Protein AF-A0A838DS81-F1 (afdb_monomer)

Structure (mmCIF, N/CA/C/O backbone):
data_AF-A0A838DS81-F1
#
_entry.id   AF-A0A838DS81-F1
#
loop_
_atom_site.group_PDB
_atom_site.id
_atom_site.type_symbol
_atom_site.label_atom_id
_atom_site.label_alt_id
_atom_site.label_comp_id
_atom_site.label_asym_id
_atom_site.label_entity_id
_atom_site.label_seq_id
_atom_site.pdbx_PDB_ins_code
_atom_site.Cartn_x
_atom_site.Cartn_y
_atom_site.Cartn_z
_atom_site.occupancy
_atom_site.B_iso_or_equiv
_atom_site.auth_seq_id
_atom_site.auth_comp_id
_atom_site.auth_asym_id
_atom_site.auth_atom_id
_atom_site.pdbx_PDB_model_num
ATOM 1 N N . MET A 1 1 ? -32.830 43.573 18.892 1.00 40.72 1 MET A N 1
ATOM 2 C CA . MET A 1 1 ? -33.236 42.566 17.889 1.00 40.72 1 MET A CA 1
ATOM 3 C C . MET A 1 1 ? -32.388 42.782 16.643 1.00 40.72 1 MET A C 1
ATOM 5 O O . MET A 1 1 ? -32.443 43.866 16.084 1.00 40.72 1 MET A O 1
ATOM 9 N N . ARG A 1 2 ? -31.500 41.835 16.303 1.00 40.22 2 ARG A N 1
ATOM 10 C CA . ARG A 1 2 ? -30.587 41.917 15.147 1.00 40.22 2 ARG A CA 1
ATOM 11 C C . ARG A 1 2 ? -31.180 41.103 13.990 1.00 40.22 2 ARG A C 1
ATOM 13 O O . ARG A 1 2 ? -30.907 39.916 13.894 1.00 40.22 2 ARG A O 1
ATOM 20 N N . GLU A 1 3 ? -31.958 41.736 13.116 1.00 47.03 3 GLU A N 1
ATOM 21 C CA . GLU A 1 3 ? -32.409 41.146 11.835 1.00 47.03 3 GLU A CA 1
ATOM 22 C C . GLU A 1 3 ? -31.311 41.146 10.746 1.00 47.03 3 GLU A C 1
ATOM 24 O O . GLU A 1 3 ? -31.515 40.664 9.640 1.00 47.03 3 GLU A O 1
ATOM 29 N N . VAL A 1 4 ? -30.107 41.641 11.057 1.00 51.47 4 VAL A N 1
ATOM 30 C CA . VAL A 1 4 ? -29.049 41.944 10.068 1.00 51.47 4 VAL A CA 1
ATOM 31 C C . VAL A 1 4 ? -28.175 40.723 9.694 1.00 51.47 4 VAL A C 1
ATOM 33 O O . VAL A 1 4 ? -27.291 40.820 8.848 1.00 51.47 4 VAL A O 1
ATOM 36 N N . GLY A 1 5 ? -28.391 39.553 10.305 1.00 53.50 5 GLY A N 1
ATOM 37 C CA . GLY A 1 5 ? -27.560 38.359 10.067 1.00 53.50 5 GLY A CA 1
ATOM 38 C C . GLY A 1 5 ? -28.121 37.347 9.062 1.00 53.50 5 GLY A C 1
ATOM 39 O O . GLY A 1 5 ? -27.351 36.658 8.402 1.00 53.50 5 GLY A O 1
ATOM 40 N N . ALA A 1 6 ? -29.446 37.261 8.927 1.00 55.38 6 ALA A N 1
ATOM 41 C CA . ALA A 1 6 ? -30.113 36.070 8.396 1.00 55.38 6 ALA A CA 1
ATOM 42 C C . ALA A 1 6 ? -30.211 35.987 6.862 1.00 55.38 6 ALA A C 1
ATOM 44 O O . ALA A 1 6 ? -30.893 35.108 6.371 1.00 55.38 6 ALA A O 1
ATOM 45 N N . TYR A 1 7 ? -29.558 36.869 6.095 1.00 72.81 7 TYR A N 1
ATOM 46 C CA . TYR A 1 7 ? -29.678 36.886 4.624 1.00 72.81 7 TYR A CA 1
ATOM 47 C C . TYR A 1 7 ? -28.337 36.958 3.881 1.00 72.81 7 TYR A C 1
ATOM 49 O O . TYR A 1 7 ? -28.311 37.227 2.682 1.00 72.81 7 TYR A O 1
ATOM 57 N N . ARG A 1 8 ? -27.207 36.730 4.565 1.00 90.50 8 ARG A N 1
ATOM 58 C CA . ARG A 1 8 ? -25.873 36.891 3.961 1.00 90.50 8 ARG A CA 1
ATOM 59 C C . ARG A 1 8 ? -25.578 35.849 2.882 1.00 90.50 8 ARG A C 1
ATOM 61 O O . ARG A 1 8 ? -25.161 36.235 1.797 1.00 90.50 8 ARG A O 1
ATOM 68 N N . LEU A 1 9 ? -25.885 34.574 3.128 1.00 95.88 9 LEU A N 1
ATOM 69 C CA . LEU A 1 9 ? -25.752 33.516 2.121 1.00 95.88 9 LEU A CA 1
ATOM 70 C C . LEU A 1 9 ? -26.647 33.766 0.902 1.00 95.88 9 LEU A C 1
ATOM 72 O O . LEU A 1 9 ? -26.195 33.640 -0.231 1.00 95.88 9 LEU A O 1
ATOM 76 N N . ARG A 1 10 ? -27.906 34.154 1.138 1.00 96.62 10 ARG A N 1
ATOM 77 C CA . ARG A 1 10 ? -28.857 34.462 0.066 1.00 96.62 10 ARG A CA 1
ATOM 78 C C . ARG A 1 10 ? -28.346 35.601 -0.811 1.00 96.62 10 ARG A C 1
ATOM 80 O O . ARG A 1 10 ? -28.373 35.478 -2.028 1.00 96.62 10 ARG A O 1
ATOM 87 N N . LYS A 1 11 ? -27.850 36.672 -0.186 1.00 95.56 11 LYS A N 1
ATOM 88 C CA . LYS A 1 11 ? -27.263 37.803 -0.901 1.00 95.56 11 LYS A CA 1
ATOM 89 C C . LYS A 1 11 ? -26.035 37.378 -1.705 1.00 95.56 11 LYS A C 1
ATOM 91 O O . LYS A 1 11 ? -25.983 37.673 -2.885 1.00 95.56 11 LYS A O 1
ATOM 96 N N . ALA A 1 12 ? -25.097 36.645 -1.099 1.00 96.00 12 ALA A N 1
ATOM 97 C CA . ALA A 1 12 ? -23.915 36.152 -1.806 1.00 96.00 12 ALA A CA 1
ATOM 98 C C . ALA A 1 12 ? -24.306 35.315 -3.032 1.00 96.00 12 ALA A C 1
ATOM 100 O O . ALA A 1 12 ? -23.730 35.474 -4.097 1.00 96.00 12 ALA A O 1
ATOM 101 N N . ARG A 1 13 ? -25.329 34.464 -2.909 1.00 96.88 13 ARG A N 1
ATOM 102 C CA . ARG A 1 13 ? -25.854 33.682 -4.030 1.00 96.88 13 ARG A CA 1
ATOM 103 C C . ARG A 1 13 ? -26.467 34.565 -5.130 1.00 96.88 13 ARG A C 1
ATOM 105 O O . ARG A 1 13 ? -26.199 34.338 -6.305 1.00 96.88 13 ARG A O 1
ATOM 112 N N . GLU A 1 14 ? -27.289 35.543 -4.751 1.00 96.31 14 GLU A N 1
ATOM 113 C CA . GLU A 1 14 ? -27.925 36.486 -5.682 1.00 96.31 14 GLU A CA 1
ATOM 114 C C . GLU A 1 14 ? -26.896 37.401 -6.373 1.00 96.31 14 GLU A C 1
ATOM 116 O O . GLU A 1 14 ? -27.053 37.679 -7.555 1.00 96.31 14 GLU A O 1
ATOM 121 N N . ASP A 1 15 ? -25.807 37.784 -5.696 1.00 96.38 15 ASP A N 1
ATOM 122 C CA . ASP A 1 15 ? -24.717 38.600 -6.260 1.00 96.38 15 ASP A CA 1
ATOM 123 C C . ASP A 1 15 ? -23.969 37.892 -7.418 1.00 96.38 15 ASP A C 1
ATOM 125 O O . ASP A 1 15 ? -23.289 38.556 -8.200 1.00 96.38 15 ASP A O 1
ATOM 129 N N . PHE A 1 16 ? -24.095 36.564 -7.544 1.00 96.62 16 PHE A N 1
ATOM 130 C CA . PHE A 1 16 ? -23.499 35.758 -8.621 1.00 96.62 16 PHE A CA 1
ATOM 131 C C . PHE A 1 16 ? -24.537 35.103 -9.555 1.00 96.62 16 PHE A C 1
ATOM 133 O O . PHE A 1 16 ? -24.168 34.224 -10.330 1.00 96.62 16 PHE A O 1
ATOM 140 N N . ASP A 1 17 ? -25.818 35.490 -9.490 1.00 96.75 17 ASP A N 1
ATOM 141 C CA . ASP A 1 17 ? -26.908 34.916 -10.305 1.00 96.75 17 ASP A CA 1
ATOM 142 C C . ASP A 1 17 ? -27.076 33.382 -10.172 1.00 96.75 17 ASP A C 1
ATOM 144 O O . ASP A 1 17 ? -27.480 32.687 -11.103 1.00 96.75 17 ASP A O 1
ATOM 148 N N . ILE A 1 18 ? -26.793 32.830 -8.988 1.00 96.69 18 ILE A N 1
ATOM 149 C CA . ILE A 1 18 ? -26.854 31.382 -8.719 1.00 96.69 18 ILE A CA 1
ATOM 150 C C . ILE A 1 18 ? -28.235 31.017 -8.157 1.00 96.69 18 ILE A C 1
ATOM 152 O O . ILE A 1 18 ? -28.768 31.721 -7.298 1.00 96.69 18 ILE A O 1
ATOM 156 N N . THR A 1 19 ? -28.850 29.902 -8.562 1.00 97.50 19 THR A N 1
ATOM 157 C CA . THR A 1 19 ? -30.097 29.426 -7.927 1.00 97.50 19 THR A CA 1
ATOM 158 C C . THR A 1 19 ? -29.818 28.568 -6.684 1.00 97.50 19 THR A C 1
ATOM 160 O O . THR A 1 19 ? -28.709 28.084 -6.465 1.00 97.50 19 THR A O 1
ATOM 163 N N . GLN A 1 20 ? -30.815 28.363 -5.810 1.00 97.81 20 GLN A N 1
ATOM 164 C CA . GLN A 1 20 ? -30.647 27.442 -4.669 1.00 97.81 20 GLN A CA 1
ATOM 165 C C . GLN A 1 20 ? -30.314 26.012 -5.124 1.00 97.81 20 GLN A C 1
ATOM 167 O O . GLN A 1 20 ? -29.637 25.292 -4.394 1.00 97.81 20 GLN A O 1
ATOM 172 N N . GLU A 1 21 ? -30.805 25.609 -6.298 1.00 97.44 21 GLU A N 1
ATOM 173 C CA . GLU A 1 21 ? -30.564 24.293 -6.888 1.00 97.44 21 GLU A CA 1
ATOM 174 C C . GLU A 1 21 ? -29.129 24.171 -7.405 1.00 97.44 21 GLU A C 1
ATOM 176 O O . GLU A 1 21 ? -28.455 23.199 -7.074 1.00 97.44 21 GLU A O 1
ATOM 181 N N . ASP A 1 22 ? -28.610 25.203 -8.074 1.00 96.12 22 ASP A N 1
ATOM 182 C CA . ASP A 1 22 ? -27.208 25.245 -8.513 1.00 96.12 22 ASP A CA 1
ATOM 183 C C . ASP A 1 22 ? -26.244 25.139 -7.325 1.00 96.12 22 ASP A C 1
ATOM 185 O O . ASP A 1 22 ? -25.303 24.344 -7.339 1.00 96.12 22 ASP A O 1
ATOM 189 N N . LEU A 1 23 ? -26.508 25.899 -6.254 1.00 97.38 23 LEU A N 1
ATOM 190 C CA . LEU A 1 23 ? -25.691 25.849 -5.042 1.00 97.38 23 LEU A CA 1
ATOM 191 C C . LEU A 1 23 ? -25.803 24.489 -4.339 1.00 97.38 23 LEU A C 1
ATOM 193 O O . LEU A 1 23 ? -24.817 23.992 -3.793 1.00 97.38 23 LEU A O 1
ATOM 197 N N . ALA A 1 24 ? -26.986 23.871 -4.351 1.00 96.69 24 ALA A N 1
ATOM 198 C CA . ALA A 1 24 ? -27.194 22.541 -3.792 1.00 96.69 24 ALA A CA 1
ATOM 199 C C . ALA A 1 24 ? -26.370 21.486 -4.545 1.00 96.69 24 ALA A C 1
ATOM 201 O O . ALA A 1 24 ? -25.639 20.728 -3.909 1.00 96.69 24 ALA A O 1
ATOM 202 N N . VAL A 1 25 ? -26.406 21.499 -5.882 1.00 93.62 25 VAL A N 1
ATOM 203 C CA . VAL A 1 25 ? -25.599 20.612 -6.733 1.00 93.62 25 VAL A CA 1
ATOM 204 C C . VAL A 1 25 ? -24.106 20.835 -6.491 1.00 93.62 25 VAL A C 1
ATOM 206 O O . VAL A 1 25 ? -23.379 19.878 -6.233 1.00 93.62 25 VAL A O 1
ATOM 209 N N . ALA A 1 26 ? -23.651 22.090 -6.492 1.00 92.94 26 ALA A N 1
ATOM 210 C CA . ALA A 1 26 ? -22.234 22.418 -6.342 1.00 92.94 26 ALA A CA 1
ATOM 211 C C . ALA A 1 26 ? -21.644 22.036 -4.973 1.00 92.94 26 ALA A C 1
ATOM 213 O O . ALA A 1 26 ? -20.444 21.793 -4.869 1.00 92.94 26 ALA A O 1
ATOM 214 N N . THR A 1 27 ? -22.473 21.979 -3.928 1.00 94.12 27 THR A N 1
ATOM 215 C CA . THR A 1 27 ? -22.046 21.681 -2.548 1.00 94.12 27 THR A CA 1
ATOM 216 C C . THR A 1 27 ? -22.442 20.278 -2.084 1.00 94.12 27 THR A C 1
ATOM 218 O O . THR A 1 27 ? -22.351 19.982 -0.891 1.00 94.12 27 THR A O 1
ATOM 221 N N . GLY A 1 28 ? -22.939 19.420 -2.985 1.00 90.38 28 GLY A N 1
ATOM 222 C CA . GLY A 1 28 ? -23.402 18.070 -2.637 1.00 90.38 28 GLY A CA 1
ATOM 223 C C . GLY A 1 28 ? -24.534 18.059 -1.598 1.00 90.38 28 GLY A C 1
ATOM 224 O O . GLY A 1 28 ? -24.622 17.156 -0.768 1.00 90.38 28 GLY A O 1
ATOM 225 N N . SER A 1 29 ? -25.375 19.094 -1.597 1.00 94.62 29 SER A N 1
ATOM 226 C CA . SER A 1 29 ? -26.446 19.334 -0.626 1.00 94.62 29 SER A CA 1
ATOM 227 C C . SER A 1 29 ? -27.828 19.234 -1.278 1.00 94.62 29 SER A C 1
ATOM 229 O O . SER A 1 29 ? -27.962 19.193 -2.493 1.00 94.62 29 SER A O 1
ATOM 231 N N . SER A 1 30 ? -28.900 19.233 -0.478 1.00 96.75 30 SER A N 1
ATOM 232 C CA . SER A 1 30 ? -30.264 19.388 -1.011 1.00 96.75 30 SER A CA 1
ATOM 233 C C . SER A 1 30 ? -30.673 20.863 -1.065 1.00 96.75 30 SER A C 1
ATOM 235 O O . SER A 1 30 ? -30.303 21.631 -0.172 1.00 96.75 30 SER A O 1
ATOM 237 N N . SER A 1 31 ? -31.528 21.256 -2.014 1.00 96.31 31 SER A N 1
ATOM 238 C CA . SER A 1 31 ? -32.084 22.624 -2.075 1.00 96.31 31 SER A CA 1
ATOM 239 C C . SER A 1 31 ? -32.818 23.005 -0.783 1.00 96.31 31 SER A C 1
ATOM 241 O O . SER A 1 31 ? -32.794 24.157 -0.353 1.00 96.31 31 SER A O 1
ATOM 243 N N . LYS A 1 32 ? -33.403 22.020 -0.081 1.00 96.81 32 LYS A N 1
ATOM 244 C CA . LYS A 1 32 ? -33.995 22.210 1.252 1.00 96.81 32 LYS A CA 1
ATOM 245 C C . LYS A 1 32 ? -32.938 22.570 2.300 1.00 96.81 32 LYS A C 1
ATOM 247 O O . LYS A 1 32 ? -33.192 23.432 3.135 1.00 96.81 32 LYS A O 1
ATOM 252 N N . THR A 1 33 ? -31.765 21.936 2.267 1.00 95.69 33 THR A N 1
ATOM 253 C CA . THR A 1 33 ? -30.630 22.264 3.146 1.00 95.69 33 THR A CA 1
ATOM 254 C C . THR A 1 33 ? -30.123 23.680 2.877 1.00 95.69 33 THR A C 1
ATOM 256 O O . THR A 1 33 ? -29.938 24.434 3.828 1.00 95.69 33 THR A O 1
ATOM 259 N N . ILE A 1 34 ? -29.984 24.069 1.605 1.00 97.38 34 ILE A N 1
ATOM 260 C CA . ILE A 1 34 ? -29.584 25.431 1.218 1.00 97.38 34 ILE A CA 1
ATOM 261 C C . ILE A 1 34 ? -30.615 26.462 1.687 1.00 97.38 34 ILE A C 1
ATOM 263 O O . ILE A 1 34 ? -30.256 27.435 2.341 1.00 97.38 34 ILE A O 1
ATOM 267 N N . SER A 1 35 ? -31.908 26.212 1.461 1.00 96.56 35 SER A N 1
ATOM 268 C CA . SER A 1 35 ? -32.983 27.093 1.938 1.00 96.56 35 SER A CA 1
ATOM 269 C C . SER A 1 35 ? -32.983 27.261 3.463 1.00 96.56 35 SER A C 1
ATOM 271 O O . SER A 1 35 ? -33.269 28.346 3.964 1.00 96.56 35 SER A O 1
ATOM 273 N N . ARG A 1 36 ? -32.653 26.205 4.219 1.00 95.19 36 ARG A N 1
ATOM 274 C CA . ARG A 1 36 ? -32.490 26.273 5.681 1.00 95.19 36 ARG A CA 1
ATOM 275 C C . ARG A 1 36 ? -31.278 27.123 6.069 1.00 95.19 36 ARG A C 1
ATOM 277 O O . ARG A 1 36 ? -31.412 28.005 6.913 1.00 95.19 36 ARG A O 1
ATOM 284 N N . ALA A 1 37 ? -30.135 26.911 5.416 1.00 95.25 37 ALA A N 1
ATOM 285 C CA . ALA A 1 37 ? -28.923 27.699 5.638 1.00 95.25 37 ALA A CA 1
ATOM 286 C C . ALA A 1 37 ? -29.159 29.195 5.365 1.00 95.25 37 ALA A C 1
ATOM 288 O O . ALA A 1 37 ? -28.785 30.040 6.173 1.00 95.25 37 ALA A O 1
ATOM 289 N N . GLU A 1 38 ? -29.863 29.523 4.276 1.00 96.25 38 GLU A N 1
ATOM 290 C CA . GLU A 1 38 ? -30.246 30.897 3.934 1.00 96.25 38 GLU A CA 1
ATOM 291 C C . GLU A 1 38 ? -31.186 31.546 4.949 1.00 96.25 38 GLU A C 1
ATOM 293 O O . GLU A 1 38 ? -31.234 32.764 5.009 1.00 96.25 38 GLU A O 1
ATOM 298 N N . LYS A 1 39 ? -31.932 30.764 5.737 1.00 94.88 39 LYS A N 1
ATOM 299 C CA . LYS A 1 39 ? -32.769 31.264 6.842 1.00 94.88 39 LYS A CA 1
ATOM 300 C C . LYS A 1 39 ? -31.987 31.404 8.153 1.00 94.88 39 LYS A C 1
ATOM 302 O O . LYS A 1 39 ? -32.576 31.725 9.184 1.00 94.88 39 LYS A O 1
ATOM 307 N N . GLY A 1 40 ? -30.680 31.135 8.132 1.00 92.69 40 GLY A N 1
ATOM 308 C CA . GLY A 1 40 ? -29.823 31.102 9.315 1.00 92.69 40 GLY A CA 1
ATOM 309 C C . GLY A 1 40 ? -30.038 29.868 10.194 1.00 92.69 40 GLY A C 1
ATOM 310 O O . GLY A 1 40 ? -29.603 29.861 11.347 1.00 92.69 40 GLY A O 1
ATOM 311 N N . GLU A 1 41 ? -30.715 28.828 9.694 1.00 93.38 41 GLU A N 1
ATOM 312 C CA . GLU A 1 41 ? -30.853 27.586 10.448 1.00 93.38 41 GLU A CA 1
ATOM 313 C C . GLU A 1 41 ? -29.517 26.828 10.511 1.00 93.38 41 GLU A C 1
ATOM 315 O O . GLU A 1 41 ? -28.755 26.833 9.539 1.00 93.38 41 GLU A O 1
ATOM 320 N N . PRO A 1 42 ? -29.245 26.110 11.616 1.00 92.69 42 PRO A N 1
ATOM 321 C CA . PRO A 1 42 ? -28.032 25.321 11.735 1.00 92.69 42 PRO A CA 1
ATOM 322 C C . PRO A 1 42 ? -27.906 24.226 10.662 1.00 92.69 42 PRO A C 1
ATOM 324 O O . PRO A 1 42 ? -28.811 23.398 10.498 1.00 92.69 42 PRO A O 1
ATOM 327 N N . VAL A 1 43 ? -26.753 24.177 9.993 1.00 94.81 43 VAL A N 1
ATOM 328 C CA . VAL A 1 43 ? -26.341 23.109 9.061 1.00 94.81 43 VAL A CA 1
ATOM 329 C C . VAL A 1 43 ? -25.128 22.349 9.595 1.00 94.81 43 VAL A C 1
ATOM 331 O O . VAL A 1 43 ? -24.429 22.839 10.476 1.00 94.81 43 VAL A O 1
ATOM 334 N N . SER A 1 44 ? -24.860 21.134 9.115 1.00 92.69 44 SER A N 1
ATOM 335 C CA . SER A 1 44 ? -23.674 20.393 9.570 1.00 92.69 44 SER A CA 1
ATOM 336 C C . SER A 1 44 ? -22.378 21.119 9.183 1.00 92.69 44 SER A C 1
ATOM 338 O O . SER A 1 44 ? -22.349 21.883 8.218 1.00 92.69 44 SER A O 1
ATOM 340 N N . LEU A 1 45 ? -21.295 20.859 9.927 1.00 91.88 45 LEU A N 1
ATOM 341 C CA . LEU A 1 45 ? -19.981 21.456 9.655 1.00 91.88 45 LEU A CA 1
ATOM 342 C C . LEU A 1 45 ? -19.525 21.190 8.216 1.00 91.88 45 LEU A C 1
ATOM 344 O O . LEU A 1 45 ? -19.123 22.118 7.533 1.00 91.88 45 LEU A O 1
ATOM 348 N N . PHE A 1 46 ? -19.683 19.951 7.743 1.00 90.19 46 PHE A N 1
ATOM 349 C CA . PHE A 1 46 ? -19.354 19.563 6.371 1.00 90.19 46 PHE A CA 1
ATOM 350 C C . PHE A 1 46 ? -20.052 20.448 5.326 1.00 90.19 46 PHE A C 1
ATOM 352 O O . PHE A 1 46 ? -19.403 20.973 4.429 1.00 90.19 46 PHE A O 1
ATOM 359 N N . ILE A 1 47 ? -21.362 20.674 5.476 1.00 94.75 47 ILE A N 1
ATOM 360 C CA . ILE A 1 47 ? -22.149 21.482 4.533 1.00 94.75 47 ILE A CA 1
ATOM 361 C C . ILE A 1 47 ? -21.713 22.949 4.585 1.00 94.75 47 ILE A C 1
ATOM 363 O O . ILE A 1 47 ? -21.597 23.592 3.547 1.00 94.75 47 ILE A O 1
ATOM 367 N N . ALA A 1 48 ? -21.430 23.476 5.781 1.00 96.06 48 ALA A N 1
ATOM 368 C CA . ALA A 1 48 ? -20.913 24.833 5.923 1.00 96.06 48 ALA A CA 1
ATOM 369 C C . ALA A 1 48 ? -19.550 25.000 5.233 1.00 96.06 48 ALA A C 1
ATOM 371 O O . ALA A 1 48 ? -19.371 25.960 4.490 1.00 96.06 48 ALA A O 1
ATOM 372 N N . THR A 1 49 ? -18.631 24.044 5.412 1.00 94.19 49 THR A N 1
ATOM 373 C CA . THR A 1 49 ? -17.322 24.034 4.744 1.00 94.19 49 THR A CA 1
ATOM 374 C C . THR A 1 49 ? -17.469 24.007 3.225 1.00 94.19 49 THR A C 1
ATOM 376 O O . THR A 1 49 ? -16.871 24.841 2.556 1.00 94.19 49 THR A O 1
ATOM 379 N N . GLN A 1 50 ? -18.318 23.131 2.678 1.00 95.62 50 GLN A N 1
ATOM 380 C CA . GLN A 1 50 ? -18.546 23.053 1.229 1.00 95.62 50 GLN A CA 1
ATOM 381 C C . GLN A 1 50 ? -19.115 24.359 0.651 1.00 95.62 50 GLN A C 1
ATOM 383 O O . GLN A 1 50 ? -18.667 24.826 -0.396 1.00 95.62 50 GLN A O 1
ATOM 388 N N . ILE A 1 51 ? -20.061 24.998 1.350 1.00 97.12 51 ILE A N 1
ATOM 389 C CA . ILE A 1 51 ? -20.597 26.306 0.946 1.00 97.12 51 ILE A CA 1
ATOM 390 C C . ILE A 1 51 ? -19.496 27.383 0.983 1.00 97.12 51 ILE A C 1
ATOM 392 O O . ILE A 1 51 ? -19.368 28.160 0.035 1.00 97.12 51 ILE A O 1
ATOM 396 N N . CYS A 1 52 ? -18.684 27.427 2.042 1.00 96.50 52 CYS A N 1
ATOM 397 C CA . CYS A 1 52 ? -17.575 28.376 2.161 1.00 96.50 52 CYS A CA 1
ATOM 398 C C . CYS A 1 52 ? -16.512 28.177 1.074 1.00 96.50 52 CYS A C 1
ATOM 400 O O . CYS A 1 52 ? -16.067 29.154 0.475 1.00 96.50 52 CYS A O 1
ATOM 402 N N . GLU A 1 53 ? -16.127 26.936 0.777 1.00 95.19 53 GLU A N 1
ATOM 403 C CA . GLU A 1 53 ? -15.181 26.602 -0.295 1.00 95.19 53 GLU A CA 1
ATOM 404 C C . GLU A 1 53 ? -15.704 27.045 -1.663 1.00 95.19 53 GLU A C 1
ATOM 406 O O . GLU A 1 53 ? -14.961 27.627 -2.457 1.00 95.19 53 GLU A O 1
ATOM 411 N N . TYR A 1 54 ? -16.993 26.818 -1.926 1.00 97.19 54 TYR A N 1
ATOM 412 C CA . TYR A 1 54 ? -17.638 27.236 -3.165 1.00 97.19 54 TYR A CA 1
ATOM 413 C C . TYR A 1 54 ? -17.577 28.760 -3.352 1.00 97.19 54 TYR A C 1
ATOM 415 O O . TYR A 1 54 ? -17.075 29.240 -4.371 1.00 97.19 54 TYR A O 1
ATOM 423 N N . PHE A 1 55 ? -17.989 29.537 -2.346 1.00 97.00 55 PHE A N 1
ATOM 424 C CA . PHE A 1 55 ? -17.907 30.999 -2.424 1.00 97.00 55 PHE A CA 1
ATOM 425 C C . PHE A 1 55 ? -16.468 31.522 -2.374 1.00 97.00 55 PHE A C 1
ATOM 427 O O . PHE A 1 55 ? -16.183 32.548 -2.986 1.00 97.00 55 PHE A O 1
ATOM 434 N N . SER A 1 56 ? -15.539 30.813 -1.730 1.00 95.94 56 SER A N 1
ATOM 435 C CA . SER A 1 56 ? -14.122 31.197 -1.734 1.00 95.94 56 SER A CA 1
ATOM 436 C C . SER A 1 56 ? -13.530 31.189 -3.144 1.00 95.94 56 SER A C 1
ATOM 438 O O . SER A 1 56 ? -12.753 32.074 -3.506 1.00 95.94 56 SER A O 1
ATOM 440 N N . LYS A 1 57 ? -13.951 30.225 -3.975 1.00 94.19 57 LYS A N 1
ATOM 441 C CA . LYS A 1 57 ? -13.572 30.162 -5.393 1.00 94.19 57 LYS A CA 1
ATOM 442 C C . LYS A 1 57 ? -14.162 31.326 -6.190 1.00 94.19 57 LYS A C 1
ATOM 444 O O . LYS A 1 57 ? -13.440 31.923 -6.979 1.00 94.19 57 LYS A O 1
ATOM 449 N N . LEU A 1 58 ? -15.430 31.673 -5.953 1.00 93.62 58 LEU A N 1
ATOM 450 C CA . LEU A 1 58 ? -16.111 32.773 -6.651 1.00 93.62 58 LEU A CA 1
ATOM 451 C C . LEU A 1 58 ? -15.559 34.157 -6.281 1.00 93.62 58 LEU A C 1
ATOM 453 O O . LEU A 1 58 ? -15.418 35.016 -7.145 1.00 93.62 58 LEU A O 1
ATOM 457 N N . TYR A 1 59 ? -15.216 34.377 -5.010 1.00 93.19 59 TYR A N 1
ATOM 458 C CA . TYR A 1 59 ? -14.641 35.642 -4.540 1.00 93.19 59 TYR A CA 1
ATOM 459 C C . TYR A 1 59 ? -13.113 35.725 -4.693 1.00 93.19 59 TYR A C 1
ATOM 461 O O . TYR A 1 59 ? -12.536 36.763 -4.367 1.00 93.19 59 TYR A O 1
ATOM 469 N N . HIS A 1 60 ? -12.448 34.654 -5.143 1.00 93.94 60 HIS A N 1
ATOM 470 C CA . HIS A 1 60 ? -10.984 34.540 -5.211 1.00 93.94 60 HIS A CA 1
ATOM 471 C C . HIS A 1 60 ? -10.266 34.875 -3.888 1.00 93.94 60 HIS A C 1
ATOM 473 O O . HIS A 1 60 ? -9.163 35.424 -3.878 1.00 93.94 60 HIS A O 1
ATOM 479 N N . ARG A 1 61 ? -10.894 34.550 -2.753 1.00 96.88 61 ARG A N 1
ATOM 480 C CA . ARG A 1 61 ? -10.330 34.692 -1.403 1.00 96.88 61 ARG A CA 1
ATOM 481 C C . ARG A 1 61 ? -10.988 33.701 -0.456 1.00 96.88 61 ARG A C 1
ATOM 483 O O . ARG A 1 61 ? -12.085 33.238 -0.731 1.00 96.88 61 ARG A O 1
ATOM 490 N N . GLN A 1 62 ? -10.365 33.436 0.684 1.00 93.19 62 GLN A N 1
ATOM 491 C CA . GLN A 1 62 ? -10.984 32.633 1.734 1.00 93.19 62 GLN A CA 1
ATOM 492 C C . GLN A 1 62 ? -12.234 33.337 2.294 1.00 93.19 62 GLN A C 1
ATOM 494 O O . GLN A 1 62 ? -12.200 34.538 2.585 1.00 93.19 62 GLN A O 1
ATOM 499 N N . ILE A 1 63 ? -13.331 32.584 2.392 1.00 95.94 63 ILE A N 1
ATOM 500 C CA . ILE A 1 63 ? -14.625 33.004 2.938 1.00 95.94 63 ILE A CA 1
ATOM 501 C C . ILE A 1 63 ? -14.928 32.151 4.165 1.00 95.94 63 ILE A C 1
ATOM 503 O O . ILE A 1 63 ? -15.038 30.930 4.065 1.00 95.94 63 ILE A O 1
ATOM 507 N N . GLU A 1 64 ? -15.105 32.798 5.312 1.00 94.44 64 GLU A N 1
ATOM 508 C CA . GLU A 1 64 ? -15.464 32.119 6.560 1.00 94.44 64 GLU A CA 1
ATOM 509 C C . GLU A 1 64 ? -16.986 31.961 6.724 1.00 94.44 64 GLU A C 1
ATOM 511 O O . GLU A 1 64 ? -17.786 32.712 6.153 1.00 94.44 64 GLU A O 1
ATOM 516 N N . SER A 1 65 ? -17.414 31.004 7.558 1.00 94.19 65 SER A N 1
ATOM 517 C CA . SER A 1 65 ? -18.842 30.716 7.797 1.00 94.19 65 SER A CA 1
ATOM 518 C C . SER A 1 65 ? -19.646 31.943 8.234 1.00 94.19 65 SER A C 1
ATOM 520 O O . SER A 1 65 ? -20.803 32.133 7.853 1.00 94.19 65 SER A O 1
ATOM 522 N N . ASP A 1 66 ? -19.013 32.803 9.018 1.00 93.31 66 ASP A N 1
ATOM 523 C CA . ASP A 1 66 ? -19.587 33.964 9.685 1.00 93.31 66 ASP A CA 1
ATOM 524 C C . ASP A 1 66 ? -19.887 35.079 8.672 1.00 93.31 66 ASP A C 1
ATOM 526 O O . ASP A 1 66 ? -20.849 35.848 8.817 1.00 93.31 66 ASP A O 1
ATOM 530 N N . GLU A 1 67 ? -19.073 35.150 7.614 1.00 93.81 67 GLU A N 1
ATOM 531 C CA . GLU A 1 67 ? -19.256 36.070 6.495 1.00 93.81 67 GLU A CA 1
ATOM 532 C C . GLU A 1 67 ? -20.519 35.721 5.711 1.00 93.81 67 GLU A C 1
ATOM 534 O O . GLU A 1 67 ? -21.285 36.616 5.357 1.00 93.81 67 GLU A O 1
ATOM 539 N N . LEU A 1 68 ? -20.796 34.428 5.532 1.00 95.31 68 LEU A N 1
ATOM 540 C CA . LEU A 1 68 ? -22.010 33.932 4.880 1.00 95.31 68 LEU A CA 1
ATOM 541 C C . LEU A 1 68 ? -23.213 33.833 5.831 1.00 95.31 68 LEU A C 1
ATOM 543 O O . LEU A 1 68 ? -24.321 33.516 5.399 1.00 95.31 68 LEU A O 1
ATOM 547 N N . GLY A 1 69 ? -23.036 34.137 7.120 1.00 94.25 69 GLY A N 1
ATOM 548 C CA . GLY A 1 69 ? -24.098 34.020 8.123 1.00 94.25 69 GLY A CA 1
ATOM 549 C C . GLY A 1 69 ? -24.525 32.572 8.386 1.00 94.25 69 GLY A C 1
ATOM 550 O O . GLY A 1 69 ? -25.652 32.336 8.822 1.00 94.25 69 GLY A O 1
ATOM 551 N N . LEU A 1 70 ? -23.646 31.604 8.115 1.00 94.19 70 LEU A N 1
ATOM 552 C CA . LEU A 1 70 ? -23.907 30.188 8.335 1.00 94.19 70 LEU A CA 1
ATOM 553 C C . LEU A 1 70 ? -23.861 29.873 9.829 1.00 94.19 70 LEU A C 1
ATOM 555 O O . LEU A 1 70 ? -22.852 30.077 10.504 1.00 94.19 70 LEU A O 1
ATOM 559 N N . SER A 1 71 ? -24.952 29.316 10.351 1.00 92.19 71 SER A N 1
ATOM 560 C CA . SER A 1 71 ? -24.945 28.704 11.674 1.00 92.19 71 SER A CA 1
ATOM 561 C C . SER A 1 71 ? -24.512 27.249 11.529 1.00 92.19 71 SER A C 1
ATOM 563 O O . SER A 1 71 ? -25.160 26.465 10.839 1.00 92.19 71 SER A O 1
ATOM 565 N N . VAL A 1 72 ? -23.408 26.862 12.165 1.00 88.94 72 VAL A N 1
ATOM 566 C CA . VAL A 1 72 ? -23.012 25.453 12.210 1.00 88.94 72 VAL A CA 1
ATOM 567 C C . VAL A 1 72 ? -23.755 24.784 13.357 1.00 88.94 72 VAL A C 1
ATOM 569 O O . VAL A 1 72 ? -23.646 25.198 14.515 1.00 88.94 72 VAL A O 1
ATOM 572 N N . GLN A 1 73 ? -24.485 23.715 13.049 1.00 84.69 73 GLN A N 1
ATOM 573 C CA . GLN A 1 73 ? -25.030 22.784 14.019 1.00 84.69 73 GLN A CA 1
ATOM 574 C C . GLN A 1 73 ? -23.856 22.125 14.737 1.00 84.69 73 GLN A C 1
ATOM 576 O O . GLN A 1 73 ? -23.394 21.037 14.392 1.00 84.69 73 GLN A O 1
ATOM 581 N N . ARG A 1 74 ? -23.379 22.788 15.791 1.00 70.25 74 ARG A N 1
ATOM 582 C CA . ARG A 1 74 ? -22.657 22.110 16.856 1.00 70.25 74 ARG A CA 1
ATOM 583 C C . ARG A 1 74 ? -23.641 21.074 17.354 1.00 70.25 74 ARG A C 1
ATOM 585 O O . ARG A 1 74 ? -24.660 21.453 17.931 1.00 70.25 74 ARG A O 1
ATOM 592 N N . LYS A 1 75 ? -23.396 19.790 17.059 1.00 62.25 75 LYS A N 1
ATOM 593 C CA . LYS A 1 75 ? -24.123 18.697 17.709 1.00 62.25 75 LYS A CA 1
ATOM 594 C C . LYS A 1 75 ? -24.1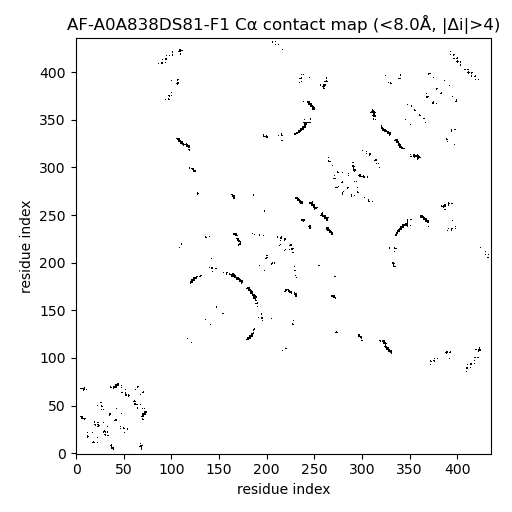48 19.072 19.180 1.00 62.25 75 LYS A C 1
ATOM 596 O O . LYS A 1 75 ? -23.092 19.139 19.808 1.00 62.25 75 LYS A O 1
ATOM 601 N N . SER A 1 76 ? -25.324 19.421 19.694 1.00 44.56 76 SER A N 1
ATOM 602 C CA . SER A 1 76 ? -25.487 19.644 21.112 1.00 44.56 76 SER A CA 1
ATOM 603 C C . SER A 1 76 ? -25.210 18.285 21.728 1.00 44.56 76 SER A C 1
ATOM 605 O O . SER A 1 76 ? -26.098 17.434 21.775 1.00 44.56 76 SER A O 1
ATOM 607 N N . ARG A 1 77 ? -23.953 18.055 22.135 1.00 48.72 77 ARG A N 1
ATOM 608 C CA . ARG A 1 77 ? -23.633 17.130 23.212 1.00 48.72 77 ARG A CA 1
ATOM 609 C C . ARG A 1 77 ? -24.644 17.510 24.278 1.00 48.72 77 ARG A C 1
ATOM 611 O O . ARG A 1 77 ? -24.590 18.624 24.808 1.00 48.72 77 ARG A O 1
ATOM 618 N N . ALA A 1 78 ? -25.650 16.656 24.462 1.00 43.12 78 ALA A N 1
ATOM 619 C CA . ALA A 1 78 ? -26.557 16.762 25.583 1.00 43.12 78 ALA A CA 1
ATOM 620 C C . ALA A 1 78 ? -25.679 17.066 26.796 1.00 43.12 78 ALA A C 1
ATOM 622 O O . ALA A 1 78 ? -24.651 16.413 26.967 1.00 43.12 78 ALA A O 1
ATOM 623 N N . ARG A 1 79 ? -26.008 18.147 27.507 1.00 41.62 79 ARG A N 1
ATOM 624 C CA . ARG A 1 79 ? -25.204 18.748 28.574 1.00 41.62 79 ARG A CA 1
ATOM 625 C C . ARG A 1 79 ? -24.653 17.676 29.527 1.00 41.62 79 ARG A C 1
ATOM 627 O O . ARG A 1 79 ? -25.291 17.339 30.514 1.00 41.62 79 ARG A O 1
ATOM 634 N N . LEU A 1 80 ? -23.450 17.194 29.245 1.00 42.44 80 LEU A N 1
ATOM 635 C CA . LEU A 1 80 ? -22.525 16.603 30.195 1.00 42.44 80 LEU A CA 1
ATOM 636 C C . LEU A 1 80 ? -21.450 17.665 30.366 1.00 42.44 80 LEU A C 1
ATOM 638 O O . LEU A 1 80 ? -20.474 17.728 29.619 1.00 42.44 80 LEU A O 1
ATOM 642 N N . GLY A 1 81 ? -21.694 18.588 31.292 1.00 41.12 81 GLY A N 1
ATOM 643 C CA . GLY A 1 81 ? -20.653 19.497 31.737 1.00 41.12 81 GLY A CA 1
ATOM 644 C C . GLY A 1 81 ? -19.593 18.682 32.466 1.00 41.12 81 GLY A C 1
ATOM 645 O O . GLY A 1 81 ? -19.782 18.456 33.648 1.00 41.12 81 GLY A O 1
ATOM 646 N N . HIS A 1 82 ? -18.567 18.196 31.747 1.00 44.00 82 HIS A N 1
ATOM 647 C CA . HIS A 1 82 ? -17.234 17.814 32.267 1.00 44.00 82 HIS A CA 1
ATOM 648 C C . HIS A 1 82 ? -16.265 17.139 31.259 1.00 44.00 82 HIS A C 1
ATOM 650 O O . HIS A 1 82 ? -15.296 16.525 31.683 1.00 44.00 82 HIS A O 1
ATOM 656 N N . THR A 1 83 ? -16.444 17.228 29.932 1.00 45.62 83 THR A N 1
ATOM 657 C CA . THR A 1 83 ? -15.601 16.435 28.999 1.00 45.62 83 THR A CA 1
ATOM 658 C C . THR A 1 83 ? -14.489 17.185 28.251 1.00 45.62 83 THR A C 1
ATOM 660 O O . THR A 1 83 ? -13.836 16.549 27.429 1.00 45.62 83 THR A O 1
ATOM 663 N N . SER A 1 84 ? -14.238 18.486 28.475 1.00 49.91 84 SER A N 1
ATOM 664 C CA . SER A 1 84 ? -13.102 19.151 27.795 1.00 49.91 84 SER A CA 1
ATOM 665 C C . SER A 1 84 ? -11.756 18.601 28.270 1.00 49.91 84 SER A C 1
ATOM 667 O O . SER A 1 84 ? -10.891 18.335 27.446 1.00 49.91 84 SER A O 1
ATOM 669 N N . ASP A 1 85 ? -11.623 18.294 29.562 1.00 55.66 85 ASP A N 1
ATOM 670 C CA . ASP A 1 85 ? -10.378 17.735 30.101 1.00 55.66 85 ASP A CA 1
ATOM 671 C C . ASP A 1 85 ? -10.149 16.269 29.684 1.00 55.66 85 ASP A C 1
ATOM 673 O O . ASP A 1 85 ? -9.009 15.814 29.599 1.00 55.66 85 ASP A O 1
ATOM 677 N N . ILE A 1 86 ? -11.212 15.513 29.375 1.00 58.38 86 ILE A N 1
ATOM 678 C CA . ILE A 1 86 ? -11.119 14.085 29.003 1.00 58.38 86 ILE A CA 1
ATOM 679 C C . ILE A 1 86 ? -10.681 13.899 27.536 1.00 58.38 86 ILE A C 1
ATOM 681 O O . ILE A 1 86 ? -9.947 12.963 27.210 1.00 58.38 86 ILE A O 1
ATOM 685 N N . SER A 1 87 ? -11.098 14.805 26.645 1.00 62.34 87 SER A N 1
ATOM 686 C CA . SER A 1 87 ? -10.682 14.792 25.234 1.00 62.34 87 SER A CA 1
ATOM 687 C C . SER A 1 87 ? -9.182 15.059 25.103 1.00 62.34 87 SER A C 1
ATOM 689 O O . SER A 1 87 ? -8.456 14.263 24.507 1.00 62.34 87 SER A O 1
ATOM 691 N N . ASP A 1 88 ? -8.699 16.121 25.753 1.00 72.25 88 ASP A N 1
ATOM 692 C CA . ASP A 1 88 ? -7.292 16.523 25.692 1.00 72.25 88 ASP A CA 1
ATOM 693 C C . ASP A 1 88 ? -6.359 15.519 26.377 1.00 72.25 88 ASP A C 1
ATOM 695 O O . ASP A 1 88 ? -5.178 15.437 26.035 1.00 72.25 88 ASP A O 1
ATOM 699 N N . THR A 1 89 ? -6.852 14.772 27.368 1.00 81.56 89 THR A N 1
ATOM 700 C CA . THR A 1 89 ? -6.070 13.724 28.042 1.00 81.56 89 THR A CA 1
ATOM 701 C C . THR A 1 89 ? -5.977 12.458 27.204 1.00 81.56 89 THR A C 1
ATOM 703 O O . THR A 1 89 ? -4.896 11.881 27.118 1.00 81.56 89 THR A O 1
ATOM 706 N N . THR A 1 90 ? -7.061 12.060 26.532 1.00 84.50 90 THR A N 1
ATOM 707 C CA . THR A 1 90 ? -7.060 10.899 25.628 1.00 84.50 90 THR A CA 1
ATOM 708 C C . THR A 1 90 ? -6.131 11.130 24.439 1.00 84.50 90 THR A C 1
ATOM 710 O O . THR A 1 90 ? -5.296 10.282 24.130 1.00 84.50 90 THR A O 1
ATOM 713 N N . GLU A 1 91 ? -6.230 12.298 23.803 1.00 87.12 91 GLU A N 1
ATOM 714 C CA . GLU A 1 91 ? -5.360 12.686 22.692 1.00 87.12 91 GLU A CA 1
ATOM 715 C C . GLU A 1 91 ? -3.884 12.708 23.105 1.00 87.12 91 GLU A C 1
ATOM 717 O O . GLU A 1 91 ? -3.050 12.076 22.454 1.00 87.12 91 GLU A O 1
ATOM 722 N N . ARG A 1 92 ? -3.555 13.394 24.210 1.00 88.50 92 ARG A N 1
ATOM 723 C CA . ARG A 1 92 ? -2.175 13.460 24.708 1.00 88.50 92 ARG A CA 1
ATOM 724 C C . ARG A 1 92 ? -1.624 12.084 25.060 1.00 88.50 92 ARG A C 1
ATOM 726 O O . ARG A 1 92 ? -0.464 11.823 24.759 1.00 88.50 92 ARG A O 1
ATOM 733 N N . ALA A 1 93 ? -2.435 11.212 25.658 1.00 91.31 93 ALA A N 1
ATOM 734 C CA . ALA A 1 93 ? -2.022 9.854 25.988 1.00 91.31 93 ALA A CA 1
ATOM 735 C C . ALA A 1 93 ? -1.712 9.027 24.732 1.00 91.31 93 ALA A C 1
ATOM 737 O O . ALA A 1 93 ? -0.677 8.367 24.691 1.00 91.31 93 ALA A O 1
ATOM 738 N N . ILE A 1 94 ? -2.564 9.093 23.701 1.00 93.00 94 ILE A N 1
ATOM 739 C CA . ILE A 1 94 ? -2.340 8.396 22.425 1.00 93.00 94 ILE A CA 1
ATOM 740 C C . ILE A 1 94 ? -1.072 8.909 21.746 1.00 93.00 94 ILE A C 1
ATOM 742 O O . ILE A 1 94 ? -0.216 8.101 21.392 1.00 93.00 94 ILE A O 1
ATOM 746 N N . ASN A 1 95 ? -0.937 10.231 21.600 1.00 91.25 95 ASN A N 1
ATOM 747 C CA . ASN A 1 95 ? 0.232 10.828 20.960 1.00 91.25 95 ASN A CA 1
ATOM 748 C C . ASN A 1 95 ? 1.502 10.438 21.716 1.00 91.25 95 ASN A C 1
ATOM 750 O O . ASN A 1 95 ? 2.399 9.872 21.119 1.00 91.25 95 ASN A O 1
ATOM 754 N N . HIS A 1 96 ? 1.557 10.632 23.035 1.00 92.75 96 HIS A N 1
ATOM 755 C CA . HIS A 1 96 ? 2.729 10.261 23.833 1.00 92.75 96 HIS A CA 1
ATOM 756 C C . HIS A 1 96 ? 3.110 8.779 23.680 1.00 92.75 96 HIS A C 1
ATOM 758 O O . HIS A 1 96 ? 4.286 8.437 23.623 1.00 92.75 96 HIS A O 1
ATOM 764 N N . LEU A 1 97 ? 2.119 7.890 23.635 1.00 94.06 97 LEU A N 1
ATOM 765 C CA . LEU A 1 97 ? 2.335 6.449 23.565 1.00 94.06 97 LEU A CA 1
ATOM 766 C C . LEU A 1 97 ? 2.799 5.975 22.181 1.00 94.06 97 LEU A C 1
ATOM 768 O O . LEU A 1 97 ? 3.614 5.061 22.096 1.00 94.06 97 LEU A O 1
ATOM 772 N N . LEU A 1 98 ? 2.274 6.576 21.111 1.00 93.56 98 LEU A N 1
ATOM 773 C CA . LEU A 1 98 ? 2.509 6.131 19.736 1.00 93.56 98 LEU A CA 1
ATOM 774 C C . LEU A 1 98 ? 3.486 7.013 18.949 1.00 93.56 98 LEU A C 1
ATOM 776 O O . LEU A 1 98 ? 3.934 6.590 17.887 1.00 93.56 98 LEU A O 1
ATOM 780 N N . GLN A 1 99 ? 3.870 8.187 19.455 1.00 90.75 99 GLN A N 1
ATOM 781 C CA . GLN A 1 99 ? 4.851 9.070 18.814 1.00 90.75 99 GLN A CA 1
ATOM 782 C C . GLN A 1 99 ? 6.153 8.345 18.420 1.00 90.75 99 GLN A C 1
ATOM 784 O O . GLN A 1 99 ? 6.601 8.553 17.292 1.00 90.75 99 GLN A O 1
ATOM 789 N N . PRO A 1 100 ? 6.724 7.427 19.232 1.00 89.12 100 PRO A N 1
ATOM 790 C CA . PRO A 1 100 ? 7.948 6.719 18.848 1.00 89.12 100 PRO A CA 1
ATOM 791 C C . PRO A 1 100 ? 7.829 5.891 17.557 1.00 89.12 100 PRO A C 1
ATOM 793 O O . PRO A 1 100 ? 8.841 5.606 16.912 1.00 89.12 100 PRO A O 1
ATOM 796 N N . LEU A 1 101 ? 6.609 5.498 17.160 1.00 85.38 101 LEU A N 1
ATOM 797 C CA . LEU A 1 101 ? 6.366 4.802 15.892 1.00 85.38 101 LEU A CA 1
ATOM 798 C C . LEU A 1 101 ? 6.514 5.737 14.688 1.00 85.38 101 LEU A C 1
ATOM 800 O O . LEU A 1 101 ? 6.886 5.262 13.619 1.00 85.38 101 LEU A O 1
ATOM 804 N N . ALA A 1 102 ? 6.231 7.028 14.872 1.00 82.25 102 ALA A N 1
ATOM 805 C CA . ALA A 1 102 ? 6.380 8.077 13.868 1.00 82.25 102 ALA A CA 1
ATOM 806 C C . ALA A 1 102 ? 7.779 8.730 13.882 1.00 82.25 102 ALA A C 1
ATOM 808 O O . ALA A 1 102 ? 8.098 9.489 12.975 1.00 82.25 102 ALA A O 1
ATOM 809 N N . GLU A 1 103 ? 8.603 8.458 14.902 1.00 76.88 103 GLU A N 1
ATOM 810 C CA . GLU A 1 103 ? 9.979 8.974 15.025 1.00 76.88 103 GLU A CA 1
ATOM 811 C C . GLU A 1 103 ? 11.041 7.985 14.519 1.00 76.88 103 GLU A C 1
ATOM 813 O O . GLU A 1 103 ? 12.067 8.397 13.981 1.00 76.88 103 GLU A O 1
ATOM 818 N N . ASN A 1 104 ? 10.809 6.675 14.662 1.00 64.94 104 ASN A N 1
ATOM 819 C CA . ASN A 1 104 ? 11.719 5.635 14.167 1.00 64.94 104 ASN A CA 1
ATOM 820 C C . ASN A 1 104 ? 11.350 5.236 12.733 1.00 64.94 104 ASN A C 1
ATOM 822 O O . ASN A 1 104 ? 10.812 4.145 12.501 1.00 64.94 104 ASN A O 1
ATOM 826 N N . CYS A 1 105 ? 11.618 6.160 11.807 1.00 52.28 105 CYS A N 1
ATOM 827 C CA . CYS A 1 105 ? 11.234 6.135 10.395 1.00 52.28 105 CYS A CA 1
ATOM 828 C C . CYS A 1 105 ? 12.110 5.214 9.532 1.00 52.28 105 CYS A C 1
ATOM 830 O O . CYS A 1 105 ? 12.607 5.624 8.488 1.00 52.28 105 CYS A O 1
ATOM 832 N N . GLU A 1 106 ? 12.229 3.935 9.875 1.00 59.03 106 GLU A N 1
ATOM 833 C CA . GLU A 1 106 ? 12.650 2.900 8.905 1.00 59.03 106 GLU A CA 1
ATOM 834 C C . GLU A 1 106 ? 11.643 2.744 7.731 1.00 59.03 106 GLU A C 1
ATOM 836 O O . GLU A 1 106 ? 11.599 1.727 7.047 1.00 59.03 106 GLU A O 1
ATOM 841 N N . CYS A 1 107 ? 10.723 3.693 7.558 1.00 71.75 107 CYS A N 1
ATOM 842 C CA . CYS A 1 107 ? 9.334 3.430 7.229 1.00 71.75 107 CYS A CA 1
ATOM 843 C C . CYS A 1 107 ? 8.906 4.262 6.025 1.00 71.75 107 CYS A C 1
ATOM 845 O O . CYS A 1 107 ? 9.440 5.332 5.771 1.00 71.75 107 CYS A O 1
ATOM 847 N N . ALA A 1 108 ? 7.938 3.783 5.271 1.00 85.44 108 ALA A N 1
ATOM 848 C CA . ALA A 1 108 ? 7.503 4.425 4.040 1.00 85.44 108 ALA A CA 1
ATOM 849 C C . ALA A 1 108 ? 6.950 5.856 4.203 1.00 85.44 108 ALA A C 1
ATOM 851 O O . ALA A 1 108 ? 6.441 6.209 5.262 1.00 85.44 108 ALA A O 1
ATOM 852 N N . TRP A 1 109 ? 6.942 6.637 3.123 1.00 89.88 109 TRP A N 1
ATOM 853 C CA . TRP A 1 109 ? 6.187 7.891 3.049 1.00 89.88 109 TRP A CA 1
ATOM 854 C C . TRP A 1 109 ? 4.775 7.665 2.543 1.00 89.88 109 TRP A C 1
ATOM 856 O O . TRP A 1 109 ? 4.597 6.884 1.617 1.00 89.88 109 TRP A O 1
ATOM 866 N N . SER A 1 110 ? 3.781 8.353 3.097 1.00 90.56 110 SER A N 1
ATOM 867 C CA . SER A 1 110 ? 2.384 8.210 2.690 1.00 90.56 110 SER A CA 1
ATOM 868 C C . SER A 1 110 ? 1.956 9.262 1.660 1.00 90.56 110 SER A C 1
ATOM 870 O O . SER A 1 110 ? 2.282 10.445 1.752 1.00 90.56 110 SER A O 1
ATOM 872 N N . TYR A 1 111 ? 1.151 8.815 0.699 1.00 88.88 111 TYR A N 1
ATOM 873 C CA . TYR A 1 111 ? 0.233 9.620 -0.098 1.00 88.88 111 TYR A CA 1
ATOM 874 C C . TYR A 1 111 ? -1.197 9.227 0.317 1.00 88.88 111 TYR A C 1
ATOM 876 O O . TYR A 1 111 ? -1.789 8.324 -0.291 1.00 88.88 111 TYR A O 1
ATOM 884 N N . PRO A 1 112 ? -1.721 9.814 1.411 1.00 85.94 112 PRO A N 1
ATOM 885 C CA . PRO A 1 112 ? -2.956 9.351 2.021 1.00 85.94 112 PRO A CA 1
ATOM 886 C C . PRO A 1 112 ? -4.201 9.821 1.263 1.00 85.94 112 PRO A C 1
ATOM 888 O O . PRO A 1 112 ? -4.302 10.962 0.812 1.00 85.94 112 PRO A O 1
ATOM 891 N N . TRP A 1 113 ? -5.207 8.951 1.201 1.00 91.94 113 TRP A N 1
ATOM 892 C CA . TRP A 1 113 ? -6.576 9.310 0.833 1.00 91.94 113 TRP A CA 1
ATOM 893 C C . TRP A 1 113 ? -7.391 9.463 2.116 1.00 91.94 113 TRP A C 1
ATOM 895 O O . TRP A 1 113 ? -7.677 8.491 2.817 1.00 91.94 113 TRP A O 1
ATOM 905 N N . ASN A 1 114 ? -7.694 10.717 2.458 1.00 76.12 114 ASN A N 1
ATOM 906 C CA . ASN A 1 114 ? -8.026 11.181 3.811 1.00 76.12 114 ASN A CA 1
ATOM 907 C C . ASN A 1 114 ? -9.020 10.327 4.611 1.00 76.12 114 ASN A C 1
ATOM 909 O O . ASN A 1 114 ? -8.919 10.271 5.835 1.00 76.12 114 ASN A O 1
ATOM 913 N N . LEU A 1 115 ? -10.011 9.691 3.989 1.00 78.12 115 LEU A N 1
ATOM 914 C CA . LEU A 1 115 ? -11.081 9.002 4.720 1.00 78.12 115 LEU A CA 1
ATOM 915 C C . LEU A 1 115 ? -11.015 7.475 4.652 1.00 78.12 115 LEU A C 1
ATOM 917 O O . LEU A 1 115 ? -11.743 6.823 5.399 1.00 78.12 115 LEU A O 1
ATOM 921 N N . GLY A 1 116 ? -10.091 6.910 3.875 1.00 91.12 116 GLY A N 1
ATOM 922 C CA . GLY A 1 116 ? -10.176 5.512 3.473 1.00 91.12 116 GLY A CA 1
ATOM 923 C C . GLY A 1 116 ? -11.305 5.345 2.459 1.00 91.12 116 GLY A C 1
ATOM 924 O O . GLY A 1 116 ? -12.483 5.388 2.807 1.00 91.12 116 GLY A O 1
ATOM 925 N N . GLU A 1 117 ? -10.935 5.172 1.201 1.00 96.19 117 GLU A N 1
ATOM 926 C CA . GLU A 1 117 ? -11.864 5.055 0.088 1.00 96.19 117 GLU A CA 1
ATOM 927 C C . GLU A 1 117 ? -12.506 3.673 0.032 1.00 96.19 117 GLU A C 1
ATOM 929 O O . GLU A 1 117 ? -11.903 2.647 0.371 1.00 96.19 117 GLU A O 1
ATOM 934 N N . GLU A 1 118 ? -13.754 3.654 -0.423 1.00 97.00 118 GLU A N 1
ATOM 935 C CA . GLU A 1 118 ? -14.437 2.421 -0.786 1.00 97.00 118 GLU A CA 1
ATOM 936 C C . GLU A 1 118 ? -13.836 1.867 -2.077 1.00 97.00 118 GLU A C 1
ATOM 938 O O . GLU A 1 118 ? -13.494 2.614 -2.995 1.00 97.00 118 GLU A O 1
ATOM 943 N N . VAL A 1 119 ? -13.752 0.541 -2.185 1.00 97.56 119 VAL A N 1
ATOM 944 C CA . VAL A 1 119 ? -13.189 -0.121 -3.373 1.00 97.56 119 VAL A CA 1
ATOM 945 C C . VAL A 1 119 ? -13.933 0.283 -4.653 1.00 97.56 119 VAL A C 1
ATOM 947 O O . VAL A 1 119 ? -13.311 0.471 -5.693 1.00 97.56 119 VAL A O 1
ATOM 950 N N . SER A 1 120 ? -15.247 0.519 -4.573 1.00 96.25 120 SER A N 1
ATOM 951 C CA . SER A 1 120 ? -16.079 1.004 -5.686 1.00 96.25 120 SER A CA 1
ATOM 952 C C . SER A 1 120 ? -15.714 2.401 -6.199 1.00 96.25 120 SER A C 1
ATOM 954 O O . SER A 1 120 ? -16.102 2.755 -7.317 1.00 96.25 120 SER A O 1
ATOM 956 N N . ASN A 1 121 ? -14.979 3.193 -5.413 1.00 97.06 121 ASN A N 1
ATOM 957 C CA . ASN A 1 121 ? -14.511 4.524 -5.802 1.00 97.06 121 ASN A CA 1
ATOM 958 C C . ASN A 1 121 ? -13.145 4.488 -6.500 1.00 97.06 121 ASN A C 1
ATOM 960 O O . ASN A 1 121 ? -12.611 5.538 -6.853 1.00 97.06 121 ASN A O 1
ATOM 964 N N . ILE A 1 122 ? -12.573 3.303 -6.720 1.00 97.81 122 ILE A N 1
ATOM 965 C CA . ILE A 1 122 ? -11.260 3.138 -7.337 1.00 97.81 122 ILE A CA 1
ATOM 966 C C . ILE A 1 122 ? -11.419 2.322 -8.609 1.00 97.81 122 ILE A C 1
ATOM 968 O O . ILE A 1 122 ? -11.944 1.211 -8.602 1.00 97.81 122 ILE A O 1
ATOM 972 N N . LYS A 1 123 ? -10.952 2.879 -9.722 1.00 97.81 123 LYS A N 1
ATOM 973 C CA . LYS A 1 123 ? -10.928 2.208 -11.015 1.00 97.81 123 LYS A CA 1
ATOM 974 C C . LYS A 1 123 ? -9.491 1.900 -11.405 1.00 97.81 123 LYS A C 1
ATOM 976 O O . LYS A 1 123 ? -8.653 2.796 -11.454 1.00 97.81 123 LYS A O 1
ATOM 981 N N . LEU A 1 124 ? -9.235 0.643 -11.738 1.00 98.31 124 LEU A N 1
ATOM 982 C CA . LEU A 1 124 ? -7.984 0.227 -12.357 1.00 98.31 124 LEU A CA 1
ATOM 983 C C . LEU A 1 124 ? -8.106 0.393 -13.881 1.00 98.31 124 LEU A C 1
ATOM 985 O O . LEU A 1 124 ? -9.117 0.013 -14.476 1.00 98.31 124 LEU A O 1
ATOM 989 N N . ILE A 1 125 ? -7.102 0.997 -14.510 1.00 97.25 125 ILE A N 1
ATOM 990 C CA . ILE A 1 125 ? -6.969 1.116 -15.965 1.00 97.25 125 ILE A CA 1
ATOM 991 C C . ILE A 1 125 ? -5.752 0.294 -16.365 1.00 97.25 125 ILE A C 1
ATOM 993 O O . ILE A 1 125 ? -4.680 0.507 -15.816 1.00 97.25 125 ILE A O 1
ATOM 997 N N . TYR A 1 126 ? -5.907 -0.617 -17.322 1.00 95.62 126 TYR A N 1
ATOM 998 C CA . TYR A 1 126 ? -4.808 -1.436 -17.828 1.00 95.62 126 TYR A CA 1
ATOM 999 C C . TYR A 1 126 ? -4.526 -1.118 -19.290 1.00 95.62 126 TYR A C 1
ATOM 1001 O O . TYR A 1 126 ? -5.426 -1.245 -20.122 1.00 95.62 126 TYR A O 1
ATOM 1009 N N . ASP A 1 127 ? -3.291 -0.734 -19.601 1.00 94.62 127 ASP A N 1
ATOM 1010 C CA . ASP A 1 127 ? -2.822 -0.571 -20.975 1.00 94.62 127 ASP A CA 1
ATOM 1011 C C . ASP A 1 127 ? -1.763 -1.630 -21.301 1.00 94.62 127 ASP A C 1
ATOM 1013 O O . ASP A 1 127 ? -0.585 -1.485 -20.977 1.00 94.62 127 ASP A O 1
ATOM 1017 N N . SER A 1 128 ? -2.191 -2.706 -21.967 1.00 91.38 128 SER A N 1
ATOM 1018 C CA . SER A 1 128 ? -1.311 -3.790 -22.424 1.00 91.38 128 SER A CA 1
ATOM 1019 C C . SER A 1 128 ? -0.339 -3.368 -23.531 1.00 91.38 128 SER A C 1
ATOM 1021 O O . SER A 1 128 ? 0.624 -4.079 -23.817 1.00 91.38 128 SER A O 1
ATOM 1023 N N . ARG A 1 129 ? -0.568 -2.215 -24.175 1.00 90.81 129 ARG A N 1
ATOM 1024 C CA . ARG A 1 129 ? 0.284 -1.717 -25.264 1.00 90.81 129 ARG A CA 1
ATOM 1025 C C . ARG A 1 129 ? 1.494 -0.961 -24.740 1.00 90.81 129 ARG A C 1
ATOM 1027 O O . ARG A 1 129 ? 2.482 -0.828 -25.462 1.00 90.81 129 ARG A O 1
ATOM 1034 N N . LEU A 1 130 ? 1.415 -0.458 -23.512 1.00 91.25 130 LEU A N 1
ATOM 1035 C CA . LEU A 1 130 ? 2.506 0.263 -22.887 1.00 91.25 130 LEU A CA 1
ATOM 1036 C C . LEU A 1 130 ? 3.557 -0.733 -22.390 1.00 91.25 130 LEU A C 1
ATOM 1038 O O . LEU A 1 130 ? 3.280 -1.594 -21.560 1.00 91.25 130 LEU A O 1
ATOM 1042 N N . GLN A 1 131 ? 4.776 -0.609 -22.911 1.00 90.50 131 GLN A N 1
ATOM 1043 C CA . GLN A 1 131 ? 5.917 -1.421 -22.493 1.00 90.50 131 GLN A CA 1
ATOM 1044 C C . GLN A 1 131 ? 6.953 -0.516 -21.848 1.00 90.50 131 GLN A C 1
ATOM 1046 O O . GLN A 1 131 ? 7.534 0.338 -22.525 1.00 90.50 131 GLN A O 1
ATOM 1051 N N . TYR A 1 132 ? 7.201 -0.710 -20.554 1.00 93.88 132 TYR A N 1
ATOM 1052 C CA . TYR A 1 132 ? 8.137 0.123 -19.805 1.00 93.88 132 TYR A CA 1
ATOM 1053 C C . TYR A 1 132 ? 9.536 0.136 -20.433 1.00 93.88 132 TYR A C 1
ATOM 1055 O O . TYR A 1 132 ? 10.169 1.182 -20.489 1.00 93.88 132 TYR A O 1
ATOM 1063 N N . GLU A 1 133 ? 9.999 -0.980 -21.000 1.00 93.25 133 GLU A N 1
ATOM 1064 C CA . GLU A 1 133 ? 11.298 -1.062 -21.674 1.00 93.25 133 GLU A CA 1
ATOM 1065 C C . GLU A 1 133 ? 11.460 -0.065 -22.834 1.00 93.25 133 GLU A C 1
ATOM 1067 O O . GLU A 1 133 ? 12.581 0.323 -23.152 1.00 93.25 133 GLU A O 1
ATOM 1072 N N . SER A 1 134 ? 10.363 0.390 -23.449 1.00 93.50 134 SER A N 1
ATOM 1073 C CA . SER A 1 134 ? 10.405 1.397 -24.520 1.00 93.50 134 SER A CA 1
ATOM 1074 C C . SER A 1 134 ? 10.575 2.836 -24.016 1.00 93.50 134 SER A C 1
ATOM 1076 O O . SER A 1 134 ? 10.991 3.705 -24.781 1.00 93.50 134 SER A O 1
ATOM 1078 N N . ILE A 1 135 ? 10.274 3.077 -22.737 1.00 94.06 135 ILE A N 1
ATOM 1079 C CA . ILE A 1 135 ? 10.332 4.386 -22.066 1.00 94.06 135 ILE A CA 1
ATOM 1080 C C . ILE A 1 135 ? 11.311 4.395 -20.881 1.00 94.06 135 ILE A C 1
ATOM 1082 O O . ILE A 1 135 ? 11.369 5.368 -20.133 1.00 94.06 135 ILE A O 1
ATOM 1086 N N . MET A 1 136 ? 12.069 3.312 -20.695 1.00 96.50 136 MET A N 1
ATOM 1087 C CA . MET A 1 136 ? 12.992 3.137 -19.580 1.00 96.50 136 MET A CA 1
ATOM 1088 C C . MET A 1 136 ? 14.098 4.194 -19.631 1.00 96.50 136 MET A C 1
ATOM 1090 O O . MET A 1 136 ? 14.728 4.415 -20.670 1.00 96.50 136 MET A O 1
ATOM 1094 N N . GLN A 1 137 ? 14.358 4.823 -18.487 1.00 97.12 137 GLN A N 1
ATOM 1095 C CA . GLN A 1 137 ? 15.429 5.804 -18.355 1.00 97.12 137 GLN A CA 1
ATOM 1096 C C . GLN A 1 137 ? 16.803 5.133 -18.517 1.00 97.12 137 GLN A C 1
ATOM 1098 O O . GLN A 1 137 ? 16.989 3.949 -18.219 1.00 97.12 137 GLN A O 1
ATOM 1103 N N . ARG A 1 138 ? 17.784 5.874 -19.049 1.00 97.50 138 ARG A N 1
ATOM 1104 C CA . ARG A 1 138 ? 19.097 5.307 -19.423 1.00 97.50 138 ARG A CA 1
ATOM 1105 C C . ARG A 1 138 ? 19.874 4.760 -18.227 1.00 97.50 138 ARG A C 1
ATOM 1107 O O . ARG A 1 138 ? 20.568 3.758 -18.351 1.00 97.50 138 ARG A O 1
ATOM 1114 N N . ASP A 1 139 ? 19.781 5.437 -17.098 1.00 97.12 139 ASP A N 1
ATOM 1115 C CA . ASP A 1 139 ? 20.362 5.051 -15.815 1.00 97.12 139 ASP A CA 1
ATOM 1116 C C . ASP A 1 139 ? 19.685 3.807 -15.218 1.00 97.12 139 ASP A C 1
ATOM 1118 O O . ASP A 1 139 ? 20.383 2.904 -14.752 1.00 97.12 139 ASP A O 1
ATOM 1122 N N . VAL A 1 140 ? 18.358 3.684 -15.320 1.00 97.19 140 VAL A N 1
ATOM 1123 C CA . VAL A 1 140 ? 17.637 2.448 -14.960 1.00 97.19 140 VAL A CA 1
ATOM 1124 C C . VAL A 1 140 ? 18.090 1.277 -15.840 1.00 97.19 140 VAL A C 1
ATOM 1126 O O . VAL A 1 140 ? 18.383 0.193 -15.328 1.00 97.19 140 VAL A O 1
ATOM 1129 N N . GLN A 1 141 ? 18.210 1.493 -17.156 1.00 97.56 141 GLN A N 1
ATOM 1130 C CA . GLN A 1 141 ? 18.706 0.480 -18.095 1.00 97.56 141 GLN A CA 1
ATOM 1131 C C . GLN A 1 141 ? 20.136 0.045 -17.751 1.00 97.56 141 GLN A C 1
ATOM 1133 O O . GLN A 1 141 ? 20.440 -1.149 -17.758 1.00 97.56 141 GLN A O 1
ATOM 1138 N N . GLN A 1 142 ? 21.002 0.995 -17.391 1.00 97.44 142 GLN A N 1
ATOM 1139 C CA . GLN A 1 142 ? 22.366 0.706 -16.956 1.00 97.44 142 GLN A CA 1
ATOM 1140 C C . GLN A 1 142 ? 22.385 -0.163 -15.687 1.00 97.44 142 GLN A C 1
ATOM 1142 O O . GLN A 1 142 ? 23.114 -1.156 -15.640 1.00 97.44 142 GLN A O 1
ATOM 1147 N N . ALA A 1 143 ? 21.550 0.149 -14.690 1.00 96.88 143 ALA A N 1
ATOM 1148 C CA . ALA A 1 143 ? 21.442 -0.652 -13.470 1.00 96.88 143 ALA A CA 1
ATOM 1149 C C . ALA A 1 143 ? 20.961 -2.087 -13.750 1.00 96.88 143 ALA A C 1
ATOM 1151 O O . ALA A 1 143 ? 21.508 -3.047 -13.199 1.00 96.88 143 ALA A O 1
ATOM 1152 N N . LEU A 1 144 ? 19.994 -2.254 -14.660 1.00 97.44 144 LEU A N 1
ATOM 1153 C CA . LEU A 1 144 ? 19.549 -3.569 -15.125 1.00 97.44 144 LEU A CA 1
ATOM 1154 C C . LEU A 1 144 ? 20.686 -4.352 -15.801 1.00 97.44 144 LEU A C 1
ATOM 1156 O O . LEU A 1 144 ? 20.883 -5.538 -15.513 1.00 97.44 144 LEU A O 1
ATOM 1160 N N . ASP A 1 145 ? 21.443 -3.708 -16.688 1.00 97.56 145 ASP A N 1
ATOM 1161 C CA . ASP A 1 145 ? 22.544 -4.344 -17.412 1.00 97.56 145 ASP A CA 1
ATOM 1162 C C . ASP A 1 145 ? 23.677 -4.775 -16.474 1.00 97.56 145 ASP A C 1
ATOM 1164 O O . ASP A 1 145 ? 24.209 -5.885 -16.607 1.00 97.56 145 ASP A O 1
ATOM 1168 N N . ASP A 1 146 ? 24.021 -3.939 -15.494 1.00 96.94 146 ASP A N 1
ATOM 1169 C CA . ASP A 1 146 ? 25.028 -4.260 -14.486 1.00 96.94 146 ASP A CA 1
ATOM 1170 C C . ASP A 1 146 ? 24.566 -5.402 -13.572 1.00 96.94 146 ASP A C 1
ATOM 1172 O O . ASP A 1 146 ? 25.318 -6.364 -13.363 1.00 96.94 146 ASP A O 1
ATOM 1176 N N . TRP A 1 147 ? 23.304 -5.391 -13.127 1.00 97.12 147 TRP A N 1
ATOM 1177 C CA . TRP A 1 147 ? 22.731 -6.505 -12.373 1.00 97.12 147 TRP A CA 1
ATOM 1178 C C . TRP A 1 147 ? 22.768 -7.810 -13.174 1.00 97.12 147 TRP A C 1
ATOM 1180 O O . TRP A 1 147 ? 23.199 -8.847 -12.661 1.00 97.12 147 TRP A O 1
ATOM 1190 N N . CYS A 1 148 ? 22.382 -7.774 -14.451 1.00 97.44 148 CYS A N 1
ATOM 1191 C CA . CYS A 1 148 ? 22.416 -8.938 -15.334 1.00 97.44 148 CYS A CA 1
ATOM 1192 C C . CYS A 1 148 ? 23.840 -9.457 -15.573 1.00 97.44 148 CYS A C 1
ATOM 1194 O O . CYS A 1 148 ? 24.037 -10.673 -15.665 1.00 97.44 148 CYS A O 1
ATOM 1196 N N . ARG A 1 149 ? 24.841 -8.570 -15.638 1.00 97.56 149 ARG A N 1
ATOM 1197 C CA . ARG A 1 149 ? 26.256 -8.954 -15.753 1.00 97.56 149 ARG A CA 1
ATOM 1198 C C . ARG A 1 149 ? 26.732 -9.709 -14.513 1.00 97.56 149 ARG A C 1
ATOM 1200 O O . ARG A 1 149 ? 27.443 -10.702 -14.656 1.00 97.56 149 ARG A O 1
ATOM 1207 N N . MET A 1 150 ? 26.315 -9.273 -13.324 1.00 96.81 150 MET A N 1
ATOM 1208 C CA . MET A 1 150 ? 26.659 -9.913 -12.049 1.00 96.81 150 MET A CA 1
ATOM 1209 C C . MET A 1 150 ? 25.856 -11.196 -11.785 1.00 96.81 150 MET A C 1
ATOM 1211 O O . MET A 1 150 ? 26.359 -12.119 -11.150 1.00 96.81 150 MET A O 1
ATOM 1215 N N . ASN A 1 151 ? 24.633 -11.289 -12.315 1.00 96.75 151 ASN A N 1
ATOM 1216 C CA . ASN A 1 151 ? 23.675 -12.358 -12.024 1.00 96.75 151 ASN A CA 1
ATOM 1217 C C . ASN A 1 151 ? 23.259 -13.147 -13.276 1.00 96.75 151 ASN A C 1
ATOM 1219 O O . ASN A 1 151 ? 22.093 -13.517 -13.421 1.00 96.75 151 ASN A O 1
ATOM 1223 N N . GLN A 1 152 ? 24.199 -13.446 -14.182 1.00 97.06 152 GLN A N 1
ATOM 1224 C CA . GLN A 1 152 ? 23.913 -14.011 -15.514 1.00 97.06 152 GLN A CA 1
ATOM 1225 C C . GLN A 1 152 ? 22.914 -15.177 -15.508 1.00 97.06 152 GLN A C 1
ATOM 1227 O O . GLN A 1 152 ? 21.976 -15.197 -16.304 1.00 97.06 152 GLN A O 1
ATOM 1232 N N . ARG A 1 153 ? 23.079 -16.147 -14.596 1.00 96.75 153 ARG A N 1
ATOM 1233 C CA . ARG A 1 153 ? 22.170 -17.300 -14.500 1.00 96.75 153 ARG A CA 1
ATOM 1234 C C . ARG A 1 153 ? 20.743 -16.870 -14.153 1.00 96.75 153 ARG A C 1
ATOM 1236 O O . ARG A 1 153 ? 19.812 -17.324 -14.810 1.00 96.75 153 ARG A O 1
ATOM 1243 N N . GLN A 1 154 ? 20.572 -16.018 -13.142 1.00 94.81 154 GLN A N 1
ATOM 1244 C CA . GLN A 1 154 ? 19.252 -15.552 -12.706 1.00 94.81 154 GLN A CA 1
ATOM 1245 C C . GLN A 1 154 ? 18.618 -14.643 -13.762 1.00 94.81 154 GLN A C 1
ATOM 1247 O O . GLN A 1 154 ? 17.454 -14.827 -14.100 1.00 94.81 154 GLN A O 1
ATOM 1252 N N . CYS A 1 155 ? 19.404 -13.741 -14.354 1.00 95.81 155 CYS A N 1
ATOM 1253 C CA . CYS A 1 155 ? 18.974 -12.894 -15.461 1.00 95.81 155 CYS A CA 1
ATOM 1254 C C . CYS A 1 155 ? 18.465 -13.731 -16.647 1.00 95.81 155 CYS A C 1
ATOM 1256 O O . CYS A 1 155 ? 17.378 -13.474 -17.154 1.00 95.81 155 CYS A O 1
ATOM 1258 N N . ASN A 1 156 ? 19.178 -14.790 -17.047 1.00 94.81 156 ASN A N 1
ATOM 1259 C CA . ASN A 1 156 ? 18.743 -15.668 -18.139 1.00 94.81 156 ASN A CA 1
ATOM 1260 C C . ASN A 1 156 ? 17.444 -16.426 -17.835 1.00 94.81 156 ASN A C 1
ATOM 1262 O O . ASN A 1 156 ? 16.664 -16.667 -18.753 1.00 94.81 156 ASN A O 1
ATOM 1266 N N . VAL A 1 157 ? 17.217 -16.816 -16.577 1.00 93.56 157 VAL A N 1
ATOM 1267 C CA . VAL A 1 157 ? 15.950 -17.434 -16.152 1.00 93.56 157 VAL A CA 1
ATOM 1268 C C . VAL A 1 157 ? 14.824 -16.403 -16.226 1.00 93.56 157 VAL A C 1
ATOM 1270 O O . VAL A 1 157 ? 13.843 -16.632 -16.925 1.00 93.56 157 VAL A O 1
ATOM 1273 N N . LYS A 1 158 ? 15.008 -15.235 -15.606 1.00 92.62 158 LYS A N 1
ATOM 1274 C CA . LYS A 1 158 ? 13.985 -14.183 -15.521 1.00 92.62 158 LYS A CA 1
ATOM 1275 C C . LYS A 1 158 ? 13.657 -13.531 -16.866 1.00 92.62 158 LYS A C 1
ATOM 1277 O O . LYS A 1 158 ? 12.519 -13.159 -17.110 1.00 92.62 158 LYS A O 1
ATOM 1282 N N . LYS A 1 159 ? 14.613 -13.449 -17.798 1.00 91.50 159 LYS A N 1
ATOM 1283 C CA . LYS A 1 159 ? 14.360 -12.992 -19.181 1.00 91.50 159 LYS A CA 1
ATOM 1284 C C . LYS A 1 159 ? 13.403 -13.907 -19.954 1.00 91.50 159 LYS A C 1
ATOM 1286 O O . LYS A 1 159 ? 12.785 -13.452 -20.911 1.00 91.50 159 LYS A O 1
ATOM 1291 N N . ARG A 1 160 ? 13.305 -15.185 -19.573 1.00 88.75 160 ARG A N 1
ATOM 1292 C CA . ARG A 1 160 ? 12.396 -16.162 -20.195 1.00 88.75 160 ARG A CA 1
ATOM 1293 C C . ARG A 1 160 ? 11.010 -16.171 -19.562 1.00 88.75 160 ARG A C 1
ATOM 1295 O O . ARG A 1 160 ? 10.120 -16.797 -20.127 1.00 88.75 160 ARG A O 1
ATOM 1302 N N . GLU A 1 161 ? 10.834 -15.521 -18.412 1.00 85.81 161 GLU A N 1
ATOM 1303 C CA . GLU A 1 161 ? 9.509 -15.357 -17.819 1.00 85.81 161 GLU A CA 1
ATOM 1304 C C . GLU A 1 161 ? 8.619 -14.549 -18.786 1.00 85.81 161 GLU A C 1
ATOM 1306 O O . GLU A 1 161 ? 9.120 -13.646 -19.477 1.00 85.81 161 GLU A O 1
ATOM 1311 N N . PRO A 1 162 ? 7.318 -14.873 -18.885 1.00 82.38 162 PRO A N 1
ATOM 1312 C CA . PRO A 1 162 ? 6.395 -14.128 -19.729 1.00 82.38 162 PRO A CA 1
ATOM 1313 C C . PRO A 1 162 ? 6.318 -12.657 -19.307 1.00 82.38 162 PRO A C 1
ATOM 1315 O O . PRO A 1 162 ? 6.449 -12.316 -18.126 1.00 82.38 162 PRO A O 1
ATOM 1318 N N . LEU A 1 163 ? 6.065 -11.772 -20.272 1.00 81.44 163 LEU A N 1
ATOM 1319 C CA . LEU A 1 163 ? 5.626 -10.414 -19.953 1.00 81.44 163 LEU A CA 1
ATOM 1320 C C . LEU A 1 163 ? 4.290 -10.494 -19.189 1.00 81.44 163 LEU A C 1
ATOM 1322 O O . LEU A 1 163 ? 3.501 -11.401 -19.440 1.00 81.44 163 LEU A O 1
ATOM 1326 N N . GLY A 1 164 ? 4.061 -9.599 -18.227 1.00 73.00 164 GLY A N 1
ATOM 1327 C CA . GLY A 1 164 ? 2.855 -9.638 -17.394 1.00 73.00 164 GLY A CA 1
ATOM 1328 C C . GLY A 1 164 ? 2.968 -10.551 -16.165 1.00 73.00 164 GLY A C 1
ATOM 1329 O O . GLY A 1 164 ? 2.090 -10.561 -15.306 1.00 73.00 164 GLY A O 1
ATOM 1330 N N . THR A 1 165 ? 4.108 -11.228 -15.968 1.00 80.94 165 THR A N 1
ATOM 1331 C CA . THR A 1 165 ? 4.398 -11.867 -14.667 1.00 80.94 165 THR A CA 1
ATOM 1332 C C . THR A 1 165 ? 4.212 -10.876 -13.514 1.00 80.94 165 THR A C 1
ATOM 1334 O O . THR A 1 165 ? 3.838 -11.285 -12.430 1.00 80.94 165 THR A O 1
ATOM 1337 N N . LEU A 1 166 ? 4.396 -9.573 -13.748 1.00 91.12 166 LEU A N 1
ATOM 1338 C CA . LEU A 1 166 ? 3.951 -8.528 -12.836 1.00 91.12 166 LEU A CA 1
ATOM 1339 C C . LEU A 1 166 ? 3.190 -7.427 -13.570 1.00 91.12 166 LEU A C 1
ATOM 1341 O O . LEU A 1 166 ? 3.326 -7.252 -14.781 1.00 91.12 166 LEU A O 1
ATOM 1345 N N . VAL A 1 167 ? 2.439 -6.643 -12.807 1.00 95.38 167 VAL A N 1
ATOM 1346 C CA . VAL A 1 167 ? 1.828 -5.393 -13.252 1.00 95.38 167 VAL A CA 1
ATOM 1347 C C . VAL A 1 167 ? 2.630 -4.220 -12.707 1.00 95.38 167 VAL A C 1
ATOM 1349 O O . VAL A 1 167 ? 2.982 -4.179 -11.529 1.00 95.38 167 VAL A O 1
ATOM 1352 N N . ARG A 1 168 ? 2.925 -3.250 -13.564 1.00 97.00 168 ARG A N 1
ATOM 1353 C CA . ARG A 1 168 ? 3.549 -1.983 -13.197 1.00 97.00 168 ARG A CA 1
ATOM 1354 C C . ARG A 1 168 ? 2.485 -0.945 -12.862 1.00 97.00 168 ARG A C 1
ATOM 1356 O O . ARG A 1 168 ? 1.456 -0.870 -13.524 1.00 97.00 168 ARG A O 1
ATOM 1363 N N . LEU A 1 169 ? 2.765 -0.154 -11.833 1.00 98.12 169 LEU A N 1
ATOM 1364 C CA . LEU A 1 169 ? 2.045 1.063 -11.494 1.00 98.12 169 LEU A CA 1
ATOM 1365 C C . LEU A 1 169 ? 2.594 2.215 -12.339 1.00 98.12 169 LEU A C 1
ATOM 1367 O O . LEU A 1 169 ? 3.767 2.564 -12.219 1.00 98.12 169 LEU A O 1
ATOM 1371 N N . GLU A 1 170 ? 1.738 2.788 -13.178 1.00 97.94 170 GLU A N 1
ATOM 1372 C CA . GLU A 1 170 ? 2.067 3.936 -14.023 1.00 97.94 170 GLU A CA 1
ATOM 1373 C C . GLU A 1 170 ? 1.866 5.239 -13.257 1.00 97.94 170 GLU A C 1
ATOM 1375 O O . GLU A 1 170 ? 2.821 5.963 -13.001 1.00 97.94 170 GLU A O 1
ATOM 1380 N N . SER A 1 171 ? 0.619 5.516 -12.877 1.00 97.56 171 SER A N 1
ATOM 1381 C CA . SER A 1 171 ? 0.191 6.751 -12.224 1.00 97.56 171 SER A CA 1
ATOM 1382 C C . SER A 1 171 ? -1.059 6.504 -11.375 1.00 97.56 171 SER A C 1
ATOM 1384 O O . SER A 1 171 ? -1.710 5.456 -11.472 1.00 97.56 171 SER A O 1
ATOM 1386 N N . ALA A 1 172 ? -1.405 7.478 -10.536 1.00 97.38 172 ALA A N 1
ATOM 1387 C CA . ALA A 1 172 ? -2.673 7.522 -9.824 1.00 97.38 172 ALA A CA 1
ATOM 1388 C C . ALA A 1 172 ? -3.254 8.938 -9.905 1.00 97.38 172 ALA A C 1
ATOM 1390 O O . ALA A 1 172 ? -2.549 9.912 -9.668 1.00 97.38 172 ALA A O 1
ATOM 1391 N N . GLU A 1 173 ? -4.537 9.059 -10.230 1.00 96.06 173 GLU A N 1
ATOM 1392 C CA . GLU A 1 173 ? -5.200 10.348 -10.439 1.00 96.06 173 GLU A CA 1
ATOM 1393 C C . GLU A 1 173 ? -6.570 10.382 -9.759 1.00 96.06 173 GLU A C 1
ATOM 1395 O O . GLU A 1 173 ? -7.255 9.365 -9.647 1.00 96.06 173 GLU A O 1
ATOM 1400 N N . TRP A 1 174 ? -7.000 11.565 -9.322 1.00 94.75 174 TRP A N 1
ATOM 1401 C CA . TRP A 1 174 ? -8.353 11.793 -8.818 1.00 94.75 174 TRP A CA 1
ATOM 1402 C C . TRP A 1 174 ? -9.188 12.545 -9.853 1.00 94.75 174 TRP A C 1
ATOM 1404 O O . TRP A 1 174 ? -8.846 13.656 -10.258 1.00 94.75 174 TRP A O 1
ATOM 1414 N N . SER A 1 175 ? -10.329 11.976 -10.238 1.00 94.31 175 SER A N 1
ATOM 1415 C CA . SER A 1 175 ? -11.292 12.659 -11.100 1.00 94.31 175 SER A CA 1
ATOM 1416 C C . SER A 1 175 ? -12.407 13.286 -10.278 1.00 94.31 175 SER A C 1
ATOM 1418 O O . SER A 1 175 ? -13.249 12.590 -9.700 1.00 94.31 175 SER A O 1
ATOM 1420 N N . HIS A 1 176 ? -12.480 14.615 -10.312 1.00 89.75 176 HIS A N 1
ATOM 1421 C CA . HIS A 1 176 ? -13.575 15.364 -9.697 1.00 89.75 176 HIS A CA 1
ATOM 1422 C C . HIS A 1 176 ? -14.936 15.108 -10.356 1.00 89.75 176 HIS 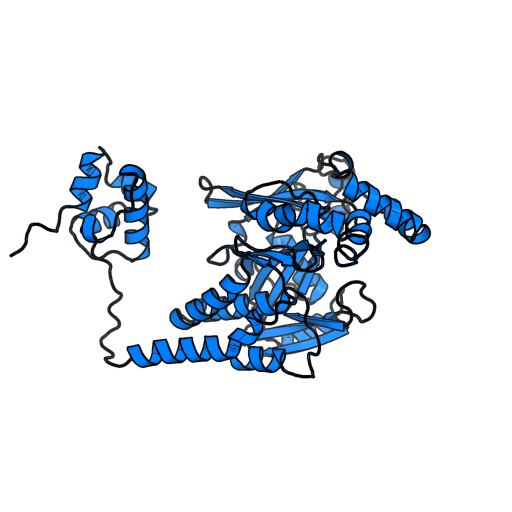A C 1
ATOM 1424 O O . HIS A 1 176 ? -15.953 15.237 -9.686 1.00 89.75 176 HIS A O 1
ATOM 1430 N N . SER A 1 177 ? -14.983 14.758 -11.647 1.00 88.31 177 SER A N 1
ATOM 1431 C CA . SER A 1 177 ? -16.254 14.573 -12.364 1.00 88.31 177 SER A CA 1
ATOM 1432 C C . SER A 1 177 ? -16.940 13.257 -12.009 1.00 88.31 177 SER A C 1
ATOM 1434 O O . SER A 1 177 ? -18.166 13.193 -11.955 1.00 88.31 177 SER A O 1
ATOM 1436 N N . THR A 1 178 ? -16.158 12.208 -11.753 1.00 89.69 178 THR A N 1
ATOM 1437 C CA . THR A 1 178 ? -16.680 10.888 -11.382 1.00 89.69 178 THR A CA 1
ATOM 1438 C C . THR A 1 178 ? -16.571 10.599 -9.892 1.00 89.69 178 THR A C 1
ATOM 1440 O O . THR A 1 178 ? -17.104 9.582 -9.464 1.00 89.69 178 THR A O 1
ATOM 1443 N N . TYR A 1 179 ? -15.881 11.453 -9.127 1.00 91.81 179 TYR A N 1
ATOM 1444 C CA . TYR A 1 179 ? -15.525 11.231 -7.722 1.00 91.81 179 TYR A CA 1
ATOM 1445 C C . TYR A 1 179 ? -14.849 9.869 -7.517 1.00 91.81 179 TYR A C 1
ATOM 1447 O O . TYR A 1 179 ? -15.275 9.060 -6.696 1.00 91.81 179 TYR A O 1
ATOM 1455 N N . ARG A 1 180 ? -13.833 9.586 -8.344 1.00 95.62 180 ARG A N 1
ATOM 1456 C CA . ARG A 1 180 ? -13.106 8.310 -8.327 1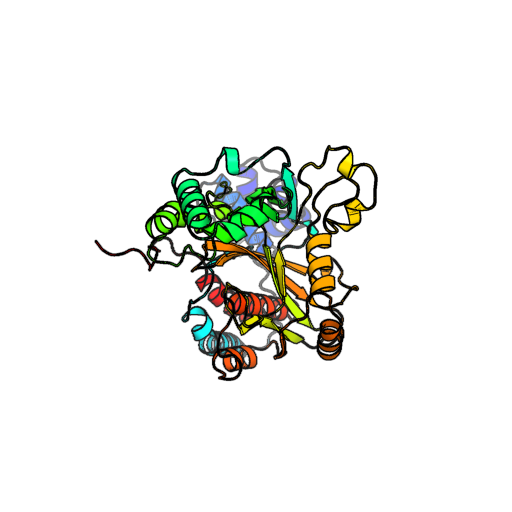.00 95.62 180 ARG A CA 1
ATOM 1457 C C . ARG A 1 180 ? -11.610 8.506 -8.473 1.00 95.62 180 ARG A C 1
ATOM 1459 O O . ARG A 1 180 ? -11.171 9.397 -9.205 1.00 95.62 180 ARG A O 1
ATOM 1466 N N . HIS A 1 181 ? -10.862 7.604 -7.851 1.00 96.62 181 HIS A N 1
ATOM 1467 C CA . HIS A 1 181 ? -9.451 7.402 -8.136 1.00 96.62 181 HIS A CA 1
ATOM 1468 C C . HIS A 1 181 ? -9.289 6.506 -9.362 1.00 96.62 181 HIS A C 1
ATOM 1470 O O . HIS A 1 181 ? -9.984 5.500 -9.506 1.00 96.62 181 HIS A O 1
ATOM 1476 N N . PHE A 1 182 ? -8.352 6.860 -10.229 1.00 97.81 182 PHE A N 1
ATOM 1477 C CA . PHE A 1 182 ? -7.939 6.069 -11.378 1.00 97.81 182 PHE A CA 1
ATOM 1478 C C . PHE A 1 182 ? -6.491 5.660 -11.162 1.00 97.81 182 PHE A C 1
ATOM 1480 O O . PHE A 1 182 ? -5.636 6.516 -10.964 1.00 97.81 182 PHE A O 1
ATOM 1487 N N . ILE A 1 183 ? -6.230 4.357 -11.157 1.00 98.44 183 ILE A N 1
ATOM 1488 C CA . ILE A 1 183 ? -4.880 3.803 -11.060 1.00 98.44 183 ILE A CA 1
ATOM 1489 C C . ILE A 1 183 ? -4.541 3.223 -12.425 1.00 98.44 183 ILE A C 1
ATOM 1491 O O . ILE A 1 183 ? -5.191 2.275 -12.873 1.00 98.44 183 ILE A O 1
ATOM 1495 N N . SER A 1 184 ? -3.539 3.800 -13.075 1.00 98.25 184 SER A N 1
ATOM 1496 C CA . SER A 1 184 ? -3.070 3.363 -14.385 1.00 98.25 184 SER A CA 1
ATOM 1497 C C . SER A 1 184 ? -2.009 2.283 -14.219 1.00 98.25 184 SER A C 1
ATOM 1499 O O . SER A 1 184 ? -1.096 2.406 -13.400 1.00 98.25 184 SER A O 1
ATOM 1501 N N . LEU A 1 185 ? -2.148 1.209 -14.987 1.00 97.94 185 LEU A N 1
ATOM 1502 C CA . LEU A 1 185 ? -1.377 -0.017 -14.873 1.00 97.94 185 LEU A CA 1
ATOM 1503 C C . LEU A 1 185 ? -0.917 -0.489 -16.256 1.00 97.94 185 LEU A C 1
ATOM 1505 O O . LEU A 1 185 ? -1.616 -0.295 -17.252 1.00 97.94 185 LEU A O 1
ATOM 1509 N N . SER A 1 186 ? 0.221 -1.173 -16.304 1.00 96.12 186 SER A N 1
ATOM 1510 C CA . SER A 1 186 ? 0.763 -1.777 -17.528 1.00 96.12 186 SER A CA 1
ATOM 1511 C C . SER A 1 186 ? 1.425 -3.132 -17.235 1.00 96.12 186 SER A C 1
ATOM 1513 O O . SER A 1 186 ? 1.723 -3.446 -16.075 1.00 96.12 186 SER A O 1
ATOM 1515 N N . PRO A 1 187 ? 1.630 -4.001 -18.238 1.00 94.81 187 PRO A N 1
ATOM 1516 C CA . PRO A 1 187 ? 2.386 -5.234 -18.058 1.00 94.81 187 PRO A CA 1
ATOM 1517 C C . PRO A 1 187 ? 3.856 -4.949 -17.741 1.00 94.81 187 PRO A C 1
ATOM 1519 O O . PRO A 1 187 ? 4.477 -4.040 -18.284 1.00 94.81 187 PRO A O 1
ATOM 1522 N N . SER A 1 188 ? 4.449 -5.788 -16.896 1.00 94.19 188 SER A N 1
ATOM 1523 C CA . SER A 1 188 ? 5.859 -5.696 -16.528 1.00 94.19 188 SER A CA 1
ATOM 1524 C C . SER A 1 188 ? 6.490 -7.069 -16.324 1.00 94.19 188 SER A C 1
ATOM 1526 O O . SER A 1 188 ? 5.825 -8.110 -16.266 1.00 94.19 188 SER A O 1
ATOM 1528 N N . ARG A 1 189 ? 7.819 -7.080 -16.246 1.00 92.62 189 ARG A N 1
ATOM 1529 C CA . ARG A 1 189 ? 8.623 -8.267 -15.961 1.00 92.62 189 ARG A CA 1
ATOM 1530 C C . ARG A 1 189 ? 9.143 -8.205 -14.538 1.00 92.62 189 ARG A C 1
ATOM 1532 O O . ARG A 1 189 ? 9.695 -7.190 -14.117 1.00 92.62 189 ARG A O 1
ATOM 1539 N N . TYR A 1 190 ? 9.121 -9.343 -13.849 1.00 91.94 190 TYR A N 1
ATOM 1540 C CA . TYR A 1 190 ? 9.715 -9.444 -12.516 1.00 91.94 190 TYR A CA 1
ATOM 1541 C C . TYR A 1 190 ? 11.221 -9.163 -12.490 1.00 91.94 190 TYR A C 1
ATOM 1543 O O . TYR A 1 190 ? 11.749 -8.673 -11.493 1.00 91.94 190 TYR A O 1
ATOM 1551 N N . LEU A 1 191 ? 11.910 -9.394 -13.613 1.00 94.88 191 LEU A N 1
ATOM 1552 C CA . LEU A 1 191 ? 13.307 -9.008 -13.796 1.00 94.88 191 LEU A CA 1
ATOM 1553 C C . LEU A 1 191 ? 13.569 -7.533 -13.459 1.00 94.88 191 LEU A C 1
ATOM 1555 O O . LEU A 1 191 ? 14.559 -7.243 -12.797 1.00 94.88 191 LEU A O 1
ATOM 1559 N N . LEU A 1 192 ? 12.701 -6.624 -13.909 1.00 95.06 192 LEU A N 1
ATOM 1560 C CA . LEU A 1 192 ? 12.904 -5.186 -13.727 1.00 95.06 192 LEU A CA 1
ATOM 1561 C C . LEU A 1 192 ? 12.823 -4.808 -12.250 1.00 95.06 192 LEU A C 1
ATOM 1563 O O . LEU A 1 192 ? 13.677 -4.090 -11.742 1.00 95.06 192 LEU A O 1
ATOM 1567 N N . TYR A 1 193 ? 11.841 -5.369 -11.543 1.00 94.31 193 TYR A N 1
ATOM 1568 C CA . TYR A 1 193 ? 11.714 -5.170 -10.107 1.00 94.31 193 TYR A CA 1
ATOM 1569 C C . TYR A 1 193 ? 12.956 -5.669 -9.362 1.00 94.31 193 TYR A C 1
ATOM 1571 O O . TYR A 1 193 ? 13.561 -4.904 -8.615 1.00 94.31 193 TYR A O 1
ATOM 1579 N N . VAL A 1 194 ? 13.361 -6.926 -9.589 1.00 93.81 194 VAL A N 1
ATOM 1580 C CA . VAL A 1 194 ? 14.447 -7.559 -8.820 1.00 93.81 194 VAL A CA 1
ATOM 1581 C C . VAL A 1 194 ? 15.808 -6.907 -9.075 1.00 93.81 194 VAL A C 1
ATOM 1583 O O . VAL A 1 194 ? 16.652 -6.885 -8.187 1.00 93.81 194 VAL A O 1
ATOM 1586 N N . ALA A 1 195 ? 16.029 -6.383 -10.284 1.00 95.06 195 ALA A N 1
ATOM 1587 C CA . ALA A 1 195 ? 17.290 -5.752 -10.653 1.00 95.06 195 ALA A CA 1
ATOM 1588 C C . ALA A 1 195 ? 17.436 -4.334 -10.080 1.00 95.06 195 ALA A C 1
ATOM 1590 O O . ALA A 1 195 ? 18.561 -3.861 -9.924 1.00 95.06 195 ALA A O 1
ATOM 1591 N N . THR A 1 196 ? 16.322 -3.666 -9.766 1.00 95.31 196 THR A N 1
ATOM 1592 C CA . THR A 1 196 ? 16.313 -2.253 -9.370 1.00 95.31 196 THR A CA 1
ATOM 1593 C C . THR A 1 196 ? 15.932 -2.073 -7.900 1.00 95.31 196 THR A C 1
ATOM 1595 O O . THR A 1 196 ? 16.791 -1.744 -7.082 1.00 95.31 196 THR A O 1
ATOM 1598 N N . HIS A 1 197 ? 14.671 -2.310 -7.524 1.00 95.38 197 HIS A N 1
ATOM 1599 C CA . HIS A 1 197 ? 14.128 -1.878 -6.227 1.00 95.38 197 HIS A CA 1
ATOM 1600 C C . HIS A 1 197 ? 14.859 -2.457 -5.002 1.00 95.38 197 HIS A C 1
ATOM 1602 O O . HIS A 1 197 ? 15.216 -1.671 -4.122 1.00 95.38 197 HIS A O 1
ATOM 1608 N N . PRO A 1 198 ? 15.174 -3.770 -4.925 1.00 94.25 198 PRO A N 1
ATOM 1609 C CA . PRO A 1 198 ? 15.908 -4.336 -3.790 1.00 94.25 198 PRO A CA 1
ATOM 1610 C C . PRO A 1 198 ? 17.341 -3.825 -3.618 1.00 94.25 198 PRO A C 1
ATOM 1612 O O . PRO A 1 198 ? 18.060 -4.241 -2.706 1.00 94.25 198 PRO A O 1
ATOM 1615 N N . HIS A 1 199 ? 17.825 -3.013 -4.552 1.00 94.06 199 HIS A N 1
ATOM 1616 C CA . HIS A 1 199 ? 19.207 -2.566 -4.600 1.00 94.06 199 HIS A CA 1
ATOM 1617 C C . HIS A 1 199 ? 19.346 -1.048 -4.515 1.00 94.06 199 HIS A C 1
ATOM 1619 O O . HIS A 1 199 ? 20.465 -0.589 -4.308 1.00 94.06 199 HIS A O 1
ATOM 1625 N N . LEU A 1 200 ? 18.253 -0.281 -4.613 1.00 93.62 200 LEU A N 1
ATOM 1626 C CA . LEU A 1 200 ? 18.299 1.186 -4.588 1.00 93.62 200 LEU A CA 1
ATOM 1627 C C . LEU A 1 200 ? 18.882 1.759 -3.289 1.00 93.62 200 LEU A C 1
ATOM 1629 O O . LEU A 1 200 ? 19.483 2.823 -3.328 1.00 93.62 200 LEU A O 1
ATOM 1633 N N . GLY A 1 201 ? 18.777 1.049 -2.163 1.00 89.62 201 GLY A N 1
ATOM 1634 C CA . GLY A 1 201 ? 19.426 1.434 -0.902 1.00 89.62 201 GLY A CA 1
ATOM 1635 C C . GLY A 1 201 ? 20.935 1.146 -0.834 1.00 89.62 201 GLY A C 1
ATOM 1636 O O . GLY A 1 201 ? 21.565 1.397 0.191 1.00 89.62 201 GLY A O 1
ATOM 1637 N N . LYS A 1 202 ? 21.543 0.569 -1.881 1.00 91.31 202 LYS A N 1
ATOM 1638 C CA . LYS A 1 202 ? 22.977 0.245 -1.907 1.00 91.31 202 LYS A CA 1
ATOM 1639 C C . LYS A 1 202 ? 23.772 1.407 -2.495 1.00 91.31 202 LYS A C 1
ATOM 1641 O O . LYS A 1 202 ? 23.447 1.888 -3.572 1.00 91.31 202 LYS A O 1
ATOM 1646 N N . ALA A 1 203 ? 24.918 1.712 -1.880 1.00 91.12 203 ALA A N 1
ATOM 1647 C CA . ALA A 1 203 ? 25.781 2.848 -2.232 1.00 91.12 203 ALA A CA 1
ATOM 1648 C C . ALA A 1 203 ? 26.078 3.027 -3.737 1.00 91.12 203 ALA A C 1
ATOM 1650 O O . ALA A 1 203 ? 26.137 4.147 -4.232 1.00 91.12 203 ALA A O 1
ATOM 1651 N N . HIS A 1 204 ? 26.261 1.936 -4.488 1.00 91.56 204 HIS A N 1
ATOM 1652 C CA . HIS A 1 204 ? 26.566 2.003 -5.924 1.00 91.56 204 HIS A CA 1
ATOM 1653 C C . HIS A 1 204 ? 25.373 2.422 -6.803 1.00 91.56 204 HIS A C 1
ATOM 1655 O O . HIS A 1 204 ? 25.586 2.760 -7.963 1.00 91.56 204 HIS A O 1
ATOM 1661 N N . LEU A 1 205 ? 24.145 2.402 -6.273 1.00 94.00 205 LEU A N 1
ATOM 1662 C CA . LEU A 1 205 ? 22.935 2.898 -6.934 1.00 94.00 205 LEU A CA 1
ATOM 1663 C C . LEU A 1 205 ? 22.432 4.223 -6.340 1.00 94.00 205 LEU A C 1
ATOM 1665 O O . LEU A 1 205 ? 21.376 4.689 -6.759 1.00 94.00 205 LEU A O 1
ATOM 1669 N N . ASN A 1 206 ? 23.185 4.869 -5.439 1.00 91.75 206 ASN A N 1
ATOM 1670 C CA . ASN A 1 206 ? 22.814 6.185 -4.903 1.00 91.75 206 ASN A CA 1
ATOM 1671 C C . ASN A 1 206 ? 22.533 7.221 -6.008 1.00 91.75 206 ASN A C 1
ATOM 1673 O O . ASN A 1 206 ? 21.491 7.860 -5.924 1.00 91.75 206 ASN A O 1
ATOM 1677 N N . PRO A 1 207 ? 23.341 7.343 -7.087 1.00 93.75 207 PRO A N 1
ATOM 1678 C CA . PRO A 1 207 ? 23.037 8.305 -8.149 1.00 93.75 207 PRO A CA 1
ATOM 1679 C C . PRO A 1 207 ? 21.693 8.044 -8.842 1.00 93.75 207 PRO A C 1
ATOM 1681 O O . PRO A 1 207 ? 20.958 8.981 -9.134 1.00 93.75 207 PRO A O 1
ATOM 1684 N N . LEU A 1 208 ? 21.351 6.769 -9.075 1.00 95.75 208 LEU A N 1
ATOM 1685 C CA . LEU A 1 208 ? 20.062 6.377 -9.655 1.00 95.75 208 LEU A CA 1
ATOM 1686 C C . LEU A 1 208 ? 18.912 6.708 -8.698 1.00 95.75 208 LEU A C 1
ATOM 1688 O O . LEU A 1 208 ? 17.875 7.226 -9.105 1.00 95.75 208 LEU A O 1
ATOM 1692 N N . ARG A 1 209 ? 19.097 6.394 -7.414 1.00 94.88 209 ARG A N 1
ATOM 1693 C CA . ARG A 1 209 ? 18.120 6.680 -6.369 1.00 94.88 209 ARG A CA 1
ATOM 1694 C C . ARG A 1 209 ? 17.853 8.181 -6.270 1.00 94.88 209 ARG A C 1
ATOM 1696 O O . ARG A 1 209 ? 16.693 8.569 -6.308 1.00 94.88 209 ARG A O 1
ATOM 1703 N N . GLU A 1 210 ? 18.900 9.000 -6.196 1.00 93.06 210 GLU A N 1
ATOM 1704 C CA . GLU A 1 210 ? 18.803 10.462 -6.128 1.00 93.06 210 GLU A CA 1
ATOM 1705 C C . GLU A 1 210 ? 18.098 11.046 -7.358 1.00 93.06 210 GLU A C 1
ATOM 1707 O O . GLU A 1 210 ? 17.246 11.922 -7.209 1.00 93.06 210 GLU A O 1
ATOM 1712 N N . ALA A 1 211 ? 18.405 10.535 -8.557 1.00 95.44 211 ALA A N 1
ATOM 1713 C CA . ALA A 1 211 ? 17.804 10.998 -9.807 1.00 95.44 211 ALA A CA 1
ATOM 1714 C C . ALA A 1 211 ? 16.280 10.797 -9.856 1.00 95.44 211 ALA A C 1
ATOM 1716 O O . ALA A 1 211 ? 15.574 11.654 -10.380 1.00 95.44 211 ALA A O 1
ATOM 1717 N N . HIS A 1 212 ? 15.773 9.705 -9.274 1.00 96.31 212 HIS A N 1
ATOM 1718 C CA . HIS A 1 212 ? 14.347 9.352 -9.314 1.00 96.31 212 HIS A CA 1
ATOM 1719 C C . HIS A 1 212 ? 13.612 9.549 -7.983 1.00 96.31 212 HIS A C 1
ATOM 1721 O O . HIS A 1 212 ? 12.430 9.215 -7.879 1.00 96.31 212 HIS A O 1
ATOM 1727 N N . PHE A 1 213 ? 14.288 10.065 -6.954 1.00 94.19 213 PHE A N 1
ATOM 1728 C CA . PHE A 1 213 ? 13.737 10.179 -5.605 1.00 94.19 213 PHE A CA 1
ATOM 1729 C C . PHE A 1 213 ? 12.461 11.025 -5.573 1.00 94.19 213 PHE A C 1
ATOM 1731 O O . PHE A 1 213 ? 11.435 10.589 -5.054 1.00 94.19 213 PHE A O 1
ATOM 1738 N N . ASP A 1 214 ? 12.508 12.218 -6.171 1.00 93.25 214 ASP A N 1
ATOM 1739 C CA . ASP A 1 214 ? 11.372 13.141 -6.184 1.00 93.25 214 ASP A CA 1
ATOM 1740 C C . ASP A 1 214 ? 10.172 12.555 -6.939 1.00 93.25 214 ASP A C 1
ATOM 1742 O O . ASP A 1 214 ? 9.060 12.543 -6.410 1.00 93.25 214 ASP A O 1
ATOM 1746 N N . ASN A 1 215 ? 10.398 11.973 -8.122 1.00 95.94 215 ASN A N 1
ATOM 1747 C CA . ASN A 1 215 ? 9.337 11.325 -8.891 1.00 95.94 215 ASN A CA 1
ATOM 1748 C C . ASN A 1 215 ? 8.734 10.120 -8.144 1.00 95.94 215 ASN A C 1
ATOM 1750 O O . ASN A 1 215 ? 7.516 9.954 -8.141 1.00 95.94 215 ASN A O 1
ATOM 1754 N N . ALA A 1 216 ? 9.542 9.316 -7.446 1.00 95.12 216 ALA A N 1
ATOM 1755 C CA . ALA A 1 216 ? 9.025 8.201 -6.656 1.00 95.12 216 ALA A CA 1
ATOM 1756 C C . ALA A 1 216 ? 8.085 8.668 -5.531 1.00 95.12 216 ALA A C 1
ATOM 1758 O O . ALA A 1 216 ? 7.079 8.008 -5.271 1.00 95.12 216 ALA A O 1
ATOM 1759 N N . LEU A 1 217 ? 8.381 9.801 -4.882 1.00 91.75 217 LEU A N 1
ATOM 1760 C CA . LEU A 1 217 ? 7.578 10.336 -3.775 1.00 91.75 217 LEU A CA 1
ATOM 1761 C C . LEU A 1 217 ? 6.373 11.153 -4.225 1.00 91.75 217 LEU A C 1
ATOM 1763 O O . LEU A 1 217 ? 5.287 11.027 -3.658 1.00 91.75 217 LEU A O 1
ATOM 1767 N N . ASN A 1 218 ? 6.571 12.015 -5.216 1.00 91.94 218 ASN A N 1
ATOM 1768 C CA . ASN A 1 218 ? 5.600 13.030 -5.603 1.00 91.94 218 ASN A CA 1
ATOM 1769 C C . ASN A 1 218 ? 4.876 12.693 -6.908 1.00 91.94 218 ASN A C 1
ATOM 1771 O O . ASN A 1 218 ? 3.793 13.231 -7.138 1.00 91.94 218 ASN A O 1
ATOM 1775 N N . GLY A 1 219 ? 5.389 11.762 -7.716 1.00 94.31 219 GLY A N 1
ATOM 1776 C CA . GLY A 1 219 ? 4.820 11.436 -9.021 1.00 94.31 219 GLY A CA 1
ATOM 1777 C C . GLY A 1 219 ? 3.362 10.986 -8.927 1.00 94.31 219 GLY A C 1
ATOM 1778 O O . GLY A 1 219 ? 2.488 11.583 -9.551 1.00 94.31 219 GLY A O 1
ATOM 1779 N N . LEU A 1 220 ? 3.050 10.034 -8.036 1.00 93.75 220 LEU A N 1
ATOM 1780 C CA . LEU A 1 220 ? 1.662 9.591 -7.809 1.00 93.75 220 LEU A CA 1
ATOM 1781 C C . LEU A 1 220 ? 0.750 10.710 -7.292 1.00 93.75 220 LEU A C 1
ATOM 1783 O O . LEU A 1 220 ? -0.425 10.752 -7.636 1.00 93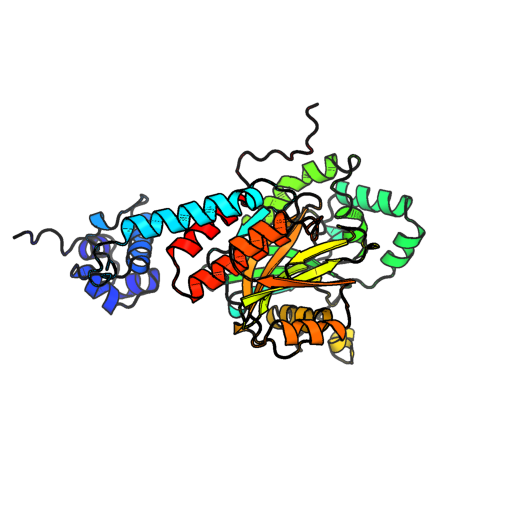.75 220 LEU A O 1
ATOM 1787 N N . LYS A 1 221 ? 1.276 11.622 -6.471 1.00 90.81 221 LYS A N 1
ATOM 1788 C CA . LYS A 1 221 ? 0.513 12.761 -5.946 1.00 90.81 221 LYS A CA 1
ATOM 1789 C C . LYS A 1 221 ? 0.174 13.776 -7.037 1.00 90.81 221 LYS A C 1
ATOM 1791 O O . LYS A 1 221 ? -0.883 14.403 -6.972 1.00 90.81 221 LYS A O 1
ATOM 1796 N N . ASN A 1 222 ? 1.061 13.922 -8.016 1.00 91.62 222 ASN A N 1
ATOM 1797 C CA . ASN A 1 222 ? 0.937 14.858 -9.126 1.00 91.62 222 ASN A CA 1
ATOM 1798 C C . ASN A 1 222 ? 0.236 14.251 -10.356 1.00 91.62 222 ASN A C 1
ATOM 1800 O O . ASN A 1 222 ? -0.009 14.971 -11.321 1.00 91.62 222 ASN A O 1
ATOM 1804 N N . GLY A 1 223 ? -0.093 12.953 -10.334 1.00 93.62 223 GLY A N 1
ATOM 1805 C CA . GLY A 1 223 ? -0.619 12.236 -11.501 1.00 93.62 223 GLY A CA 1
ATOM 1806 C C . GLY A 1 223 ? 0.435 11.968 -12.582 1.00 93.62 223 GLY A C 1
ATOM 1807 O O . GLY A 1 223 ? 0.098 11.728 -13.736 1.00 93.62 223 GLY A O 1
ATOM 1808 N N . GLU A 1 224 ? 1.717 12.029 -12.234 1.00 96.12 224 GLU A N 1
ATOM 1809 C CA . GLU A 1 224 ? 2.820 11.767 -13.153 1.00 96.12 224 GLU A CA 1
ATOM 1810 C C . GLU A 1 224 ? 3.056 10.261 -13.310 1.00 96.12 224 GLU A C 1
ATOM 1812 O O . GLU A 1 224 ? 2.781 9.462 -12.408 1.00 96.12 224 GLU A O 1
ATOM 1817 N N . CYS A 1 225 ? 3.602 9.874 -14.464 1.00 96.69 225 CYS A N 1
ATOM 1818 C CA . CYS A 1 225 ? 4.105 8.522 -14.658 1.00 96.69 225 CYS A CA 1
ATOM 1819 C C . CYS A 1 225 ? 5.352 8.323 -13.784 1.00 96.69 225 CYS A C 1
ATOM 1821 O O . CYS A 1 225 ? 6.250 9.169 -13.766 1.00 96.69 225 CYS A O 1
ATOM 1823 N N . LEU A 1 226 ? 5.412 7.204 -13.066 1.00 97.44 226 LEU A N 1
ATOM 1824 C CA . LEU A 1 226 ? 6.606 6.831 -12.318 1.00 97.44 226 LEU A CA 1
ATOM 1825 C C . LEU A 1 226 ? 7.771 6.570 -13.282 1.00 97.44 226 LEU A C 1
ATOM 1827 O O . LEU A 1 226 ? 7.582 6.048 -14.376 1.00 97.44 226 LEU A O 1
ATOM 1831 N N . GLU A 1 227 ? 8.992 6.908 -12.892 1.00 97.50 227 GLU A N 1
ATOM 1832 C CA . GLU A 1 227 ? 10.183 6.720 -13.726 1.00 97.50 227 GLU A CA 1
ATOM 1833 C C . 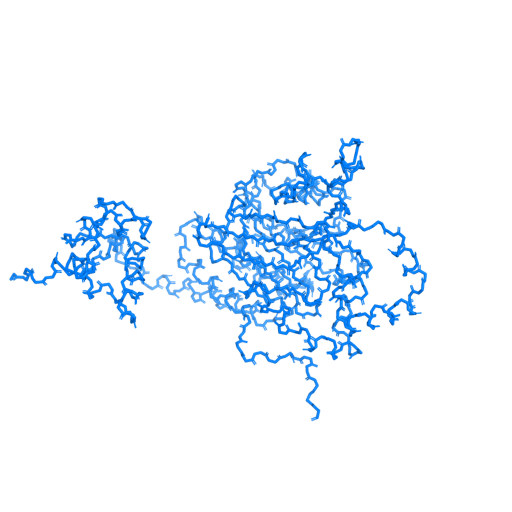GLU A 1 227 ? 10.853 5.375 -13.466 1.00 97.50 227 GLU A C 1
ATOM 1835 O O . GLU A 1 227 ? 11.401 4.775 -14.387 1.00 97.50 227 GLU A O 1
ATOM 1840 N N . LEU A 1 228 ? 10.762 4.864 -12.235 1.00 97.69 228 LEU A N 1
ATOM 1841 C CA . LEU A 1 228 ? 11.249 3.540 -11.839 1.00 97.69 228 LEU A CA 1
ATOM 1842 C C . LEU A 1 228 ? 10.302 2.417 -12.322 1.00 97.69 228 LEU A C 1
ATOM 1844 O O . LEU A 1 228 ? 9.121 2.670 -12.603 1.00 97.69 228 LEU A O 1
ATOM 1848 N N . PRO A 1 229 ? 10.764 1.151 -12.403 1.00 95.94 229 PRO A N 1
ATOM 1849 C CA . PRO A 1 229 ? 9.933 -0.011 -12.742 1.00 95.94 229 PRO A CA 1
ATOM 1850 C C . PRO A 1 229 ? 9.015 -0.440 -11.576 1.00 95.94 229 PRO A C 1
ATOM 1852 O O . PRO A 1 229 ? 8.971 -1.608 -11.177 1.00 95.94 229 PRO A O 1
ATOM 1855 N N . SER A 1 230 ? 8.265 0.521 -11.039 1.00 96.62 230 SER A N 1
ATOM 1856 C CA . SER A 1 230 ? 7.414 0.403 -9.860 1.00 96.62 230 SER A CA 1
ATOM 1857 C C . SER A 1 230 ? 6.316 -0.632 -10.057 1.00 96.62 230 SER A C 1
ATOM 1859 O O . SER A 1 230 ? 5.339 -0.408 -10.762 1.00 96.62 230 SER A O 1
ATOM 1861 N N . THR A 1 231 ? 6.461 -1.791 -9.423 1.00 95.75 231 THR A N 1
ATOM 1862 C CA . THR A 1 231 ? 5.435 -2.839 -9.467 1.00 95.75 231 THR A CA 1
ATOM 1863 C C . THR A 1 231 ? 4.223 -2.435 -8.633 1.00 95.75 231 THR A C 1
ATOM 1865 O O . THR A 1 231 ? 4.379 -1.965 -7.507 1.00 95.75 231 THR A O 1
ATOM 1868 N N . PHE A 1 232 ? 3.017 -2.666 -9.152 1.00 97.62 232 PHE A N 1
ATOM 1869 C CA . PHE A 1 232 ? 1.792 -2.495 -8.386 1.00 97.62 232 PHE A CA 1
ATOM 1870 C C . PHE A 1 232 ? 1.669 -3.605 -7.336 1.00 97.62 232 PHE A C 1
ATOM 1872 O O . PHE A 1 232 ? 1.511 -4.788 -7.647 1.00 97.62 232 PHE A O 1
ATOM 1879 N N . ALA A 1 233 ? 1.781 -3.206 -6.075 1.00 96.62 233 ALA A N 1
ATOM 1880 C CA . ALA A 1 233 ? 1.747 -4.092 -4.925 1.00 96.62 233 ALA A CA 1
ATOM 1881 C C . ALA A 1 233 ? 0.865 -3.493 -3.833 1.00 96.62 233 ALA A C 1
ATOM 1883 O O . ALA A 1 233 ? 0.694 -2.275 -3.774 1.00 96.62 233 ALA A O 1
ATOM 1884 N N . LEU A 1 234 ? 0.359 -4.331 -2.934 1.00 97.19 234 LEU A N 1
ATOM 1885 C CA . LEU A 1 234 ? -0.391 -3.902 -1.756 1.00 97.19 234 LEU A CA 1
ATOM 1886 C C . LEU A 1 234 ? 0.362 -4.210 -0.459 1.00 97.19 234 LEU A C 1
ATOM 1888 O O . LEU A 1 234 ? 1.192 -5.116 -0.407 1.00 97.19 234 LEU A O 1
ATOM 1892 N N . HIS A 1 235 ? 0.021 -3.474 0.595 1.00 97.88 235 HIS A N 1
ATOM 1893 C CA . HIS A 1 235 ? 0.137 -3.925 1.978 1.00 97.88 235 HIS A CA 1
ATOM 1894 C C . HIS A 1 235 ? -1.216 -3.702 2.647 1.00 97.88 235 HIS A C 1
ATOM 1896 O O . HIS A 1 235 ? -1.734 -2.584 2.701 1.00 97.88 235 HIS A O 1
ATOM 1902 N N . MET A 1 236 ? -1.797 -4.786 3.141 1.00 98.56 236 MET A N 1
ATOM 1903 C CA . MET A 1 236 ? -3.112 -4.803 3.748 1.00 98.56 236 MET A CA 1
ATOM 1904 C C . MET A 1 236 ? -3.034 -5.195 5.217 1.00 98.56 236 MET A C 1
ATOM 1906 O O . MET A 1 236 ? -2.701 -6.338 5.520 1.00 98.56 236 MET A O 1
ATOM 1910 N N . ALA A 1 237 ? -3.409 -4.284 6.117 1.00 98.56 237 ALA A N 1
ATOM 1911 C CA . ALA A 1 237 ? -3.665 -4.636 7.508 1.00 98.56 237 ALA A CA 1
ATOM 1912 C C . ALA A 1 237 ? -4.917 -5.505 7.610 1.00 98.56 237 ALA A C 1
ATOM 1914 O O . ALA A 1 237 ? -5.967 -5.164 7.067 1.00 98.56 237 ALA A O 1
ATOM 1915 N N . VAL A 1 238 ? -4.808 -6.613 8.340 1.00 98.69 238 VAL A N 1
ATOM 1916 C CA . VAL A 1 238 ? -5.891 -7.582 8.523 1.00 98.69 238 VAL A CA 1
ATOM 1917 C C . VAL A 1 238 ? -6.360 -7.517 9.969 1.00 98.69 238 VAL A C 1
ATOM 1919 O O . VAL A 1 238 ? -5.626 -7.897 10.881 1.00 98.69 238 VAL A O 1
ATOM 1922 N N . VAL A 1 239 ? -7.577 -7.014 10.166 1.00 98.75 239 VAL A N 1
ATOM 1923 C CA . VAL A 1 239 ? -8.219 -6.833 11.470 1.00 98.75 239 VAL A CA 1
ATOM 1924 C C . VAL A 1 239 ? -9.332 -7.862 11.620 1.00 98.75 239 VAL A C 1
ATOM 1926 O O . VAL A 1 239 ? -10.228 -7.931 10.786 1.00 98.75 239 VAL A O 1
ATOM 1929 N N . SER A 1 240 ? -9.307 -8.653 12.683 1.00 98.69 240 SER A N 1
ATOM 1930 C CA . SER A 1 240 ? -10.360 -9.617 12.995 1.00 98.69 240 SER A CA 1
ATOM 1931 C C . SER A 1 240 ? -11.608 -8.963 13.601 1.00 98.69 240 SER A C 1
ATOM 1933 O O . SER A 1 240 ? -11.577 -7.840 14.115 1.00 98.69 240 SER A O 1
ATOM 1935 N N . GLN A 1 241 ? -12.717 -9.704 13.618 1.00 98.19 241 GLN A N 1
ATOM 1936 C CA . GLN A 1 241 ? -13.981 -9.285 14.229 1.00 98.19 241 GLN A CA 1
ATOM 1937 C C . GLN A 1 241 ? -13.825 -8.927 15.717 1.00 98.19 241 GLN A C 1
ATOM 1939 O O . GLN A 1 241 ? -14.429 -7.967 16.195 1.00 98.19 241 GLN A O 1
ATOM 1944 N N . ASP A 1 242 ? -12.995 -9.683 16.435 1.00 98.50 242 ASP A N 1
ATOM 1945 C CA . ASP A 1 242 ? -12.660 -9.499 17.850 1.00 98.50 242 ASP A CA 1
ATOM 1946 C C . ASP A 1 242 ? -11.522 -8.489 18.086 1.00 98.50 242 ASP A C 1
ATOM 1948 O O . ASP A 1 242 ? -10.988 -8.417 19.187 1.00 98.50 242 ASP A O 1
ATOM 1952 N N . LYS A 1 243 ? -11.211 -7.656 17.082 1.00 98.31 243 LYS A N 1
ATOM 1953 C CA . LYS A 1 243 ? -10.312 -6.493 17.178 1.00 98.31 243 LYS A CA 1
ATOM 1954 C C . LYS A 1 243 ? -8.855 -6.846 17.451 1.00 98.31 243 LYS A C 1
ATOM 1956 O O . LYS A 1 243 ? -8.179 -6.168 18.220 1.00 98.31 243 LYS A O 1
ATOM 1961 N N . TYR A 1 244 ? -8.344 -7.847 16.745 1.00 98.75 244 TYR A N 1
ATOM 1962 C CA . TYR A 1 244 ? -6.917 -8.140 16.683 1.00 98.75 244 TYR A CA 1
ATOM 1963 C C . TYR A 1 244 ? -6.377 -7.915 15.272 1.00 98.75 244 TYR A C 1
ATOM 1965 O O . TYR A 1 244 ? -7.024 -8.239 14.281 1.00 98.75 244 TYR A O 1
ATOM 1973 N N . LEU A 1 245 ? -5.163 -7.390 15.185 1.00 98.50 245 LEU A N 1
ATOM 1974 C CA . LEU A 1 245 ? -4.339 -7.413 13.987 1.00 98.50 245 LEU A CA 1
ATOM 1975 C C . LEU A 1 245 ? -3.686 -8.785 13.844 1.00 98.50 245 LEU A C 1
ATOM 1977 O O . LEU A 1 245 ? -3.101 -9.304 14.799 1.00 98.50 245 LEU A O 1
ATOM 1981 N N . LEU A 1 246 ? -3.743 -9.344 12.641 1.00 98.56 246 LEU A N 1
ATOM 1982 C CA . LEU A 1 246 ? -2.944 -10.503 12.265 1.00 98.56 246 LEU A CA 1
ATOM 1983 C C . LEU A 1 246 ? -1.524 -10.049 11.911 1.00 98.56 246 LEU A C 1
ATOM 1985 O O . LEU A 1 246 ? -1.342 -9.098 11.154 1.00 98.56 246 LEU A O 1
ATOM 1989 N N . LEU A 1 247 ? -0.521 -10.736 12.457 1.00 98.38 247 LEU A N 1
ATOM 1990 C CA . LEU A 1 247 ? 0.889 -10.480 12.179 1.00 98.38 247 LEU A CA 1
ATOM 1991 C C . LEU A 1 247 ? 1.516 -11.690 11.488 1.00 98.38 247 LEU A C 1
ATOM 1993 O O . LEU A 1 247 ? 1.308 -12.829 11.918 1.00 98.38 247 LEU A O 1
ATOM 1997 N N . ARG A 1 248 ? 2.333 -11.445 10.464 1.00 97.56 248 ARG A N 1
ATOM 1998 C CA . ARG A 1 248 ? 3.056 -12.485 9.717 1.00 97.56 248 ARG A CA 1
ATOM 1999 C C . ARG A 1 248 ? 4.543 -12.221 9.781 1.00 97.56 248 ARG A C 1
ATOM 2001 O O . ARG A 1 248 ? 4.972 -11.076 9.717 1.00 97.56 248 ARG A O 1
ATOM 2008 N N . ARG A 1 249 ? 5.343 -13.277 9.887 1.00 96.94 249 ARG A N 1
ATOM 2009 C CA . ARG A 1 249 ? 6.796 -13.163 9.772 1.00 96.94 249 ARG A CA 1
ATOM 2010 C C . ARG A 1 249 ? 7.251 -13.594 8.386 1.00 96.94 249 ARG A C 1
ATOM 2012 O O . ARG A 1 249 ? 6.998 -14.735 7.973 1.00 96.94 249 ARG A O 1
ATOM 2019 N N . ARG A 1 250 ? 7.975 -12.708 7.702 1.00 94.69 250 ARG A N 1
ATOM 2020 C CA . ARG A 1 250 ? 8.620 -13.001 6.417 1.00 94.69 250 ARG A CA 1
ATOM 2021 C C . ARG A 1 250 ? 9.612 -14.149 6.573 1.00 94.69 250 ARG A C 1
ATOM 2023 O O . ARG A 1 250 ? 10.234 -14.306 7.624 1.00 94.69 250 ARG A O 1
ATOM 2030 N N . ALA A 1 251 ? 9.781 -14.951 5.527 1.00 94.44 251 ALA A N 1
ATOM 2031 C CA . ALA A 1 251 ? 10.773 -16.017 5.553 1.00 94.44 251 ALA A CA 1
ATOM 2032 C C . ALA A 1 251 ? 12.197 -15.443 5.679 1.00 94.44 251 ALA A C 1
ATOM 2034 O O . ALA A 1 251 ? 12.491 -14.325 5.258 1.00 94.44 251 ALA A O 1
ATOM 2035 N N . SER A 1 252 ? 13.109 -16.204 6.279 1.00 95.38 252 SER A N 1
ATOM 2036 C CA . SER A 1 252 ? 14.491 -15.757 6.497 1.00 95.38 252 SER A CA 1
ATOM 2037 C C . SER A 1 252 ? 15.319 -15.677 5.214 1.00 95.38 252 SER A C 1
ATOM 2039 O O . SER A 1 252 ? 16.380 -15.061 5.211 1.00 95.38 252 SER A O 1
ATOM 2041 N N . ASN A 1 253 ? 14.846 -16.297 4.133 1.00 93.06 253 ASN A N 1
ATOM 2042 C CA . ASN A 1 253 ? 15.496 -16.332 2.829 1.00 93.06 253 ASN A CA 1
ATOM 2043 C C . ASN A 1 253 ? 14.917 -15.314 1.830 1.00 93.06 253 ASN A C 1
ATOM 2045 O O . ASN A 1 253 ? 15.294 -15.361 0.659 1.00 93.06 253 ASN A O 1
ATOM 2049 N N . THR A 1 254 ? 14.001 -14.428 2.245 1.00 90.62 254 THR A N 1
ATOM 2050 C CA . THR A 1 254 ? 13.536 -13.345 1.370 1.00 90.62 254 THR A CA 1
ATOM 2051 C C . THR A 1 254 ? 14.644 -12.315 1.185 1.00 90.62 254 THR A C 1
ATOM 2053 O O . THR A 1 254 ? 15.333 -11.964 2.138 1.00 90.62 254 THR A O 1
ATOM 2056 N N . GLU A 1 255 ? 14.792 -11.797 -0.033 1.00 88.25 255 GLU A N 1
ATOM 2057 C CA . GLU A 1 255 ? 15.823 -10.804 -0.357 1.00 88.25 255 GLU A CA 1
ATOM 2058 C C . GLU A 1 255 ? 15.632 -9.491 0.412 1.00 88.25 255 GLU A C 1
ATOM 2060 O O . GLU A 1 255 ? 16.588 -8.939 0.951 1.00 88.25 255 GLU A O 1
ATOM 2065 N N . LEU A 1 256 ? 14.384 -9.029 0.499 1.00 89.38 256 LEU A N 1
ATOM 2066 C CA . LEU A 1 256 ? 14.004 -7.835 1.242 1.00 89.38 256 LEU A CA 1
ATOM 2067 C C . LEU A 1 256 ? 13.400 -8.195 2.595 1.00 89.38 256 LEU A C 1
ATOM 2069 O O . LEU A 1 256 ? 12.504 -9.047 2.685 1.00 89.38 256 LEU A O 1
ATOM 2073 N N . TYR A 1 257 ? 13.891 -7.503 3.625 1.00 92.12 257 TYR A N 1
ATOM 2074 C CA . TYR A 1 257 ? 13.422 -7.576 5.010 1.00 92.12 257 TYR A CA 1
ATOM 2075 C C . TYR A 1 257 ? 13.309 -9.017 5.547 1.00 92.12 257 TYR A C 1
ATOM 2077 O O . TYR A 1 257 ? 12.244 -9.418 6.025 1.00 92.12 257 TYR A O 1
ATOM 2085 N N . PRO A 1 258 ? 14.376 -9.838 5.457 1.00 94.06 258 PRO A N 1
ATOM 2086 C CA . PRO A 1 258 ? 14.327 -11.223 5.911 1.00 94.06 258 PRO A CA 1
ATOM 2087 C C . PRO A 1 258 ? 13.924 -11.295 7.380 1.00 94.06 258 PRO A C 1
ATOM 2089 O O . PRO A 1 258 ? 14.443 -10.561 8.220 1.00 94.06 258 PRO A O 1
ATOM 2092 N N . SER A 1 259 ? 13.027 -12.226 7.709 1.00 95.69 259 SER A N 1
ATOM 2093 C CA . SER A 1 259 ? 12.520 -12.430 9.075 1.00 95.69 259 SER A CA 1
ATOM 2094 C C . SER A 1 259 ? 11.750 -11.265 9.708 1.00 95.69 259 SER A C 1
ATOM 2096 O O . SER A 1 259 ? 11.381 -11.401 10.878 1.00 95.69 259 SER A O 1
ATOM 2098 N N . ALA A 1 260 ? 11.515 -10.158 8.997 1.00 95.38 260 ALA A N 1
ATOM 2099 C CA . ALA A 1 260 ? 10.764 -9.028 9.532 1.00 95.38 260 ALA A CA 1
ATOM 2100 C C . ALA A 1 260 ? 9.290 -9.391 9.751 1.00 95.38 260 ALA A C 1
ATOM 2102 O O . ALA A 1 260 ? 8.725 -10.230 9.041 1.00 95.38 260 ALA A O 1
ATOM 2103 N N . TRP A 1 261 ? 8.673 -8.756 10.745 1.00 96.81 261 TRP A N 1
ATOM 2104 C CA . TRP A 1 261 ? 7.242 -8.874 11.000 1.00 96.81 261 TRP A CA 1
ATOM 2105 C C . TRP A 1 261 ? 6.446 -7.881 10.156 1.00 96.81 261 TRP A C 1
ATOM 2107 O O . TRP A 1 261 ? 6.822 -6.721 10.014 1.00 96.81 261 TRP A O 1
ATOM 2117 N N . GLU A 1 262 ? 5.319 -8.333 9.628 1.00 96.00 262 GLU A N 1
ATOM 2118 C CA . GLU A 1 262 ? 4.367 -7.551 8.849 1.00 96.00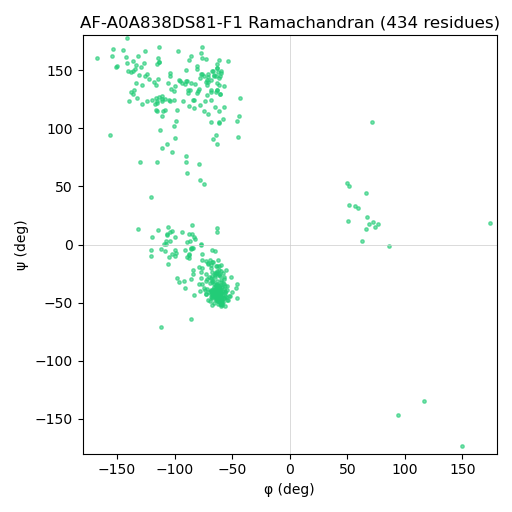 262 GLU A CA 1
ATOM 2119 C C . GLU A 1 262 ? 3.019 -7.523 9.565 1.00 96.00 262 GLU A C 1
ATOM 2121 O O . GLU A 1 262 ? 2.575 -8.524 10.137 1.00 96.00 262 GLU A O 1
ATOM 2126 N N . ALA A 1 263 ? 2.369 -6.362 9.545 1.00 95.94 263 ALA A N 1
ATOM 2127 C CA . ALA A 1 263 ? 1.038 -6.176 10.102 1.00 95.94 263 ALA A CA 1
ATOM 2128 C C . ALA A 1 263 ? -0.024 -6.445 9.035 1.00 95.94 263 ALA A C 1
ATOM 2130 O O . ALA A 1 263 ? -0.613 -5.513 8.496 1.00 95.94 263 ALA A O 1
ATOM 2131 N N . GLY A 1 264 ? -0.260 -7.724 8.747 1.00 96.62 264 GLY A N 1
ATOM 2132 C CA . GLY A 1 264 ? -1.215 -8.190 7.747 1.00 96.62 264 GLY A CA 1
ATOM 2133 C C . GLY A 1 264 ? -0.530 -8.937 6.607 1.00 96.62 264 GLY A C 1
ATOM 2134 O O . GLY A 1 264 ? 0.294 -9.806 6.879 1.00 96.62 264 GLY A O 1
ATOM 2135 N N . ILE A 1 265 ? -0.901 -8.650 5.355 1.00 97.12 265 ILE A N 1
ATOM 2136 C CA . ILE A 1 265 ? -0.385 -9.326 4.149 1.00 97.12 265 ILE A CA 1
ATOM 2137 C C . ILE A 1 265 ? 0.167 -8.329 3.123 1.00 97.12 265 ILE A C 1
ATOM 2139 O O . ILE A 1 265 ? -0.253 -7.169 3.095 1.00 97.12 265 ILE A O 1
ATOM 2143 N N . GLY A 1 266 ? 1.069 -8.786 2.255 1.00 95.25 266 GLY A N 1
ATOM 2144 C CA . GLY A 1 266 ? 1.614 -8.004 1.149 1.00 95.25 266 GLY A CA 1
ATOM 2145 C C . GLY A 1 266 ? 1.666 -8.844 -0.120 1.00 95.25 266 GLY A C 1
ATOM 2146 O O . GLY A 1 266 ? 2.206 -9.939 -0.085 1.00 95.25 266 GLY A O 1
ATOM 2147 N N . GLU A 1 267 ? 1.132 -8.330 -1.226 1.00 95.00 267 GLU A N 1
ATOM 2148 C CA . GLU A 1 267 ? 0.981 -9.096 -2.471 1.00 95.00 267 GLU A CA 1
ATOM 2149 C C . GLU A 1 267 ? 1.304 -8.232 -3.695 1.00 95.00 267 GLU A C 1
ATOM 2151 O O . GLU A 1 267 ? 1.082 -7.014 -3.688 1.00 95.00 267 GLU A O 1
ATOM 2156 N N . PHE A 1 268 ? 1.821 -8.861 -4.750 1.00 95.12 268 PHE A N 1
ATOM 2157 C CA . PHE A 1 268 ? 2.006 -8.244 -6.056 1.00 95.12 268 PHE A CA 1
ATOM 2158 C C . PHE A 1 268 ? 0.838 -8.565 -6.988 1.00 95.12 268 PHE A C 1
ATOM 2160 O O . PHE A 1 268 ? 0.339 -9.687 -7.046 1.00 95.12 268 PHE A O 1
ATOM 2167 N N . MET A 1 269 ? 0.429 -7.588 -7.794 1.00 95.25 269 MET A N 1
ATOM 2168 C CA . MET A 1 269 ? -0.527 -7.865 -8.859 1.00 95.25 269 MET A CA 1
ATOM 2169 C C . MET A 1 269 ? 0.196 -8.472 -10.069 1.00 95.25 269 MET A C 1
ATOM 2171 O O . MET A 1 269 ? 1.194 -7.935 -10.553 1.00 95.25 269 MET A O 1
ATOM 2175 N N . HIS A 1 270 ? -0.338 -9.580 -10.574 1.00 92.12 270 HIS A N 1
ATOM 2176 C CA . HIS A 1 270 ? 0.105 -10.249 -11.807 1.00 92.12 270 HIS A CA 1
ATOM 2177 C C . HIS A 1 270 ? -0.795 -9.812 -12.982 1.00 92.12 270 HIS A C 1
ATOM 2179 O O . HIS A 1 270 ? -1.828 -9.203 -12.741 1.00 92.12 270 HIS A O 1
ATOM 2185 N N . GLY A 1 271 ? -0.482 -10.045 -14.254 1.00 88.94 271 GLY A N 1
ATOM 2186 C CA . GLY A 1 271 ? -1.395 -9.632 -15.334 1.00 88.94 271 GLY A CA 1
ATOM 2187 C C . GLY A 1 271 ? -1.080 -10.213 -16.713 1.00 88.94 271 GLY A C 1
ATOM 2188 O O . GLY A 1 271 ? 0.028 -10.668 -16.960 1.00 88.94 271 GLY A O 1
ATOM 2189 N N . PRO A 1 272 ? -2.037 -10.228 -17.647 1.00 86.50 272 PRO A N 1
ATOM 2190 C CA . PRO A 1 272 ? -1.787 -10.735 -18.991 1.00 86.50 272 PRO A CA 1
ATOM 2191 C C . PRO A 1 272 ? -0.913 -9.766 -19.800 1.00 86.50 272 PRO A C 1
ATOM 2193 O O . PRO A 1 272 ? -1.127 -8.561 -19.768 1.00 86.50 272 PRO A O 1
ATOM 2196 N N . ALA A 1 273 ? 0.034 -10.283 -20.591 1.00 83.69 273 ALA A N 1
ATOM 2197 C CA . ALA A 1 273 ? 0.825 -9.459 -21.515 1.00 83.69 273 ALA A CA 1
ATOM 2198 C C . ALA A 1 273 ? -0.043 -8.730 -22.556 1.00 83.69 273 ALA A C 1
ATOM 2200 O O . ALA A 1 273 ? 0.270 -7.607 -22.940 1.00 83.69 273 ALA A O 1
ATOM 2201 N N . ASP A 1 274 ? -1.109 -9.387 -23.018 1.00 78.31 274 ASP A N 1
ATOM 2202 C CA . ASP A 1 274 ? -2.069 -8.859 -23.980 1.00 78.31 274 ASP A CA 1
ATOM 2203 C C . ASP A 1 274 ? -3.488 -9.270 -23.570 1.00 78.31 274 ASP A C 1
ATOM 2205 O O . ASP A 1 274 ? -3.778 -10.454 -23.399 1.00 78.31 274 ASP A O 1
ATOM 2209 N N . THR A 1 275 ? -4.368 -8.286 -23.403 1.00 68.56 275 THR A N 1
ATOM 2210 C CA . THR A 1 275 ? -5.791 -8.474 -23.092 1.00 68.56 275 THR A CA 1
ATOM 2211 C C . THR A 1 275 ? -6.659 -8.652 -24.340 1.00 68.56 275 THR A C 1
ATOM 2213 O O . THR A 1 275 ? -7.828 -8.995 -24.209 1.00 68.56 275 THR A O 1
ATOM 2216 N N . PHE A 1 276 ? -6.108 -8.437 -25.540 1.00 67.12 276 PHE A N 1
ATOM 2217 C CA . PHE A 1 276 ? -6.803 -8.570 -26.830 1.00 67.12 276 PHE A CA 1
ATOM 2218 C C . PHE A 1 276 ? -6.335 -9.790 -27.638 1.00 67.12 276 PHE A C 1
ATOM 2220 O O . PHE A 1 276 ? -6.776 -10.003 -28.769 1.00 67.12 276 PHE A O 1
ATOM 2227 N N . GLY A 1 277 ? -5.397 -10.565 -27.092 1.00 62.47 277 GLY A N 1
ATOM 2228 C CA . GLY A 1 277 ? -4.829 -11.729 -27.751 1.00 62.47 277 GLY A CA 1
ATOM 2229 C C . GLY A 1 277 ? -5.733 -12.967 -27.637 1.00 62.47 277 GLY A C 1
ATOM 2230 O O . GLY A 1 277 ? -6.415 -13.148 -26.625 1.00 62.47 277 GLY A O 1
ATOM 2231 N N . PRO A 1 278 ? -5.682 -13.894 -28.613 1.00 53.28 278 PRO A N 1
ATOM 2232 C CA . PRO A 1 278 ? -6.463 -15.137 -28.587 1.00 53.28 278 PRO A CA 1
ATOM 2233 C C . PRO A 1 278 ? -6.133 -16.050 -27.389 1.00 53.28 278 PRO A C 1
ATOM 2235 O O . PRO A 1 278 ? -6.936 -16.911 -27.034 1.00 53.28 278 PRO A O 1
ATOM 2238 N N . GLU A 1 279 ? -4.974 -15.845 -26.748 1.00 55.66 279 GLU A N 1
ATOM 2239 C CA . GLU A 1 279 ? -4.564 -16.518 -25.505 1.00 55.66 279 GLU A CA 1
ATOM 2240 C C . GLU A 1 279 ? -5.454 -16.153 -24.301 1.00 55.66 279 GLU A C 1
ATOM 2242 O O . GLU A 1 279 ? -5.570 -16.948 -23.369 1.00 55.66 279 GLU A O 1
ATOM 2247 N N . TYR A 1 280 ? -6.115 -14.988 -24.330 1.00 54.28 280 TYR A N 1
ATOM 2248 C CA . TYR A 1 280 ? -7.044 -14.544 -23.289 1.00 54.28 280 TYR A CA 1
ATOM 2249 C C . TYR A 1 280 ? -8.496 -14.969 -23.580 1.00 54.28 280 TYR A C 1
ATOM 2251 O O . TYR A 1 280 ? -9.220 -15.377 -22.675 1.00 54.28 280 TYR A O 1
ATOM 2259 N N . GLU A 1 281 ? -8.911 -14.951 -24.853 1.00 50.94 281 GLU A N 1
ATOM 2260 C CA . GLU A 1 281 ? -10.309 -15.158 -25.273 1.00 50.94 281 GLU A CA 1
ATOM 2261 C C . GLU A 1 281 ? -10.793 -16.625 -25.227 1.00 50.94 281 GLU A C 1
ATOM 2263 O O . GLU A 1 281 ? -11.984 -16.890 -25.399 1.00 50.94 281 GLU A O 1
ATOM 2268 N N . SER A 1 282 ? -9.914 -17.611 -24.993 1.00 43.12 282 SER A N 1
ATOM 2269 C CA . SER A 1 282 ? -10.334 -19.021 -24.954 1.00 43.12 282 SER A CA 1
ATOM 2270 C C . SER A 1 282 ? -9.415 -19.944 -24.136 1.00 43.12 282 SER A C 1
ATOM 2272 O O . SER A 1 282 ? -8.465 -20.522 -24.657 1.00 43.12 282 SER A O 1
ATOM 2274 N N . GLY A 1 283 ? -9.734 -20.177 -22.853 1.00 49.78 283 GLY A N 1
ATOM 2275 C CA . GLY A 1 283 ? -9.168 -21.310 -22.102 1.00 49.78 283 GLY A CA 1
ATOM 2276 C C . GLY A 1 283 ? -8.992 -21.132 -20.584 1.00 49.78 283 GLY A C 1
ATOM 2277 O O . GLY A 1 283 ? -9.390 -20.115 -20.023 1.00 49.78 283 GLY A O 1
ATOM 2278 N N . PRO A 1 284 ? -8.348 -22.109 -19.904 1.00 49.81 284 PRO A N 1
ATOM 2279 C CA . PRO A 1 284 ? -8.039 -22.101 -18.462 1.00 49.81 284 PRO A CA 1
ATOM 2280 C C . PRO A 1 284 ? -7.074 -20.980 -18.006 1.00 49.81 284 PRO A C 1
ATOM 2282 O O . PRO A 1 284 ? -6.600 -21.006 -16.873 1.00 49.81 284 PRO A O 1
ATOM 2285 N N . HIS A 1 285 ? -6.779 -19.993 -18.858 1.00 51.00 285 HIS A N 1
ATOM 2286 C CA . HIS A 1 285 ? -5.880 -18.870 -18.578 1.00 51.00 285 HIS A CA 1
ATOM 2287 C C . HIS A 1 285 ? -6.496 -17.791 -17.677 1.00 51.00 285 HIS A C 1
ATOM 2289 O O . HIS A 1 285 ? -5.751 -17.101 -16.988 1.00 51.00 285 HIS A O 1
ATOM 2295 N N . HIS A 1 286 ? -7.827 -17.710 -17.561 1.00 54.84 286 HIS A N 1
ATOM 2296 C CA . HIS A 1 286 ? -8.477 -16.867 -16.543 1.00 54.84 286 HIS A CA 1
ATOM 2297 C C . HIS A 1 286 ? -8.037 -17.254 -15.116 1.00 54.84 286 HIS A C 1
ATOM 2299 O O . HIS A 1 286 ? -7.799 -16.402 -14.265 1.00 54.84 286 HIS A O 1
ATOM 2305 N N . ALA A 1 287 ? -7.762 -18.547 -14.890 1.00 59.03 287 ALA A N 1
ATOM 2306 C CA . ALA A 1 287 ? -7.212 -19.040 -13.627 1.00 59.03 287 ALA A CA 1
ATOM 2307 C C . ALA A 1 287 ? -5.776 -18.555 -13.334 1.00 59.03 287 ALA A C 1
ATOM 2309 O O . ALA A 1 287 ? -5.322 -18.689 -12.200 1.00 59.03 287 ALA A O 1
ATOM 2310 N N . GLN A 1 288 ? -5.048 -18.022 -14.324 1.00 73.50 288 GLN A N 1
ATOM 2311 C CA . GLN A 1 288 ? -3.685 -17.506 -14.136 1.00 73.50 288 GLN A CA 1
ATOM 2312 C C . GLN A 1 288 ? -3.664 -16.062 -13.623 1.00 73.50 288 GLN A C 1
ATOM 2314 O O . GLN A 1 288 ? -2.703 -15.675 -12.963 1.00 73.50 288 GLN A O 1
ATOM 2319 N N . PHE A 1 289 ? -4.719 -15.284 -13.883 1.00 86.25 289 PHE A N 1
ATOM 2320 C CA . PHE A 1 289 ? -4.840 -13.891 -13.446 1.00 86.25 289 PHE A CA 1
ATOM 2321 C C . PHE A 1 289 ? -6.196 -13.680 -12.765 1.00 86.25 289 PHE A C 1
ATOM 2323 O O . PHE A 1 289 ? -7.072 -13.014 -13.320 1.00 86.25 289 PHE A O 1
ATOM 2330 N N . PRO A 1 290 ? -6.390 -14.240 -11.557 1.00 86.12 290 PRO A N 1
ATOM 2331 C CA . PRO A 1 290 ? -7.709 -14.359 -10.931 1.00 86.12 290 PRO A CA 1
ATOM 2332 C C . PRO A 1 290 ? -8.327 -13.008 -10.522 1.00 86.12 290 PRO A C 1
ATOM 2334 O O . PRO A 1 290 ? -9.455 -12.955 -10.035 1.00 86.12 290 PRO A O 1
ATOM 2337 N N . HIS A 1 291 ? -7.585 -11.912 -10.681 1.00 90.56 291 HIS A N 1
ATOM 2338 C CA . HIS A 1 291 ? -7.999 -10.538 -10.403 1.00 90.56 291 HIS A CA 1
ATOM 2339 C C . HIS A 1 291 ? -8.283 -9.694 -11.654 1.00 90.56 291 HIS A C 1
ATOM 2341 O O . HIS A 1 291 ? -8.368 -8.470 -11.568 1.00 90.56 291 HIS A O 1
ATOM 2347 N N . PHE A 1 292 ? -8.439 -10.338 -12.810 1.00 91.06 292 PHE A N 1
ATOM 2348 C CA . PHE A 1 292 ? -9.022 -9.742 -14.012 1.00 91.06 292 PHE A CA 1
ATOM 2349 C C . PHE A 1 292 ? -10.452 -10.267 -14.200 1.00 91.06 292 PHE A C 1
ATOM 2351 O O . PHE A 1 292 ? -10.752 -11.394 -13.819 1.00 91.06 292 PHE A O 1
ATOM 2358 N N . THR A 1 293 ? -11.353 -9.459 -14.756 1.00 89.12 293 THR A N 1
ATOM 2359 C CA . THR A 1 293 ? -12.727 -9.858 -15.097 1.00 89.12 293 THR A CA 1
ATOM 2360 C C . THR A 1 293 ? -12.755 -10.711 -16.363 1.00 89.12 293 THR A C 1
ATOM 2362 O O . THR A 1 293 ? -11.756 -10.825 -17.066 1.00 89.12 293 THR A O 1
ATOM 2365 N N . GLU A 1 294 ? -13.896 -11.321 -16.691 1.00 82.06 294 GLU A N 1
ATOM 2366 C CA . GLU A 1 294 ? -14.076 -12.064 -17.956 1.00 82.06 294 GLU A CA 1
ATOM 2367 C C . GLU A 1 294 ? -13.794 -11.198 -19.198 1.00 82.06 294 GLU A C 1
ATOM 2369 O O . GLU A 1 294 ? -13.310 -11.709 -20.203 1.00 82.06 294 GLU A O 1
ATOM 2374 N N . ASP A 1 295 ? -13.992 -9.880 -19.092 1.00 82.81 295 ASP A N 1
ATOM 2375 C CA . ASP A 1 295 ? -13.731 -8.902 -20.155 1.00 82.81 295 ASP A CA 1
ATOM 2376 C C . ASP A 1 295 ? -12.259 -8.443 -20.236 1.00 82.81 295 ASP A C 1
ATOM 2378 O O . ASP A 1 295 ? -11.944 -7.497 -20.961 1.00 82.81 295 ASP A O 1
ATOM 2382 N N . GLY A 1 296 ? -11.343 -9.036 -19.463 1.00 82.75 296 GLY A N 1
ATOM 2383 C CA . GLY A 1 296 ? -9.926 -8.658 -19.504 1.00 82.75 296 GLY A CA 1
ATOM 2384 C C . GLY A 1 296 ? -9.584 -7.364 -18.781 1.00 82.75 296 GLY A C 1
ATOM 2385 O O . GLY A 1 296 ? -8.514 -6.801 -19.008 1.00 82.75 296 GLY A O 1
ATOM 2386 N N . LEU A 1 297 ? -10.459 -6.887 -17.893 1.00 90.19 297 LEU A N 1
ATOM 2387 C CA . LEU A 1 297 ? -10.220 -5.676 -17.112 1.00 90.19 297 LEU A CA 1
ATOM 2388 C C . LEU A 1 297 ? -9.735 -6.026 -15.702 1.00 90.19 297 LEU A C 1
ATOM 2390 O O . LEU A 1 297 ? -10.312 -6.909 -15.073 1.00 90.19 297 LEU A O 1
ATOM 2394 N N . PRO A 1 298 ? -8.715 -5.342 -15.160 1.00 94.81 298 PRO A N 1
ATOM 2395 C CA . PRO A 1 298 ? -8.339 -5.525 -13.763 1.00 94.81 298 PRO A CA 1
ATOM 2396 C C . PRO A 1 298 ? -9.471 -5.086 -12.824 1.00 94.81 298 PRO A C 1
ATOM 2398 O O . PRO A 1 298 ? -10.077 -4.030 -13.019 1.00 94.81 298 PRO A O 1
ATOM 2401 N N . ASP A 1 299 ? -9.699 -5.853 -11.761 1.00 96.44 299 ASP A N 1
ATOM 2402 C CA . ASP A 1 299 ? -10.663 -5.523 -10.712 1.00 96.44 299 ASP A CA 1
ATOM 2403 C C . ASP A 1 299 ? -9.976 -5.492 -9.342 1.00 96.44 299 ASP A C 1
ATOM 2405 O O . ASP A 1 299 ? -9.343 -6.460 -8.907 1.00 96.44 299 ASP A O 1
ATOM 2409 N N . LEU A 1 300 ? -10.093 -4.354 -8.650 1.00 98.12 300 LEU A N 1
ATOM 2410 C CA . LEU A 1 300 ? -9.429 -4.166 -7.365 1.00 98.12 300 LEU A CA 1
ATOM 2411 C C . LEU A 1 300 ? -10.005 -5.096 -6.293 1.00 98.12 300 LEU A C 1
ATOM 2413 O O . LEU A 1 300 ? -9.240 -5.655 -5.515 1.00 98.12 300 LEU A O 1
ATOM 2417 N N . PHE A 1 301 ? -11.323 -5.299 -6.242 1.00 98.19 301 PHE A N 1
ATOM 2418 C CA . PHE A 1 301 ? -11.915 -6.192 -5.248 1.00 98.19 301 PHE A CA 1
ATOM 2419 C C . PHE A 1 301 ? -11.443 -7.633 -5.451 1.00 98.19 301 PHE A C 1
ATOM 2421 O O . PHE A 1 301 ? -11.074 -8.284 -4.471 1.00 98.19 301 PHE A O 1
ATOM 2428 N N . LEU A 1 302 ? -11.390 -8.117 -6.696 1.00 97.19 302 LEU A N 1
ATOM 2429 C CA . LEU A 1 302 ? -10.850 -9.445 -6.985 1.00 97.19 302 LEU A CA 1
ATOM 2430 C C . LEU A 1 302 ? -9.384 -9.560 -6.546 1.00 97.19 302 LEU A C 1
ATOM 2432 O O . LEU A 1 302 ? -9.030 -10.553 -5.916 1.00 97.19 302 LEU A O 1
ATOM 2436 N N . PHE A 1 303 ? -8.551 -8.540 -6.788 1.00 97.81 303 PHE A N 1
ATOM 2437 C CA . PHE A 1 303 ? -7.160 -8.531 -6.315 1.00 97.81 303 PHE A CA 1
ATOM 2438 C C . PHE A 1 303 ? -7.064 -8.639 -4.788 1.00 97.81 303 PHE A C 1
ATOM 2440 O O . PHE A 1 303 ? -6.389 -9.530 -4.272 1.00 97.81 303 PHE A O 1
ATOM 2447 N N . LEU A 1 304 ? -7.796 -7.793 -4.057 1.00 98.38 304 LEU A N 1
ATOM 2448 C CA . LEU A 1 304 ? -7.788 -7.796 -2.591 1.00 98.38 304 LEU A CA 1
ATOM 2449 C C . LEU A 1 304 ? -8.316 -9.118 -2.012 1.00 98.38 304 LEU A C 1
ATOM 2451 O O . LEU A 1 304 ? -7.743 -9.663 -1.068 1.00 98.38 304 LEU A O 1
ATOM 2455 N N . LYS A 1 305 ? -9.397 -9.652 -2.589 1.00 97.81 305 LYS A N 1
ATOM 2456 C CA . LYS A 1 305 ? -10.002 -10.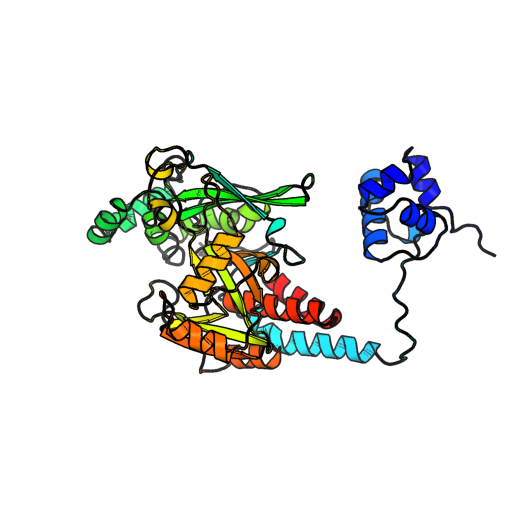919 -2.169 1.00 97.81 305 LYS A CA 1
ATOM 2457 C C . LYS A 1 305 ? -9.063 -12.101 -2.404 1.00 97.81 305 LYS A C 1
ATOM 2459 O O . LYS A 1 305 ? -8.951 -12.958 -1.528 1.00 97.81 305 LYS A O 1
ATOM 2464 N N . ASN A 1 306 ? -8.399 -12.151 -3.557 1.00 96.38 306 ASN A N 1
ATOM 2465 C CA . ASN A 1 306 ? -7.466 -13.229 -3.875 1.00 96.38 306 ASN A CA 1
ATOM 2466 C C . ASN A 1 306 ? -6.220 -13.171 -2.995 1.00 96.38 306 ASN A C 1
ATOM 2468 O O . ASN A 1 306 ? -5.832 -14.210 -2.479 1.00 96.38 306 ASN A O 1
ATOM 2472 N N . ALA A 1 307 ? -5.679 -11.981 -2.712 1.00 96.88 307 ALA A N 1
ATOM 2473 C CA . ALA A 1 307 ? -4.563 -11.839 -1.777 1.00 96.88 307 ALA A CA 1
ATOM 2474 C C . ALA A 1 307 ? -4.905 -12.428 -0.392 1.00 96.88 307 ALA A C 1
ATOM 2476 O O . ALA A 1 307 ? -4.131 -13.195 0.174 1.00 96.88 307 ALA A O 1
ATOM 2477 N N . ILE A 1 308 ? -6.106 -12.158 0.138 1.00 97.88 308 ILE A N 1
ATOM 2478 C CA . ILE A 1 308 ? -6.575 -12.769 1.395 1.00 97.88 308 ILE A CA 1
ATOM 2479 C C . ILE A 1 308 ? -6.714 -14.295 1.272 1.00 97.88 308 ILE A C 1
ATOM 2481 O O . ILE A 1 308 ? -6.322 -15.030 2.181 1.00 97.88 308 ILE A O 1
ATOM 2485 N N . ALA A 1 309 ? -7.252 -14.787 0.158 1.00 96.81 309 ALA A N 1
ATOM 2486 C CA . ALA A 1 309 ? -7.421 -16.215 -0.076 1.00 96.81 309 ALA A CA 1
ATOM 2487 C C . ALA A 1 309 ? -6.082 -16.965 -0.185 1.00 96.81 309 ALA A C 1
ATOM 2489 O O . ALA A 1 309 ? -5.938 -18.039 0.396 1.00 96.81 309 ALA A O 1
ATOM 2490 N N . GLU A 1 310 ? -5.103 -16.420 -0.903 1.00 94.94 310 GLU A N 1
ATOM 2491 C CA . GLU A 1 310 ? -3.804 -17.062 -1.128 1.00 94.94 310 GLU A CA 1
ATOM 2492 C C . GLU A 1 310 ? -2.934 -17.049 0.132 1.00 94.94 310 GLU A C 1
ATOM 2494 O O . GLU A 1 310 ? -2.371 -18.087 0.499 1.00 94.94 310 GLU A O 1
ATOM 2499 N N . GLU A 1 311 ? -2.913 -15.915 0.836 1.00 95.94 311 GLU A N 1
ATOM 2500 C CA . GLU A 1 311 ? -2.035 -15.679 1.984 1.00 95.94 311 GLU A CA 1
ATOM 2501 C C . GLU A 1 311 ? -2.619 -16.190 3.307 1.00 95.94 311 GLU A C 1
ATOM 2503 O O . GLU A 1 311 ? -1.872 -16.558 4.220 1.00 95.94 311 GLU A O 1
ATOM 2508 N N . LEU A 1 312 ? -3.953 -16.214 3.438 1.00 96.75 312 LEU A N 1
ATOM 2509 C CA . LEU A 1 312 ? -4.649 -16.600 4.673 1.00 96.75 312 LEU A CA 1
ATOM 2510 C C . LEU A 1 312 ? -5.591 -17.800 4.512 1.00 96.75 312 LEU A C 1
ATOM 2512 O O . LEU A 1 312 ? -6.171 -18.236 5.504 1.00 96.75 312 LEU A O 1
ATOM 2516 N N . GLY A 1 313 ? -5.793 -18.336 3.305 1.00 96.75 313 GLY A N 1
ATOM 2517 C CA . GLY A 1 313 ? -6.742 -19.435 3.068 1.00 96.75 313 GLY A CA 1
ATOM 2518 C C . GLY A 1 313 ? -8.211 -19.054 3.298 1.00 96.75 313 GLY A C 1
ATOM 2519 O O . GLY A 1 313 ? -9.065 -19.929 3.422 1.00 96.75 313 GLY A O 1
ATOM 2520 N N . TYR A 1 314 ? -8.512 -17.758 3.414 1.00 97.31 314 TYR A N 1
ATOM 2521 C CA . TYR A 1 314 ? -9.828 -17.265 3.803 1.00 97.31 314 TYR A CA 1
ATOM 2522 C C . TYR A 1 314 ? -10.595 -16.729 2.586 1.00 97.31 314 TYR A C 1
ATOM 2524 O O . TYR A 1 314 ? -10.129 -15.834 1.888 1.00 97.31 314 TYR A O 1
ATOM 2532 N N . HIS A 1 315 ? -11.794 -17.258 2.324 1.00 96.81 315 HIS A N 1
ATOM 2533 C CA . HIS A 1 315 ? -12.503 -17.035 1.052 1.00 96.81 315 HIS A CA 1
ATOM 2534 C C . HIS A 1 315 ? -13.783 -16.188 1.155 1.00 96.81 315 HIS A C 1
ATOM 2536 O O . HIS A 1 315 ? -14.404 -15.884 0.134 1.00 96.81 315 HIS A O 1
ATOM 2542 N N . GLU A 1 316 ? -14.185 -15.791 2.363 1.00 97.44 316 GLU A N 1
ATOM 2543 C CA . GLU A 1 316 ? -15.461 -15.100 2.605 1.00 97.44 316 GLU A CA 1
ATOM 2544 C C . GLU A 1 316 ? -15.351 -13.564 2.593 1.00 97.44 316 GLU A C 1
ATOM 2546 O O . GLU A 1 316 ? -16.300 -12.875 2.963 1.00 97.44 316 GLU A O 1
ATOM 2551 N N . ALA A 1 317 ? -14.215 -13.005 2.162 1.00 97.94 317 ALA A N 1
ATOM 2552 C CA . ALA A 1 317 ? -14.028 -11.558 2.106 1.00 97.94 317 ALA A CA 1
ATOM 2553 C C . ALA A 1 317 ? -15.007 -10.896 1.117 1.00 97.94 317 ALA A C 1
ATOM 2555 O O . ALA A 1 317 ? -15.169 -11.345 -0.026 1.00 97.94 317 ALA A O 1
ATOM 2556 N N . ARG A 1 318 ? -15.650 -9.810 1.556 1.00 98.12 318 ARG A N 1
ATOM 2557 C CA . ARG A 1 318 ? -16.615 -9.021 0.778 1.00 98.12 318 ARG A CA 1
ATOM 2558 C C . ARG A 1 318 ? -16.061 -7.631 0.510 1.00 98.12 318 ARG A C 1
ATOM 2560 O O . ARG A 1 318 ? -15.231 -7.133 1.259 1.00 98.12 318 ARG A O 1
ATOM 2567 N N . GLN A 1 319 ? -16.561 -6.982 -0.534 1.00 97.94 319 GLN A N 1
ATOM 2568 C CA . GLN A 1 319 ? -16.063 -5.674 -0.962 1.00 97.94 319 GLN A CA 1
ATOM 2569 C C . GLN A 1 319 ? -16.127 -4.613 0.151 1.00 97.94 319 GLN A C 1
ATOM 2571 O O . GLN A 1 319 ? -15.162 -3.880 0.355 1.00 97.94 319 GLN A O 1
ATOM 2576 N N . ASP A 1 320 ? -17.220 -4.582 0.918 1.00 97.88 320 ASP A N 1
ATOM 2577 C CA . ASP A 1 320 ? -17.430 -3.597 1.989 1.00 97.88 320 ASP A CA 1
ATOM 2578 C C . ASP A 1 320 ? -16.499 -3.785 3.193 1.00 97.88 320 ASP A C 1
ATOM 2580 O O . ASP A 1 320 ? -16.385 -2.878 4.022 1.00 97.88 320 ASP A O 1
ATOM 2584 N N . ASP A 1 321 ? -15.822 -4.933 3.285 1.00 98.19 321 ASP A N 1
ATOM 2585 C CA . ASP A 1 321 ? -14.891 -5.242 4.367 1.00 98.19 321 ASP A CA 1
ATOM 2586 C C . ASP A 1 321 ? -13.540 -4.505 4.191 1.00 98.19 321 ASP A C 1
ATOM 2588 O O . ASP A 1 321 ? -12.754 -4.432 5.140 1.00 98.19 321 ASP A O 1
ATOM 2592 N N . PHE A 1 322 ? -13.274 -3.932 3.007 1.00 98.56 322 PHE A N 1
ATOM 2593 C CA . PHE A 1 322 ? -12.023 -3.249 2.655 1.00 98.56 322 PHE A CA 1
ATOM 2594 C C . PHE A 1 322 ? -12.157 -1.721 2.656 1.00 98.56 322 PHE A C 1
ATOM 2596 O O . PHE A 1 322 ? -13.168 -1.164 2.222 1.00 98.56 322 PHE A O 1
ATOM 2603 N N . ARG A 1 323 ? -11.097 -1.023 3.070 1.00 98.25 323 ARG A N 1
ATOM 2604 C CA . ARG A 1 323 ? -10.905 0.419 2.847 1.00 98.25 323 ARG A CA 1
ATOM 2605 C C . ARG A 1 323 ? -9.495 0.694 2.355 1.00 98.25 323 ARG A C 1
ATOM 2607 O O . ARG A 1 323 ? -8.540 0.100 2.855 1.00 98.25 323 ARG A O 1
ATOM 2614 N N . VAL A 1 324 ? -9.372 1.596 1.388 1.00 98.44 324 VAL A N 1
ATOM 2615 C CA . VAL A 1 324 ? -8.105 1.901 0.716 1.00 98.44 324 VAL A CA 1
ATOM 2616 C C . VAL A 1 324 ? -7.634 3.296 1.096 1.00 98.44 324 VAL A C 1
ATOM 2618 O O . VAL A 1 324 ? -8.353 4.274 0.934 1.00 98.44 324 VAL A O 1
ATOM 2621 N N . TYR A 1 325 ? -6.412 3.399 1.597 1.00 97.62 325 TYR A N 1
ATOM 2622 C CA . TYR A 1 325 ? -5.874 4.620 2.196 1.00 97.62 325 TYR A CA 1
ATOM 2623 C C . TYR A 1 325 ? -4.885 5.364 1.300 1.00 97.62 325 TYR A C 1
ATOM 2625 O O . TYR A 1 325 ? -4.239 6.299 1.761 1.00 97.62 325 TYR A O 1
ATOM 2633 N N . GLY A 1 326 ? -4.780 4.973 0.033 1.00 96.69 326 GLY A N 1
ATOM 2634 C CA . GLY A 1 326 ? -3.827 5.525 -0.921 1.00 96.69 326 GLY A CA 1
ATOM 2635 C C . GLY A 1 326 ? -2.549 4.710 -0.985 1.00 96.69 326 GLY A C 1
ATOM 2636 O O . GLY A 1 326 ? -2.587 3.485 -0.863 1.00 96.69 326 GLY A O 1
ATOM 2637 N N . PHE A 1 327 ? -1.424 5.377 -1.214 1.00 97.38 327 PHE A N 1
ATOM 2638 C CA . PHE A 1 327 ? -0.140 4.713 -1.416 1.00 97.38 327 PHE A CA 1
ATOM 2639 C C . PHE A 1 327 ? 0.843 5.050 -0.305 1.00 97.38 327 PHE A C 1
ATOM 2641 O O . PHE A 1 327 ? 0.760 6.098 0.327 1.00 97.38 327 PHE A O 1
ATOM 2648 N N . ALA A 1 328 ? 1.806 4.164 -0.100 1.00 95.94 328 ALA A N 1
ATOM 2649 C CA . ALA A 1 328 ? 3.035 4.463 0.607 1.00 95.94 328 ALA A CA 1
ATOM 2650 C C . ALA A 1 328 ? 4.243 4.103 -0.249 1.00 95.94 328 ALA A C 1
ATOM 2652 O O . ALA A 1 328 ? 4.204 3.104 -0.955 1.00 95.94 328 ALA A O 1
ATOM 2653 N N . VAL A 1 329 ? 5.320 4.872 -0.157 1.00 95.50 329 VAL A N 1
ATOM 2654 C CA . VAL A 1 329 ? 6.578 4.626 -0.866 1.00 95.50 329 VAL A CA 1
ATOM 2655 C C . VAL A 1 329 ? 7.623 4.205 0.148 1.00 95.50 329 VAL A C 1
ATOM 2657 O O . VAL A 1 329 ? 7.969 4.975 1.041 1.00 95.50 329 VAL A O 1
ATOM 2660 N N . GLU A 1 330 ? 8.103 2.970 0.046 1.00 94.00 330 GLU A N 1
ATOM 2661 C CA . GLU A 1 330 ? 9.127 2.449 0.948 1.00 94.00 330 GLU A CA 1
ATOM 2662 C C . GLU A 1 330 ? 10.410 3.268 0.854 1.00 94.00 330 GLU A C 1
ATOM 2664 O O . GLU A 1 330 ? 10.948 3.479 -0.231 1.00 94.00 330 GLU A O 1
ATOM 2669 N N . TYR A 1 331 ? 10.926 3.686 2.009 1.00 89.00 331 TYR A N 1
ATOM 2670 C CA . TYR A 1 331 ? 12.079 4.568 2.066 1.00 89.00 331 TYR A CA 1
ATOM 2671 C C . TYR A 1 331 ? 13.293 3.994 1.326 1.00 89.00 331 TYR A C 1
ATOM 2673 O O . TYR A 1 331 ? 13.844 4.643 0.445 1.00 89.00 331 TYR A O 1
ATOM 2681 N N . GLU A 1 332 ? 13.700 2.765 1.644 1.00 90.06 332 GLU A N 1
ATOM 2682 C CA . GLU A 1 332 ? 14.924 2.143 1.118 1.00 90.06 332 GLU A CA 1
ATOM 2683 C C . GLU A 1 332 ? 14.806 1.720 -0.354 1.00 90.06 332 GLU A C 1
ATOM 2685 O O . GLU A 1 332 ? 15.747 1.885 -1.129 1.00 90.06 332 GLU A O 1
ATOM 2690 N N . THR A 1 333 ? 13.646 1.201 -0.754 1.00 93.69 333 THR A N 1
ATOM 2691 C CA . THR A 1 333 ? 13.448 0.591 -2.078 1.00 93.69 333 THR A CA 1
ATOM 2692 C C . THR A 1 333 ? 12.763 1.523 -3.072 1.00 93.69 333 THR A C 1
ATOM 2694 O O . THR A 1 333 ? 12.659 1.171 -4.246 1.00 93.69 333 THR A O 1
ATOM 2697 N N . LEU A 1 334 ? 12.243 2.671 -2.620 1.00 95.44 334 LEU A N 1
ATOM 2698 C CA . LEU A 1 334 ? 11.360 3.567 -3.381 1.00 95.44 334 LEU A CA 1
ATOM 2699 C C . LEU A 1 334 ? 10.161 2.848 -4.027 1.00 95.44 334 LEU A C 1
ATOM 2701 O O . LEU A 1 334 ? 9.575 3.340 -4.988 1.00 95.44 334 LEU A O 1
ATOM 2705 N N . ALA A 1 335 ? 9.796 1.660 -3.533 1.00 95.56 335 ALA A N 1
ATOM 2706 C CA . ALA A 1 335 ? 8.711 0.873 -4.094 1.00 95.56 335 ALA A CA 1
ATOM 2707 C C . ALA A 1 335 ? 7.363 1.360 -3.533 1.00 95.56 335 ALA A C 1
ATOM 2709 O O . ALA A 1 335 ? 7.184 1.365 -2.308 1.00 95.56 335 ALA A O 1
ATOM 2710 N N . PRO A 1 336 ? 6.396 1.735 -4.388 1.00 96.88 336 PRO A N 1
ATOM 2711 C CA . PRO A 1 336 ? 5.063 2.099 -3.937 1.00 96.88 336 PRO A CA 1
ATOM 2712 C C . PRO A 1 336 ? 4.252 0.860 -3.530 1.00 96.88 336 PRO A C 1
ATOM 2714 O O . PRO A 1 336 ? 4.347 -0.205 -4.143 1.00 96.88 336 PRO A O 1
ATOM 2717 N N . LYS A 1 337 ? 3.415 1.014 -2.503 1.00 97.44 337 LYS A N 1
ATOM 2718 C CA . LYS A 1 337 ? 2.496 0.014 -1.952 1.00 97.44 337 LYS A CA 1
ATOM 2719 C C . LYS A 1 337 ? 1.122 0.642 -1.770 1.00 97.44 337 LYS A C 1
ATOM 2721 O O . LYS A 1 337 ? 1.003 1.655 -1.086 1.00 97.44 337 LYS A O 1
ATOM 2726 N N . LEU A 1 338 ? 0.083 0.039 -2.334 1.00 98.38 338 LEU A N 1
ATOM 2727 C CA . LEU A 1 338 ? -1.297 0.399 -2.028 1.00 98.38 338 LEU A CA 1
ATOM 2728 C C . LEU A 1 338 ? -1.610 -0.006 -0.582 1.00 98.38 338 LEU A C 1
ATOM 2730 O O . LEU A 1 338 ? -1.442 -1.167 -0.210 1.00 98.38 338 LEU A O 1
ATOM 2734 N N . LEU A 1 339 ? -2.063 0.943 0.229 1.00 98.19 339 LEU A N 1
ATOM 2735 C CA . LEU A 1 339 ? -2.377 0.730 1.636 1.00 98.19 339 LEU A CA 1
ATOM 2736 C C . LEU A 1 339 ? -3.846 0.376 1.806 1.00 98.19 339 LEU A C 1
ATOM 2738 O O . LEU A 1 339 ? -4.731 1.139 1.415 1.00 98.19 339 LEU A O 1
ATOM 2742 N N . VAL A 1 340 ? -4.111 -0.768 2.427 1.00 98.56 340 VAL A N 1
ATOM 2743 C CA . VAL A 1 340 ? -5.472 -1.280 2.611 1.00 98.56 340 VAL A CA 1
ATOM 2744 C C . VAL A 1 340 ? -5.679 -1.694 4.064 1.00 98.56 340 VAL A C 1
ATOM 2746 O O . VAL A 1 340 ? -4.767 -2.193 4.719 1.00 98.56 340 VAL A O 1
ATOM 2749 N N . VAL A 1 341 ? -6.889 -1.505 4.580 1.00 98.69 341 VAL A N 1
ATOM 2750 C CA . VAL A 1 341 ? -7.338 -2.148 5.818 1.00 98.69 341 VAL A CA 1
ATOM 2751 C C . VAL A 1 341 ? -8.504 -3.064 5.480 1.00 98.69 341 VAL A C 1
ATOM 2753 O O . VAL A 1 341 ? -9.493 -2.629 4.892 1.00 98.69 341 VAL A O 1
ATOM 2756 N N . TYR A 1 342 ? -8.388 -4.327 5.873 1.00 98.75 342 TYR A N 1
ATOM 2757 C CA . TYR A 1 342 ? -9.417 -5.348 5.747 1.00 98.75 342 TYR A CA 1
ATOM 2758 C C . TYR A 1 342 ? -9.958 -5.719 7.131 1.00 98.75 342 TYR A C 1
ATOM 2760 O O . TYR A 1 342 ? -9.191 -6.122 8.007 1.00 98.75 342 TYR A O 1
ATOM 2768 N N . ASN A 1 343 ? -11.273 -5.594 7.332 1.00 98.62 343 ASN A N 1
ATOM 2769 C CA . ASN A 1 343 ? -11.948 -6.052 8.549 1.00 98.62 343 ASN A CA 1
ATOM 2770 C C . ASN A 1 343 ? -12.626 -7.397 8.289 1.00 98.62 343 ASN A C 1
ATOM 2772 O O . ASN A 1 343 ? -13.709 -7.458 7.708 1.00 98.62 343 ASN A O 1
ATOM 2776 N N . ALA A 1 344 ? -12.015 -8.478 8.751 1.00 98.31 344 ALA A N 1
ATOM 2777 C CA . ALA A 1 344 ? -12.590 -9.802 8.638 1.00 98.31 344 ALA A CA 1
ATOM 2778 C C . ALA A 1 344 ? -13.866 -9.941 9.478 1.00 98.31 344 ALA A C 1
ATOM 2780 O O . ALA A 1 344 ? -13.985 -9.410 10.585 1.00 98.31 344 ALA A O 1
ATOM 2781 N N . ASN A 1 345 ? -14.807 -10.737 8.974 1.00 97.75 345 ASN A N 1
ATOM 2782 C CA . ASN A 1 345 ? -16.057 -11.040 9.672 1.00 97.75 345 ASN A CA 1
ATOM 2783 C C . ASN A 1 345 ? -15.916 -12.168 10.722 1.00 97.75 345 ASN A C 1
ATOM 2785 O O . ASN A 1 345 ? -16.917 -12.583 11.303 1.00 97.75 345 ASN A O 1
ATOM 2789 N N . CYS A 1 346 ? -14.698 -12.670 10.949 1.00 98.38 346 CYS A N 1
ATOM 2790 C CA . CYS A 1 346 ? -14.395 -13.807 11.815 1.00 98.38 346 CYS A CA 1
ATOM 2791 C C . CYS A 1 346 ? -13.335 -13.457 12.873 1.00 98.38 346 CYS A C 1
ATOM 2793 O O . CYS A 1 346 ? -12.678 -12.415 12.806 1.00 98.38 346 CYS A O 1
ATOM 2795 N N . THR A 1 347 ? -13.191 -14.315 13.884 1.00 98.69 347 THR A N 1
ATOM 2796 C CA . THR A 1 347 ? -12.249 -14.109 14.995 1.00 98.69 347 THR A CA 1
ATOM 2797 C C . THR A 1 347 ? -10.801 -14.319 14.566 1.00 98.69 347 THR A C 1
ATOM 2799 O O . THR A 1 347 ? -10.512 -15.028 13.598 1.00 98.69 347 THR A O 1
ATOM 2802 N N . ILE A 1 348 ? -9.862 -13.764 15.331 1.00 98.62 348 ILE A N 1
ATOM 2803 C CA . ILE A 1 348 ? -8.433 -13.945 15.057 1.00 98.62 348 ILE A CA 1
ATOM 2804 C C . ILE A 1 348 ? -8.010 -15.412 15.119 1.00 98.62 348 ILE A C 1
ATOM 2806 O O . ILE A 1 348 ? -7.195 -15.855 14.316 1.00 98.62 348 ILE A O 1
ATOM 2810 N N . ALA A 1 349 ? -8.610 -16.196 16.018 1.00 98.56 349 ALA A N 1
ATOM 2811 C CA . ALA A 1 349 ? -8.343 -17.627 16.117 1.00 98.56 349 ALA A CA 1
ATOM 2812 C C . ALA A 1 349 ? -8.712 -18.370 14.820 1.00 98.56 349 ALA A C 1
ATOM 2814 O O . ALA A 1 349 ? -7.947 -19.220 14.369 1.00 98.56 349 ALA A O 1
ATOM 2815 N N . ALA A 1 350 ? -9.846 -18.020 14.202 1.00 98.25 350 ALA A N 1
ATOM 2816 C CA . ALA A 1 350 ? -10.270 -18.603 12.932 1.00 98.25 350 ALA A CA 1
ATOM 2817 C C . ALA A 1 350 ? -9.342 -18.191 11.777 1.00 98.25 350 ALA A C 1
ATOM 2819 O O . ALA A 1 350 ? -8.936 -19.046 10.991 1.00 98.25 350 ALA A O 1
ATOM 2820 N N . LEU A 1 351 ? -8.944 -16.913 11.711 1.00 97.94 351 LEU A N 1
ATOM 2821 C CA . LEU A 1 351 ? -7.986 -16.428 10.708 1.00 97.94 351 LEU A CA 1
ATOM 2822 C C . LEU A 1 351 ? -6.624 -17.118 10.823 1.00 97.94 351 LEU A C 1
ATOM 2824 O O . LEU A 1 351 ? -6.068 -17.545 9.816 1.00 97.94 351 LEU A O 1
ATOM 2828 N N . LEU A 1 352 ? -6.089 -17.250 12.040 1.00 98.12 352 LEU A N 1
ATOM 2829 C CA . LEU A 1 352 ? -4.803 -17.909 12.277 1.00 98.12 352 LEU A CA 1
ATOM 2830 C C . LEU A 1 352 ? -4.847 -19.395 11.907 1.00 98.12 352 LEU A C 1
ATOM 2832 O O . LEU A 1 352 ? -3.869 -19.915 11.374 1.00 98.12 352 LEU A O 1
ATOM 2836 N N . GLU A 1 353 ? -5.961 -20.080 12.176 1.00 97.38 353 GLU A N 1
ATOM 2837 C CA . GLU A 1 353 ? -6.130 -21.478 11.776 1.00 97.38 353 GLU A CA 1
ATOM 2838 C C . GLU A 1 353 ? -6.220 -21.623 10.253 1.00 97.38 353 GLU A C 1
ATOM 2840 O O . GLU A 1 353 ? -5.524 -22.454 9.672 1.00 97.38 353 GLU A O 1
ATOM 2845 N N . SER A 1 354 ? -7.001 -20.763 9.599 1.00 96.88 354 SER A N 1
ATOM 2846 C CA . SER A 1 354 ? -7.095 -20.700 8.139 1.00 96.88 354 SER A CA 1
ATOM 2847 C C . SER A 1 354 ? -5.724 -20.450 7.493 1.00 96.88 354 SER A C 1
ATOM 2849 O O . SER A 1 354 ? -5.308 -21.177 6.588 1.00 96.88 354 SER A O 1
ATOM 2851 N N . ALA A 1 355 ? -4.953 -19.497 8.027 1.00 96.50 355 ALA A N 1
ATOM 2852 C CA . ALA A 1 355 ? -3.647 -19.115 7.494 1.00 96.50 355 ALA A CA 1
ATOM 2853 C C . ALA A 1 355 ? -2.602 -20.243 7.557 1.00 96.50 355 ALA A C 1
ATOM 2855 O O . ALA A 1 355 ? -1.682 -20.286 6.741 1.00 96.50 355 ALA A O 1
ATOM 2856 N N . ARG A 1 356 ? -2.748 -21.213 8.469 1.00 94.00 356 ARG A N 1
ATOM 2857 C CA . ARG A 1 356 ? -1.880 -22.410 8.508 1.00 94.00 356 ARG A CA 1
ATOM 2858 C C . ARG A 1 356 ? -2.077 -23.323 7.301 1.00 94.00 356 ARG A C 1
ATOM 2860 O O . ARG A 1 356 ? -1.184 -24.109 6.980 1.00 94.00 356 ARG A O 1
ATOM 2867 N N . GLN A 1 357 ? -3.239 -23.246 6.661 1.00 92.50 357 GLN A N 1
ATOM 2868 C CA . GLN A 1 357 ? -3.611 -24.061 5.508 1.00 92.50 357 GLN A CA 1
ATOM 2869 C C . GLN A 1 357 ? -3.427 -23.319 4.181 1.00 92.50 357 GLN A C 1
ATOM 2871 O O . GLN A 1 357 ? -3.520 -23.958 3.134 1.00 92.50 357 GLN A O 1
ATOM 2876 N N . ALA A 1 358 ? -3.107 -22.021 4.234 1.00 93.94 358 ALA A N 1
ATOM 2877 C CA . ALA A 1 358 ? -2.885 -21.161 3.080 1.00 93.94 358 ALA A CA 1
ATOM 2878 C C . ALA A 1 358 ? -1.849 -21.730 2.096 1.00 93.94 358 ALA A C 1
ATOM 2880 O O . ALA A 1 358 ? -1.006 -22.568 2.453 1.00 93.94 358 ALA A O 1
ATOM 2881 N N . LYS A 1 359 ? -1.931 -21.258 0.850 1.00 90.19 359 LYS A N 1
ATOM 2882 C CA . LYS A 1 359 ? -0.994 -21.596 -0.226 1.00 90.19 359 LYS A CA 1
ATOM 2883 C C . LYS A 1 359 ? 0.368 -20.965 0.067 1.00 90.19 359 LYS A C 1
ATOM 2885 O O . LYS A 1 359 ? 1.367 -21.682 0.108 1.00 90.19 359 LYS A O 1
ATOM 2890 N N . ASP A 1 360 ? 0.365 -19.676 0.397 1.00 88.06 360 ASP A N 1
ATOM 2891 C CA . ASP A 1 360 ? 1.561 -18.893 0.698 1.00 88.06 360 ASP A CA 1
ATOM 2892 C C . ASP A 1 360 ? 1.709 -18.711 2.212 1.00 88.06 360 ASP A C 1
ATOM 2894 O O . ASP A 1 360 ? 1.334 -17.726 2.850 1.00 88.06 360 ASP A O 1
ATOM 2898 N N . ARG A 1 361 ? 2.216 -19.771 2.844 1.00 88.38 361 ARG A N 1
ATOM 2899 C CA . ARG A 1 361 ? 2.309 -19.840 4.306 1.00 88.38 361 ARG A CA 1
ATOM 2900 C C . ARG A 1 361 ? 3.393 -18.907 4.827 1.00 88.38 361 ARG A C 1
ATOM 2902 O O . ARG A 1 361 ? 4.554 -18.998 4.429 1.00 88.38 361 ARG A O 1
ATOM 2909 N N . ALA A 1 362 ? 3.024 -18.082 5.805 1.00 91.75 362 ALA A N 1
ATOM 2910 C CA . ALA A 1 362 ? 3.994 -17.319 6.581 1.00 91.75 362 ALA A CA 1
ATOM 2911 C C . ALA A 1 362 ? 4.928 -18.254 7.361 1.00 91.75 362 ALA A C 1
ATOM 2913 O O . ALA A 1 362 ? 4.537 -19.350 7.768 1.00 91.75 362 ALA A O 1
ATOM 2914 N N . SER A 1 363 ? 6.155 -17.794 7.620 1.00 92.81 363 SER A N 1
ATOM 2915 C CA . SER A 1 363 ? 7.108 -18.563 8.431 1.00 92.81 363 SER A CA 1
ATOM 2916 C C . SER A 1 363 ? 6.676 -18.670 9.896 1.00 92.81 363 SER A C 1
ATOM 2918 O O . SER A 1 363 ? 6.931 -19.681 10.546 1.00 92.81 363 SER A O 1
ATOM 2920 N N . ASP A 1 364 ? 6.007 -17.631 10.394 1.00 97.06 364 ASP A N 1
ATOM 2921 C CA . ASP A 1 364 ? 5.423 -17.564 11.726 1.00 97.06 364 ASP A CA 1
ATOM 2922 C C . ASP A 1 364 ? 4.187 -16.656 11.694 1.00 97.06 364 ASP A C 1
ATOM 2924 O O . ASP A 1 364 ? 4.078 -15.757 10.850 1.00 97.06 364 ASP A O 1
ATOM 2928 N N . LEU A 1 365 ? 3.262 -16.900 12.618 1.00 97.62 365 LEU A N 1
ATOM 2929 C CA . LEU A 1 365 ? 2.011 -16.169 12.764 1.00 97.62 365 LEU A CA 1
ATOM 2930 C C . LEU A 1 365 ? 1.861 -15.690 14.207 1.00 97.62 365 LEU A C 1
ATOM 2932 O O . LEU A 1 365 ? 2.088 -16.430 15.163 1.00 97.62 365 LEU A O 1
ATOM 2936 N N . SER A 1 366 ? 1.421 -14.449 14.369 1.00 98.00 366 SER A N 1
ATOM 2937 C CA . SER A 1 366 ? 1.070 -13.885 15.669 1.00 98.00 366 SER A CA 1
ATOM 2938 C C . SER A 1 366 ? -0.170 -13.009 15.534 1.00 98.00 366 SER A C 1
ATOM 2940 O O . SER A 1 366 ? -0.723 -12.820 14.450 1.00 98.00 366 SER A O 1
ATOM 2942 N N . SER A 1 367 ? -0.613 -12.469 16.656 1.00 98.12 367 SER A N 1
ATOM 2943 C CA . SER A 1 367 ? -1.696 -11.507 16.704 1.00 98.12 367 SER A CA 1
ATOM 2944 C C . SER A 1 367 ? -1.410 -10.430 17.729 1.00 98.12 367 SER A C 1
ATOM 2946 O O . SER A 1 367 ? -0.678 -10.646 18.699 1.00 98.12 367 SER A O 1
ATOM 2948 N N . LEU A 1 368 ? -2.034 -9.282 17.525 1.00 97.81 368 LEU A N 1
ATOM 2949 C CA . LEU A 1 368 ? -1.892 -8.118 18.376 1.00 97.81 368 LEU A CA 1
ATOM 2950 C C . LEU A 1 368 ? -3.253 -7.479 18.599 1.00 97.81 368 LEU A C 1
ATOM 2952 O O . LEU A 1 368 ? -3.975 -7.265 17.636 1.00 97.81 368 LEU A O 1
ATOM 2956 N N . GLU A 1 369 ? -3.623 -7.175 19.838 1.00 98.50 369 GLU A N 1
ATOM 2957 C CA . GLU A 1 369 ? -4.874 -6.452 20.085 1.00 98.50 369 GLU A CA 1
ATOM 2958 C C . GLU A 1 369 ? -4.814 -5.070 19.414 1.00 98.50 369 GLU A C 1
ATOM 2960 O O . GLU A 1 369 ? -3.790 -4.387 19.479 1.00 98.50 369 GLU A O 1
ATOM 2965 N N . LEU A 1 370 ? -5.894 -4.638 18.761 1.00 98.44 370 LEU A N 1
ATOM 2966 C CA . LEU A 1 370 ? -5.953 -3.351 18.070 1.00 98.44 370 LEU A CA 1
ATOM 2967 C C . LEU A 1 370 ? -6.189 -2.215 19.078 1.00 98.44 370 LEU A C 1
ATOM 2969 O O . LEU A 1 370 ? -7.252 -1.599 19.134 1.00 98.44 370 LEU A O 1
ATOM 2973 N N . THR A 1 371 ? -5.177 -1.941 19.899 1.00 97.75 371 THR A N 1
ATOM 2974 C CA . THR A 1 371 ? -5.176 -0.843 20.872 1.00 97.75 371 THR A CA 1
ATOM 2975 C C . THR A 1 371 ? -3.866 -0.057 20.812 1.00 97.75 371 THR A C 1
ATOM 2977 O O . THR A 1 371 ? -2.828 -0.616 20.448 1.00 97.75 371 THR A O 1
ATOM 2980 N N . PRO A 1 372 ? -3.863 1.230 21.219 1.00 97.38 372 PRO A N 1
ATOM 2981 C CA . PRO A 1 372 ? -2.630 2.012 21.295 1.00 97.38 372 PRO A CA 1
ATOM 2982 C C . PRO A 1 372 ? -1.545 1.344 22.153 1.00 97.38 372 PRO A C 1
ATOM 2984 O O . PRO A 1 372 ? -0.371 1.376 21.802 1.00 97.38 372 PRO A O 1
ATOM 2987 N N . HIS A 1 373 ? -1.932 0.724 23.274 1.00 96.88 373 HIS A N 1
ATOM 2988 C CA . HIS A 1 373 ? -0.983 0.121 24.210 1.00 96.88 373 HIS A CA 1
ATOM 2989 C C . HIS A 1 373 ? -0.334 -1.134 23.648 1.00 96.88 373 HIS A C 1
ATOM 2991 O O . HIS A 1 373 ? 0.889 -1.226 23.651 1.00 96.88 373 HIS A O 1
ATOM 2997 N N . ALA A 1 374 ? -1.136 -2.043 23.093 1.00 97.38 374 ALA A N 1
ATOM 2998 C CA . ALA A 1 374 ? -0.619 -3.249 22.468 1.00 97.38 374 ALA A CA 1
ATOM 2999 C C . ALA A 1 374 ? 0.312 -2.906 21.291 1.00 97.38 374 ALA A C 1
ATOM 3001 O O . ALA A 1 374 ? 1.405 -3.457 21.195 1.00 97.38 374 ALA A O 1
ATOM 3002 N N . ILE A 1 375 ? -0.063 -1.941 20.441 1.00 96.69 375 ILE A N 1
ATOM 3003 C CA . ILE A 1 375 ? 0.779 -1.474 19.326 1.00 96.69 375 ILE A CA 1
ATOM 3004 C C . ILE A 1 375 ? 2.117 -0.902 19.811 1.00 96.69 375 ILE A C 1
ATOM 3006 O O . ILE A 1 375 ? 3.168 -1.294 19.296 1.00 96.69 375 ILE A O 1
ATOM 3010 N N . ALA A 1 376 ? 2.099 -0.014 20.808 1.00 95.19 376 ALA A N 1
ATOM 3011 C CA . ALA A 1 376 ? 3.324 0.549 21.372 1.00 95.19 376 ALA A CA 1
ATOM 3012 C C . ALA A 1 376 ? 4.218 -0.528 22.001 1.00 95.19 376 ALA A C 1
ATOM 3014 O O . ALA A 1 376 ? 5.424 -0.555 21.746 1.00 95.19 376 ALA A O 1
ATOM 3015 N N . GLU A 1 377 ? 3.622 -1.440 22.775 1.00 95.19 377 GLU A N 1
ATOM 3016 C CA . GLU A 1 377 ? 4.331 -2.560 23.388 1.00 95.19 377 GLU A CA 1
ATOM 3017 C C . GLU A 1 377 ? 4.980 -3.434 22.315 1.00 95.19 377 GLU A C 1
ATOM 3019 O O . GLU A 1 377 ? 6.182 -3.671 22.379 1.00 95.19 377 GLU A O 1
ATOM 3024 N N . ALA A 1 378 ? 4.231 -3.851 21.290 1.00 94.69 378 ALA A N 1
ATOM 3025 C CA . ALA A 1 378 ? 4.746 -4.685 20.209 1.00 94.69 378 ALA A CA 1
ATOM 3026 C C . ALA A 1 378 ? 5.924 -4.033 19.472 1.00 94.69 378 ALA A C 1
ATOM 3028 O O . ALA A 1 378 ? 6.905 -4.712 19.180 1.00 94.69 378 ALA A O 1
ATOM 3029 N N . CYS A 1 379 ? 5.872 -2.722 19.226 1.00 90.75 379 CYS A N 1
ATOM 3030 C CA . CYS A 1 379 ? 6.955 -2.001 18.552 1.00 90.75 379 CYS A CA 1
ATOM 3031 C C . CYS A 1 379 ? 8.224 -1.852 19.407 1.00 90.75 379 CYS A C 1
ATOM 3033 O O . CYS A 1 379 ? 9.284 -1.566 18.859 1.00 90.75 379 CYS A O 1
ATOM 3035 N N . SER A 1 380 ? 8.129 -2.048 20.724 1.00 89.81 380 SER A N 1
ATOM 3036 C CA . SER A 1 380 ? 9.267 -2.018 21.656 1.00 89.81 380 SER A CA 1
ATOM 3037 C C . SER A 1 380 ? 9.649 -3.409 22.186 1.00 89.81 380 SER A C 1
ATOM 3039 O O . SER A 1 380 ? 10.569 -3.539 22.993 1.00 89.81 380 SER A O 1
ATOM 3041 N N . ASN A 1 381 ? 8.943 -4.462 21.767 1.00 90.19 381 ASN A N 1
ATOM 3042 C CA . ASN A 1 381 ? 9.104 -5.812 22.294 1.00 90.19 381 ASN A CA 1
ATOM 3043 C C . ASN A 1 381 ? 10.189 -6.582 21.528 1.00 90.19 381 ASN A C 1
ATOM 3045 O O . ASN A 1 381 ? 10.126 -6.716 20.308 1.00 90.19 381 ASN A O 1
ATOM 3049 N N . ALA A 1 382 ? 11.122 -7.206 22.252 1.00 91.06 382 ALA A N 1
ATOM 3050 C CA . ALA A 1 382 ? 12.166 -8.056 21.670 1.00 91.06 382 ALA A CA 1
ATOM 3051 C C . ALA A 1 382 ? 11.626 -9.270 20.878 1.00 91.06 382 ALA A C 1
ATOM 3053 O O . ALA A 1 382 ? 12.352 -9.853 20.075 1.00 91.06 382 ALA A O 1
ATOM 3054 N N . ARG A 1 383 ? 10.354 -9.651 21.077 1.00 93.38 383 ARG A N 1
ATOM 3055 C CA . ARG A 1 383 ? 9.649 -10.665 20.275 1.00 93.38 383 ARG A CA 1
ATOM 3056 C C . ARG A 1 383 ? 9.502 -10.257 18.805 1.00 93.38 383 ARG A C 1
ATOM 3058 O O . ARG A 1 383 ? 9.495 -11.131 17.937 1.00 93.38 383 ARG A O 1
ATOM 3065 N N . TYR A 1 384 ? 9.395 -8.959 18.532 1.00 93.69 384 TYR A N 1
ATOM 3066 C CA . TYR A 1 384 ? 9.239 -8.392 17.194 1.00 93.69 384 TYR A CA 1
ATOM 3067 C C . TYR A 1 384 ? 10.471 -7.535 16.866 1.00 93.69 384 TYR A C 1
ATOM 3069 O O . TYR A 1 384 ? 10.391 -6.309 16.868 1.00 93.69 384 TYR A O 1
ATOM 3077 N N . PRO A 1 385 ? 11.639 -8.168 16.630 1.00 90.50 385 PRO A N 1
ATOM 3078 C CA . PRO A 1 385 ? 12.920 -7.462 16.568 1.00 90.50 385 PRO A CA 1
ATOM 3079 C C . PRO A 1 385 ? 13.053 -6.537 15.353 1.00 90.50 385 PRO A C 1
ATOM 3081 O O . PRO A 1 385 ? 13.904 -5.654 15.359 1.00 90.50 385 PRO A O 1
ATOM 3084 N N . SER A 1 386 ? 12.250 -6.751 14.310 1.00 93.12 386 SER A N 1
ATOM 3085 C CA . SER A 1 386 ? 12.201 -5.909 13.118 1.00 93.12 3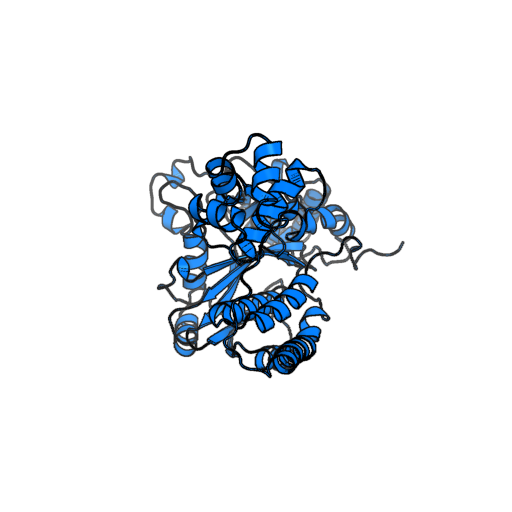86 SER A CA 1
ATOM 3086 C C . SER A 1 386 ? 10.813 -5.947 12.485 1.00 93.12 386 SER A C 1
ATOM 3088 O O . SER A 1 386 ? 10.083 -6.938 12.601 1.00 93.12 386 SER A O 1
ATOM 3090 N N . TRP A 1 387 ? 10.467 -4.862 11.795 1.00 93.94 387 TRP A N 1
ATOM 3091 C CA . TRP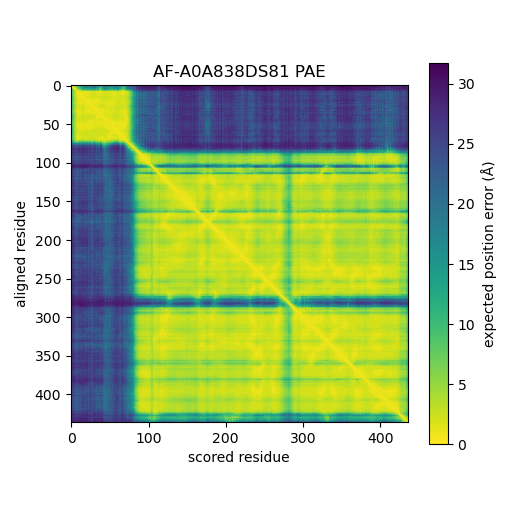 A 1 387 ? 9.181 -4.671 11.132 1.00 93.94 387 TRP A CA 1
ATOM 3092 C C . TRP A 1 387 ? 9.385 -4.367 9.651 1.00 93.94 387 TRP A C 1
ATOM 3094 O O . TRP A 1 387 ? 10.352 -3.709 9.279 1.00 93.94 387 TRP A O 1
ATOM 3104 N N . GLY A 1 388 ? 8.461 -4.813 8.801 1.00 93.69 388 GLY A N 1
ATOM 3105 C CA . GLY A 1 388 ? 8.404 -4.364 7.414 1.00 93.69 388 GLY A CA 1
ATOM 3106 C C . GLY A 1 388 ? 8.133 -2.851 7.346 1.00 93.69 388 GLY A C 1
ATOM 3107 O O . GLY A 1 388 ? 7.407 -2.333 8.207 1.00 93.69 388 GLY A O 1
ATOM 3108 N N . PRO A 1 389 ? 8.643 -2.146 6.322 1.00 91.62 389 PRO A N 1
ATOM 3109 C CA . PRO A 1 389 ? 8.712 -0.677 6.275 1.00 91.62 389 PRO A CA 1
ATOM 3110 C C . PRO A 1 389 ? 7.346 0.024 6.324 1.00 91.62 389 PRO A C 1
ATOM 3112 O O . PRO A 1 389 ? 7.230 1.164 6.765 1.00 91.62 389 PRO A O 1
ATOM 3115 N N . THR A 1 390 ? 6.282 -0.642 5.889 1.00 94.25 390 THR A N 1
ATOM 3116 C CA . THR A 1 390 ? 4.913 -0.103 5.863 1.00 94.25 390 THR A CA 1
ATOM 3117 C C . THR A 1 390 ? 4.052 -0.582 7.041 1.00 94.25 390 THR A C 1
ATOM 3119 O O . THR A 1 390 ? 2.940 -0.091 7.222 1.00 94.25 390 THR A O 1
ATOM 3122 N N . SER A 1 391 ? 4.559 -1.487 7.890 1.00 95.12 391 SER A N 1
ATOM 3123 C CA . SER A 1 391 ? 3.769 -2.162 8.936 1.00 95.12 391 SER A CA 1
ATOM 3124 C C . SER A 1 391 ? 3.233 -1.200 9.993 1.00 95.12 391 SER A C 1
ATOM 3126 O O . SER A 1 391 ? 2.047 -1.223 10.305 1.00 95.12 391 SER A O 1
ATOM 3128 N N . LYS A 1 392 ? 4.086 -0.315 10.527 1.00 93.88 392 LYS A N 1
ATOM 3129 C CA . LYS A 1 392 ? 3.673 0.667 11.545 1.00 93.88 392 LYS A CA 1
ATOM 3130 C C . LYS A 1 392 ? 2.572 1.588 11.011 1.00 93.88 392 LYS A C 1
ATOM 3132 O O . LYS A 1 392 ? 1.593 1.844 11.706 1.00 93.88 392 LYS A O 1
ATOM 3137 N N . LEU A 1 393 ? 2.701 2.027 9.758 1.00 94.62 393 LEU A N 1
ATOM 3138 C CA . LEU A 1 393 ? 1.717 2.882 9.099 1.00 94.62 393 LEU A CA 1
ATOM 3139 C C . LEU A 1 393 ? 0.359 2.178 8.967 1.00 94.62 393 LEU A C 1
ATOM 3141 O O . LEU A 1 393 ? -0.655 2.740 9.375 1.00 94.62 393 LEU A O 1
ATOM 3145 N N . VAL A 1 394 ? 0.316 0.935 8.477 1.00 95.94 394 VAL A N 1
ATOM 3146 C CA . VAL A 1 394 ? -0.965 0.217 8.334 1.00 95.94 394 VAL A CA 1
ATOM 3147 C C . VAL A 1 394 ? -1.607 -0.143 9.681 1.00 95.94 394 VAL A C 1
ATOM 3149 O O . VAL A 1 394 ? -2.834 -0.143 9.776 1.00 95.94 394 VAL A O 1
ATOM 3152 N N . MET A 1 395 ? -0.824 -0.349 10.752 1.00 96.94 395 MET A N 1
ATOM 3153 C CA . MET A 1 395 ? -1.370 -0.480 12.114 1.00 96.94 395 MET A CA 1
ATOM 3154 C C . MET A 1 395 ? -2.075 0.802 12.573 1.00 96.94 395 MET A C 1
ATOM 3156 O O . MET A 1 395 ? -3.173 0.737 13.130 1.00 96.94 395 MET A O 1
ATOM 3160 N N . LEU A 1 396 ? -1.464 1.970 12.332 1.00 96.31 396 LEU A N 1
ATOM 3161 C CA . LEU A 1 396 ? -2.073 3.264 12.649 1.00 96.31 396 LEU A CA 1
ATOM 3162 C C . LEU A 1 396 ? -3.352 3.478 11.827 1.00 96.31 396 LEU A C 1
ATOM 3164 O O . LEU A 1 396 ? -4.379 3.860 12.384 1.00 96.31 396 LEU A O 1
ATOM 3168 N N . LEU A 1 397 ? -3.341 3.159 10.531 1.00 97.12 397 LEU A N 1
ATOM 3169 C CA . LEU A 1 397 ? -4.534 3.253 9.681 1.00 97.12 397 LEU A CA 1
ATOM 3170 C C . LEU A 1 397 ? -5.673 2.349 10.180 1.00 97.12 397 LEU A C 1
ATOM 3172 O O . LEU A 1 397 ? -6.813 2.806 10.292 1.00 97.12 397 LEU A O 1
ATOM 3176 N N . ALA A 1 398 ? -5.367 1.107 10.564 1.00 98.06 398 ALA A N 1
ATOM 3177 C CA . ALA A 1 398 ? -6.341 0.189 11.148 1.00 98.06 398 ALA A CA 1
ATOM 3178 C C . ALA A 1 398 ? -6.933 0.727 12.462 1.00 98.06 398 ALA A C 1
ATOM 3180 O O . ALA A 1 398 ? -8.152 0.716 12.651 1.00 98.06 398 ALA A O 1
ATOM 3181 N N . LEU A 1 399 ? -6.090 1.261 13.352 1.00 97.88 399 LEU A N 1
ATOM 3182 C CA . LEU A 1 399 ? -6.524 1.822 14.632 1.00 97.88 399 LEU A CA 1
ATOM 3183 C C . LEU A 1 399 ? -7.401 3.068 14.439 1.00 97.88 399 LEU A C 1
ATOM 3185 O O . LEU A 1 399 ? -8.430 3.226 15.099 1.00 97.88 399 LEU A O 1
ATOM 3189 N N . ARG A 1 400 ? -7.029 3.937 13.493 1.00 97.00 400 ARG A N 1
ATOM 3190 C CA . ARG A 1 400 ? -7.826 5.102 13.098 1.00 97.00 400 ARG A CA 1
ATOM 3191 C C . ARG A 1 400 ? -9.211 4.686 12.611 1.00 97.00 400 ARG A C 1
ATOM 3193 O O . ARG A 1 400 ? -10.207 5.266 13.046 1.00 97.00 400 ARG A O 1
ATOM 3200 N N . GLN A 1 401 ? -9.277 3.689 11.728 1.00 97.12 401 GLN A N 1
ATOM 3201 C CA . GLN A 1 401 ? -10.533 3.174 11.187 1.00 97.12 401 GLN A CA 1
ATOM 3202 C C . GLN A 1 401 ? -11.448 2.623 12.284 1.00 97.12 401 GLN A C 1
ATOM 3204 O O . GLN A 1 401 ? -12.651 2.908 12.292 1.00 97.12 401 GLN A O 1
ATOM 3209 N N . ASP A 1 402 ? -10.887 1.868 13.230 1.00 97.31 402 ASP A N 1
ATOM 3210 C CA . ASP A 1 402 ? -11.643 1.347 14.366 1.00 97.31 402 ASP A CA 1
ATOM 3211 C C . ASP A 1 402 ? -12.213 2.483 15.229 1.00 97.31 402 ASP A C 1
ATOM 3213 O O . ASP A 1 402 ? -13.409 2.502 15.532 1.00 97.31 402 ASP A O 1
ATOM 3217 N N . PHE A 1 403 ? -11.400 3.491 15.558 1.00 96.69 403 PHE A N 1
ATOM 3218 C CA . PHE A 1 403 ? -11.860 4.651 16.321 1.00 96.69 403 PHE A CA 1
ATOM 3219 C C . PHE A 1 403 ? -12.960 5.436 15.607 1.00 96.69 403 PHE A C 1
ATOM 3221 O O . PHE A 1 403 ? -13.939 5.817 16.254 1.00 96.69 403 PHE A O 1
ATOM 3228 N N . MET A 1 404 ? -12.856 5.631 14.292 1.00 94.31 404 MET A N 1
ATOM 3229 C CA . MET A 1 404 ? -13.921 6.263 13.509 1.00 94.31 404 MET A CA 1
ATOM 3230 C C . MET A 1 404 ? -15.225 5.463 13.574 1.00 94.31 404 MET A C 1
ATOM 3232 O O . MET A 1 404 ? -16.279 6.029 13.873 1.00 94.31 404 MET A O 1
ATOM 3236 N N . THR A 1 405 ? -15.148 4.149 13.362 1.00 93.81 405 THR A N 1
ATOM 3237 C CA . THR A 1 405 ? -16.315 3.249 13.361 1.00 93.81 405 THR A CA 1
ATOM 3238 C C . THR A 1 405 ? -17.003 3.211 14.728 1.00 93.81 405 THR A C 1
ATOM 3240 O O . THR A 1 405 ? -18.227 3.150 14.814 1.00 93.81 405 THR A O 1
ATOM 3243 N N . ASN A 1 406 ? -16.228 3.334 15.807 1.00 94.81 406 ASN A N 1
ATOM 3244 C CA . ASN A 1 406 ? -16.722 3.365 17.184 1.00 94.81 406 ASN A CA 1
ATOM 3245 C C . ASN A 1 406 ? -17.106 4.774 17.683 1.00 94.81 406 ASN A C 1
ATOM 3247 O O . ASN A 1 406 ? -17.341 4.964 18.877 1.00 94.81 406 ASN A O 1
ATOM 3251 N N . GLY A 1 407 ? -17.146 5.785 16.806 1.00 93.69 407 GLY A N 1
ATOM 3252 C CA . GLY A 1 407 ? -17.528 7.154 17.168 1.00 93.69 407 GLY A CA 1
ATOM 3253 C C . GLY A 1 407 ? -16.522 7.885 18.070 1.00 93.69 407 GLY A C 1
ATOM 3254 O O . GLY A 1 407 ? -16.868 8.900 18.679 1.00 93.69 407 GLY A O 1
ATOM 3255 N N . LYS A 1 408 ? -15.276 7.403 18.157 1.00 94.12 408 LYS A N 1
ATOM 3256 C CA . LYS A 1 408 ? -14.172 7.991 18.935 1.00 94.12 408 LYS A CA 1
ATOM 3257 C C . LYS A 1 408 ? -13.392 9.006 18.091 1.00 94.12 408 LYS A C 1
ATOM 3259 O O . LYS A 1 408 ? -12.201 8.836 17.840 1.00 94.12 408 LYS A O 1
ATOM 3264 N N . GLY A 1 409 ? -14.078 10.061 17.646 1.00 91.56 409 GLY A N 1
ATOM 3265 C CA . GLY A 1 409 ? -13.525 11.072 16.732 1.00 91.56 409 GLY A CA 1
ATOM 3266 C C . GLY A 1 409 ? -12.209 11.691 17.215 1.00 91.56 409 GLY A C 1
ATOM 3267 O O . GLY A 1 409 ? -11.240 11.695 16.467 1.00 91.56 409 GLY A O 1
ATOM 3268 N N . ASP A 1 410 ? -12.145 12.110 18.481 1.00 91.88 410 ASP A N 1
ATOM 3269 C CA . ASP A 1 410 ? -10.956 12.757 19.061 1.00 91.88 410 ASP A CA 1
ATOM 3270 C C . ASP A 1 410 ? -9.720 11.826 19.020 1.00 91.88 410 ASP A C 1
ATOM 3272 O O . ASP A 1 410 ? -8.612 12.237 18.672 1.00 91.88 410 ASP A O 1
ATOM 3276 N N . ALA A 1 411 ? -9.921 10.528 19.280 1.00 94.00 411 ALA A N 1
ATOM 3277 C CA . ALA A 1 411 ? -8.867 9.520 19.187 1.00 94.00 411 ALA A CA 1
ATOM 3278 C C . ALA A 1 411 ? -8.453 9.250 17.729 1.00 94.00 411 ALA A C 1
ATOM 3280 O O . ALA A 1 411 ? -7.264 9.140 17.439 1.00 94.00 411 ALA A O 1
ATOM 3281 N N . ALA A 1 412 ? -9.407 9.189 16.794 1.00 94.62 412 ALA A N 1
ATOM 3282 C CA . ALA A 1 412 ? -9.108 9.052 15.367 1.00 94.62 412 ALA A CA 1
ATOM 3283 C C . ALA A 1 412 ? -8.314 10.255 14.822 1.00 94.62 412 ALA A C 1
ATOM 3285 O O . ALA A 1 412 ? -7.391 10.078 14.025 1.00 94.62 412 ALA A O 1
ATOM 3286 N N . SER A 1 413 ? -8.621 11.472 15.282 1.00 93.12 413 SER A N 1
ATOM 3287 C CA . SER A 1 413 ? -7.848 12.680 14.969 1.00 93.12 413 SER A CA 1
ATOM 3288 C C . SER A 1 413 ? -6.419 12.618 15.515 1.00 93.12 413 SER A C 1
ATOM 3290 O O . SER A 1 413 ? -5.491 13.034 14.825 1.00 93.12 413 SER A O 1
ATOM 3292 N N . ALA A 1 414 ? -6.208 12.043 16.705 1.00 94.38 414 ALA A N 1
ATOM 3293 C CA . ALA A 1 414 ? -4.864 11.797 17.240 1.00 94.38 414 ALA A CA 1
ATOM 3294 C C . ALA A 1 414 ? -4.051 10.859 16.354 1.00 94.38 414 ALA A C 1
ATOM 3296 O O . ALA A 1 414 ? -2.937 11.204 15.971 1.00 94.38 414 ALA A O 1
ATOM 3297 N N . ILE A 1 415 ? -4.644 9.744 15.930 1.00 95.44 415 ILE A N 1
ATOM 3298 C CA . ILE A 1 415 ? -3.972 8.838 14.998 1.00 95.44 415 ILE A CA 1
ATOM 3299 C C . ILE A 1 415 ? -3.722 9.497 13.637 1.00 95.44 415 ILE A C 1
ATOM 3301 O O . ILE A 1 415 ? -2.676 9.265 13.044 1.00 95.44 415 ILE A O 1
ATOM 3305 N N . THR A 1 416 ? -4.630 10.353 13.159 1.00 94.06 416 THR A N 1
ATOM 3306 C CA . THR A 1 416 ? -4.448 11.073 11.885 1.00 94.06 416 THR A CA 1
ATOM 3307 C C . THR A 1 416 ? -3.183 11.933 11.922 1.00 94.06 416 THR A C 1
ATOM 3309 O O . THR A 1 416 ? -2.335 11.770 11.062 1.00 94.06 416 THR A O 1
ATOM 3312 N N . ARG A 1 417 ? -2.961 12.716 12.986 1.00 92.31 417 ARG A N 1
ATOM 3313 C CA . ARG A 1 417 ? -1.723 13.511 13.137 1.00 92.31 417 ARG A CA 1
ATOM 3314 C C . ARG A 1 417 ? -0.445 12.669 13.153 1.00 92.31 417 ARG A C 1
ATOM 3316 O O . ARG A 1 417 ? 0.598 13.133 12.704 1.00 92.31 417 ARG A O 1
ATOM 3323 N N . LEU A 1 418 ? -0.511 11.446 13.681 1.00 92.88 418 LEU A N 1
ATOM 3324 C CA . LEU A 1 418 ? 0.615 10.510 13.635 1.00 92.88 418 LEU A CA 1
ATOM 3325 C C . LEU A 1 418 ? 0.840 9.975 12.215 1.00 92.88 418 LEU A C 1
ATOM 3327 O O . LEU A 1 418 ? 1.984 9.840 11.799 1.00 92.88 418 LEU A O 1
ATOM 3331 N N . VAL A 1 419 ? -0.230 9.702 11.463 1.00 93.25 419 VAL A N 1
ATOM 3332 C CA . VAL A 1 419 ? -0.155 9.310 10.046 1.00 93.25 419 VAL A CA 1
ATOM 3333 C C . VAL A 1 419 ? 0.397 10.450 9.184 1.00 93.25 419 VAL A C 1
ATOM 3335 O O . VAL A 1 419 ? 1.231 10.192 8.321 1.00 93.25 419 VAL A O 1
ATOM 3338 N N . ASP A 1 420 ? 0.022 11.700 9.463 1.00 91.38 420 ASP A N 1
ATOM 3339 C CA . ASP A 1 420 ? 0.516 12.889 8.750 1.00 91.38 420 ASP A CA 1
ATOM 3340 C C . ASP A 1 420 ? 2.040 13.062 8.902 1.00 91.38 420 ASP A C 1
ATOM 3342 O O . ASP A 1 420 ? 2.694 13.687 8.070 1.00 91.38 420 ASP A O 1
ATOM 3346 N N . CYS A 1 421 ? 2.646 12.473 9.941 1.00 90.12 421 CYS A N 1
ATOM 3347 C CA . CYS A 1 421 ? 4.101 12.473 10.109 1.00 90.12 421 CYS A CA 1
ATOM 3348 C C . CYS A 1 421 ? 4.829 11.618 9.054 1.00 90.12 421 CYS A C 1
ATOM 3350 O O . CYS A 1 421 ? 6.035 11.794 8.881 1.00 90.12 421 CYS A O 1
ATOM 3352 N N . PHE A 1 422 ? 4.118 10.722 8.360 1.00 90.06 422 PHE A N 1
ATOM 3353 C CA . PHE A 1 422 ? 4.644 9.929 7.247 1.00 90.06 422 PHE A CA 1
ATOM 3354 C C . PHE A 1 422 ? 4.516 10.658 5.901 1.00 90.06 422 PHE A C 1
ATOM 3356 O O . PHE A 1 422 ? 5.074 10.188 4.912 1.00 90.06 422 PHE A O 1
ATOM 3363 N N . GLU A 1 423 ? 3.824 11.799 5.821 1.00 89.25 423 GLU A N 1
ATOM 3364 C CA . GLU A 1 423 ? 3.781 12.563 4.574 1.00 89.25 423 GLU A CA 1
ATOM 3365 C C . GLU A 1 423 ? 5.157 13.175 4.254 1.00 89.25 423 GLU A C 1
ATOM 3367 O O . GLU A 1 423 ? 5.854 13.672 5.152 1.00 89.25 423 GLU A O 1
ATOM 3372 N N . PRO A 1 424 ? 5.569 13.196 2.973 1.00 82.56 424 PRO A N 1
ATOM 3373 C CA . PRO A 1 424 ? 6.811 13.841 2.588 1.00 82.56 424 PRO A CA 1
ATOM 3374 C C . PRO A 1 424 ? 6.727 15.358 2.842 1.00 82.56 424 PRO A C 1
ATOM 3376 O O . PRO A 1 424 ? 5.907 16.080 2.270 1.00 82.56 424 PRO A O 1
ATOM 3379 N N . LYS A 1 425 ? 7.605 15.865 3.713 1.00 82.12 425 LYS A N 1
ATOM 3380 C CA . LYS A 1 425 ? 7.819 17.300 3.942 1.00 82.12 425 LYS A CA 1
ATOM 3381 C C . LYS A 1 425 ? 8.535 17.922 2.737 1.00 82.12 425 LYS A C 1
ATOM 3383 O O . LYS A 1 425 ? 9.466 17.334 2.201 1.00 82.12 425 LYS A O 1
ATOM 3388 N N . LYS A 1 426 ? 8.154 19.152 2.361 1.00 70.06 426 LYS A N 1
ATOM 3389 C CA . LYS A 1 426 ? 8.692 19.886 1.190 1.00 70.06 426 LYS A CA 1
ATOM 3390 C C . LYS A 1 426 ? 10.219 20.053 1.160 1.00 70.06 426 LYS A C 1
ATOM 3392 O O . LYS A 1 426 ? 10.769 20.302 0.098 1.00 70.06 426 LYS A O 1
ATOM 3397 N N . GLU A 1 427 ? 10.881 19.965 2.309 1.00 68.88 427 GLU A N 1
ATOM 3398 C CA . GLU A 1 427 ? 12.330 20.166 2.457 1.00 68.88 427 GLU A CA 1
ATOM 3399 C C . GLU A 1 427 ? 13.107 18.843 2.587 1.00 68.88 427 GLU A C 1
ATOM 3401 O O . GLU A 1 427 ? 14.274 18.852 2.969 1.00 68.88 427 GLU A O 1
ATOM 3406 N N . LEU A 1 428 ? 12.479 17.692 2.316 1.00 65.94 428 LEU A N 1
ATOM 3407 C CA . LEU A 1 428 ? 13.161 16.401 2.400 1.00 65.94 428 LEU A CA 1
ATOM 3408 C C . LEU A 1 428 ? 14.209 16.269 1.291 1.00 65.94 428 LEU A C 1
ATOM 3410 O O . LEU A 1 428 ? 13.883 16.028 0.132 1.00 65.94 428 LEU A O 1
ATOM 3414 N N . ALA A 1 429 ? 15.477 16.386 1.675 1.00 66.00 429 ALA A N 1
ATOM 3415 C CA . ALA A 1 429 ? 16.579 15.803 0.924 1.00 66.00 429 ALA A CA 1
ATOM 3416 C C . ALA A 1 429 ? 16.609 14.289 1.176 1.00 66.00 429 ALA A C 1
ATOM 3418 O O . ALA A 1 429 ? 16.286 13.860 2.285 1.00 66.00 429 ALA A O 1
ATOM 3419 N N . ASP A 1 430 ? 17.008 13.493 0.176 1.00 70.94 430 ASP A N 1
ATOM 3420 C CA . ASP A 1 430 ? 17.297 12.070 0.384 1.00 70.94 430 ASP A CA 1
ATOM 3421 C C . ASP A 1 430 ? 18.377 11.946 1.477 1.00 70.94 430 ASP A C 1
ATOM 3423 O O . ASP A 1 430 ? 19.475 12.473 1.296 1.00 70.94 430 ASP A O 1
ATOM 3427 N N . PRO A 1 431 ? 18.110 11.293 2.620 1.00 66.81 431 PRO A N 1
ATOM 3428 C CA . PRO A 1 431 ? 19.106 11.128 3.684 1.00 66.81 431 PRO A CA 1
ATOM 3429 C C . PRO A 1 431 ? 20.345 10.328 3.259 1.00 66.81 431 PRO A C 1
ATOM 3431 O O . PRO A 1 431 ? 21.338 10.320 3.983 1.00 66.81 431 PRO A O 1
ATOM 3434 N N . TRP A 1 432 ? 20.292 9.648 2.107 1.00 68.62 432 TRP A N 1
ATOM 3435 C CA . TRP A 1 432 ? 21.445 8.988 1.485 1.00 68.62 432 TRP A CA 1
ATOM 3436 C C . TRP A 1 432 ? 22.281 9.897 0.591 1.00 68.62 432 TRP A C 1
ATOM 3438 O O . TRP A 1 432 ? 23.309 9.443 0.079 1.00 68.62 432 TRP A O 1
ATOM 3448 N N . LYS A 1 433 ? 21.860 11.151 0.410 1.00 71.19 433 LYS A N 1
ATOM 3449 C CA . LYS A 1 433 ? 22.624 12.137 -0.334 1.00 71.19 433 LYS A CA 1
ATOM 3450 C C . LYS A 1 433 ? 23.960 12.338 0.368 1.00 71.19 433 LYS A C 1
ATOM 3452 O O . LYS A 1 433 ? 24.016 12.761 1.522 1.00 71.19 433 LYS A O 1
ATOM 3457 N N . ILE A 1 434 ? 25.035 11.967 -0.315 1.00 59.97 434 ILE A N 1
ATOM 3458 C CA . ILE A 1 434 ? 26.387 12.190 0.184 1.00 59.97 434 ILE A CA 1
ATOM 3459 C C . ILE A 1 434 ? 26.648 13.687 0.009 1.00 59.97 434 ILE A C 1
ATOM 3461 O O . ILE A 1 434 ? 26.640 14.176 -1.119 1.00 59.97 434 ILE A O 1
ATOM 3465 N N . ASP A 1 435 ? 26.823 14.421 1.110 1.00 59.56 435 ASP A N 1
ATOM 3466 C CA . ASP A 1 435 ? 27.342 15.790 1.048 1.00 59.56 435 ASP A CA 1
ATOM 3467 C C . ASP A 1 435 ? 28.752 15.718 0.432 1.00 59.56 435 ASP A C 1
ATOM 3469 O O . ASP A 1 435 ? 29.685 15.226 1.074 1.00 59.56 435 ASP A O 1
ATOM 3473 N N . GLU A 1 436 ? 28.873 16.111 -0.841 1.00 50.69 436 GLU A N 1
ATOM 3474 C CA . GLU A 1 436 ? 30.142 16.158 -1.589 1.00 50.69 436 GLU A CA 1
ATOM 3475 C C . GLU A 1 436 ? 31.106 17.237 -1.080 1.00 50.69 436 GLU A C 1
ATOM 3477 O O . GLU A 1 436 ? 30.660 18.379 -0.802 1.00 50.69 436 GLU A O 1
#

pLDDT: mean 89.84, std 13.08, range [40.22, 98.75]

Radius of gyration: 24.68 Å; Cα contacts (8 Å, |Δi|>4): 788; chains: 1; bounding box: 64×67×61 Å

Mean predicted aligned error: 10.87 Å

Secondary structure (DSSP, 8-state):
---SSTTHHHHHHHTTT--HHHHHHHTT--HHHHHHHHTT--B-HHHHHHHHHHHHHHHTS---TTTTTPPB------S-TT-HHHHHHHHHHHHHHHHHHHHS--SPEEEEEEEEE-GGGEEEEE-TT--HHHH--HHHHHHHHHHHHHTHHHHHHHTTSPTTSEEEEEEEEEETTTTEEEEEEEEE-HHHHHHHGGGTTSGGGHHHHHHHHHHHHHHHHHTPPPSS--B-EEEEEEE-TTSEEEEEEPPTT-SSSTT-EESSEEEEPP--S-SSSHHHHSSGGGGGSTTB-TTS-B-HHHHHHHHHHHHH------GGGEEEEEEEE-TTT--EEEEEEEE-SS-HHHHHHHHTT-SS--SEEEEEESSHHHHHHHHH-TTS--B-TTHHHHHHHHHHHHHHHTT-HHHHHHHHHHHHTTSPPTT---TT----

Sequence (436 aa):
MREVGAYRLRKAREDFDITQEDLAVATGSSSKTISRAEKGEPVSLFIATQICEYFSKLYHRQIESDELGLSVQRKSRARLGHTSDISDTTERAINHLLQPLAENCECAWSYPWNLGEEVSNIKLIYDSRLQYESIMQRDVQQALDDWCRMNQRQCNVKKREPLGTLVRLESAEWSHSTYRHFISLSPSRYLLYVATHPHLGKAHLNPLREAHFDNALNGLKNGECLELPSTFALHMAVVSQDKYLLLRRRASNTELYPSAWEAGIGEFMHGPADTFGPEYESGPHHAQFPHFTEDGLPDLFLFLKNAIAEELGYHEARQDDFRVYGFAVEYETLAPKLLVVYNANCTIAALLESARQAKDRASDLSSLELTPHAIAEACSNARYPSWGPTSKLVMLLALRQDFMTNGKGDAASAITRLVDCFEPKKELADPWKIDE

Nearest PDB structures (foldseek):
  5r53-assembly1_A  TM=7.123E-01  e=1.672E-11  Homo sapiens
  5lou-assembly1_A  TM=7.364E-01  e=1.294E-10  Homo sapiens
  5lf9-assembly1_A  TM=6.919E-01  e=4.524E-11  Homo sapiens
  5lor-assembly1_B  TM=7.277E-01  e=2.249E-10  Homo sapiens
  5lor-assembly1_A  TM=6.563E-01  e=1.200E-11  Homo sapiens

Solvent-accessible surface area (backbone atoms only — not comparable to full-atom values): 23284 Å² total; per-residue (Å²): 137,83,82,85,49,43,48,38,40,48,47,58,35,56,78,68,77,51,50,58,58,58,55,8,63,76,39,79,48,48,44,68,56,45,56,37,35,32,64,36,37,64,36,51,60,69,54,50,50,37,51,25,54,54,52,16,64,75,69,74,43,92,46,56,49,72,74,38,27,49,34,62,44,68,77,74,70,72,88,66,93,75,54,73,68,55,52,57,48,53,30,50,50,50,43,69,54,44,44,64,67,57,68,63,64,76,32,28,34,42,51,71,39,96,81,45,42,52,59,90,37,51,42,60,41,75,40,51,83,50,52,59,84,83,71,55,44,72,64,59,51,48,44,41,51,52,42,33,70,76,36,48,71,61,41,60,53,43,71,69,51,60,62,4,66,20,21,24,41,38,30,32,40,77,39,83,90,76,65,29,38,40,37,36,31,25,34,26,47,59,50,53,36,68,42,40,35,84,42,33,68,37,82,94,31,38,70,58,37,64,74,43,44,63,43,54,69,44,13,47,78,69,49,32,67,46,75,64,71,34,48,36,29,39,39,31,19,36,31,23,60,76,46,25,35,39,30,28,23,41,46,74,84,42,90,70,64,46,51,17,33,31,44,28,53,70,48,73,43,55,37,64,44,48,64,86,38,72,74,61,80,64,64,83,52,57,75,76,36,70,30,41,46,98,86,55,43,57,35,67,59,42,42,58,42,46,48,41,26,40,46,27,46,44,81,82,71,53,66,86,36,40,32,35,34,38,38,29,26,29,62,60,38,54,43,48,26,40,34,32,35,35,51,44,94,45,42,51,71,57,49,57,58,31,20,75,70,16,80,53,56,58,72,42,80,52,72,42,55,68,43,71,62,49,51,38,48,47,75,71,31,81,91,48,80,43,64,39,44,56,24,67,60,34,50,45,53,45,45,25,52,52,26,49,76,71,70,36,53,65,54,21,52,39,40,46,60,50,55,56,61,32,38,81,57,97,83,70,68,66,88,79,63,75,88,126

Foldseek 3Di:
DDPPQQALLVVLCVVVVHDLCNLCVQLVHDSVLSVCQSRLHADAPSSLVSSQVVSCVVVVHGGHSRSSSGHHPPPPPPDPPPCPVVLVVLLVVLCVLLVVLLVPQLAWFDPWPQPFDFLVQEFEAEDLPDDLVVVADPLLVVLLVVLCVVVVPVLVVQVPDDWQQFKFFFEWDADPVSRHIYTYIYTHTVSQLVSAQLCCLPPVNVVVCQVQVCCLACVRVVRHTRNGRATAKAAEFEAEPQAKFKKFFADQPDSPPRRAIARGFMGTQGADSDLPDPVLLDDPCCVVRVQADNSRGGRPQSVVQVRLCQQQVDRPFDSRQKTWTHWIQRLSRSHIHTYMYGYDHHGPVVSNVSNCVHNNHGPDIDMFHLDSNRLSCCVVDPVRVHHDRHRSLNSLVNSLVVCVVVVVVSNNVSSVVSNCSSHDDPPDDSPSDDPD